Protein AF-A0A2N1PVS1-F1 (afdb_monomer_lite)

pLDDT: mean 89.91, std 13.75, range [30.69, 98.75]

Structure (mmCIF, N/CA/C/O backbone):
data_AF-A0A2N1PVS1-F1
#
_entry.id   AF-A0A2N1PVS1-F1
#
loop_
_atom_site.group_PDB
_atom_site.id
_atom_site.type_symbol
_atom_site.label_atom_id
_atom_site.label_alt_id
_atom_site.label_comp_id
_atom_site.label_asym_id
_atom_site.label_entity_id
_atom_site.label_seq_id
_atom_site.pdbx_PDB_ins_code
_atom_site.Cartn_x
_atom_site.Cartn_y
_atom_site.Cartn_z
_atom_site.occupancy
_atom_site.B_iso_or_equiv
_atom_site.auth_seq_id
_atom_site.auth_comp_id
_atom_site.auth_asym_id
_atom_site.auth_atom_id
_atom_site.pdbx_PDB_model_num
ATOM 1 N N . MET A 1 1 ? -0.768 72.661 48.665 1.00 41.03 1 MET A N 1
ATOM 2 C CA . MET A 1 1 ? -0.489 71.220 48.484 1.00 41.03 1 MET A CA 1
ATOM 3 C C . MET A 1 1 ? -1.800 70.553 48.095 1.00 41.03 1 MET A C 1
ATOM 5 O O . MET A 1 1 ? -2.738 70.569 48.876 1.00 41.03 1 MET A O 1
ATOM 9 N N . LYS A 1 2 ? -1.918 70.156 46.826 1.00 31.45 2 LYS A N 1
ATOM 10 C CA . LYS A 1 2 ? -3.141 69.697 46.149 1.00 31.45 2 LYS A CA 1
ATOM 11 C C . LYS A 1 2 ? -2.819 68.356 45.474 1.00 31.45 2 LYS A C 1
ATOM 13 O O . LYS A 1 2 ? -1.795 68.300 44.805 1.00 31.45 2 LYS A O 1
ATOM 18 N N . LYS A 1 3 ? -3.768 67.411 45.561 1.00 31.91 3 LYS A N 1
ATOM 19 C CA . LYS A 1 3 ? -3.952 66.178 44.755 1.00 31.91 3 LYS A CA 1
ATOM 20 C C . LYS A 1 3 ? -3.022 65.002 45.123 1.00 31.91 3 LYS A C 1
ATOM 22 O O . LYS A 1 3 ? -1.816 65.170 45.112 1.00 31.91 3 LYS A O 1
ATOM 27 N N . ILE A 1 4 ? -3.515 63.879 45.664 1.00 33.31 4 ILE A N 1
ATOM 28 C CA . ILE A 1 4 ? -4.505 62.880 45.182 1.00 33.31 4 ILE A CA 1
ATOM 29 C C . ILE A 1 4 ? -3.877 61.887 44.189 1.00 33.31 4 ILE A C 1
ATOM 31 O O . ILE A 1 4 ? -3.391 62.302 43.144 1.00 33.31 4 ILE A O 1
ATOM 35 N N . LEU A 1 5 ? -4.061 60.603 44.531 1.00 31.45 5 LEU A N 1
ATOM 36 C CA . LEU A 1 5 ? -4.218 59.395 43.706 1.00 31.45 5 LEU A CA 1
ATOM 37 C C . LEU A 1 5 ? -3.110 58.333 43.817 1.00 31.45 5 LEU A C 1
ATOM 39 O O . LEU A 1 5 ? -1.944 58.600 43.552 1.00 31.45 5 LEU A O 1
ATOM 43 N N . SER A 1 6 ? -3.575 57.104 44.080 1.00 33.12 6 SER A N 1
ATOM 44 C CA . SER A 1 6 ? -2.921 55.805 43.839 1.00 33.12 6 SER A CA 1
ATOM 45 C C . SER A 1 6 ? -2.208 55.148 45.022 1.00 33.12 6 SER A C 1
ATOM 47 O O . SER A 1 6 ? -0.996 55.057 44.989 1.00 33.12 6 SER A O 1
ATOM 49 N N . VAL A 1 7 ? -2.959 54.634 46.009 1.00 30.69 7 VAL A N 1
ATOM 50 C CA . VAL A 1 7 ? -2.767 53.280 46.591 1.00 30.69 7 VAL A CA 1
ATOM 51 C C . VAL A 1 7 ? -4.089 52.870 47.271 1.00 30.69 7 VAL A C 1
ATOM 53 O O . VAL A 1 7 ? -4.291 53.072 48.464 1.00 30.69 7 VAL A O 1
ATOM 56 N N . VAL A 1 8 ? -5.032 52.339 46.496 1.00 33.28 8 VAL A N 1
ATOM 57 C CA . VAL A 1 8 ? -6.171 51.538 46.982 1.00 33.28 8 VAL A CA 1
ATOM 58 C C . VAL A 1 8 ? -6.167 50.285 46.108 1.00 33.28 8 VAL A C 1
ATOM 60 O O . VAL A 1 8 ? -5.950 50.419 44.909 1.00 33.28 8 VAL A O 1
ATOM 63 N N . PHE A 1 9 ? -6.383 49.113 46.713 1.00 31.98 9 PHE A N 1
ATOM 64 C CA . PHE A 1 9 ? -6.203 47.746 46.180 1.00 31.98 9 PHE A CA 1
ATOM 65 C C . PHE A 1 9 ? -4.826 47.098 46.388 1.00 31.98 9 PHE A C 1
ATOM 67 O O . PHE A 1 9 ? -4.203 46.589 45.466 1.00 31.98 9 PHE A O 1
ATOM 74 N N . VAL A 1 10 ? -4.396 47.009 47.648 1.00 32.66 10 VAL A N 1
ATOM 75 C CA . VAL A 1 10 ? -3.495 45.938 48.110 1.00 32.66 10 VAL A CA 1
ATOM 76 C C . VAL A 1 10 ? -4.058 45.406 49.425 1.00 32.66 10 VAL A C 1
ATOM 78 O O . VAL A 1 10 ? -3.497 45.698 50.468 1.00 32.66 10 VAL A O 1
ATOM 81 N N . LEU A 1 11 ? -5.227 44.745 49.404 1.00 31.75 11 LEU A N 1
ATOM 82 C CA . LEU A 1 11 ? -5.687 43.885 50.513 1.00 31.75 11 LEU A CA 1
ATOM 83 C C . LEU A 1 11 ? -6.997 43.105 50.231 1.00 31.75 11 LEU A C 1
ATOM 85 O O . LEU A 1 11 ? -7.842 43.032 51.112 1.00 31.75 11 LEU A O 1
ATOM 89 N N . LEU A 1 12 ? -7.232 42.543 49.034 1.00 32.66 12 LEU A N 1
ATOM 90 C CA . LEU A 1 12 ? -8.354 41.595 48.844 1.00 32.66 12 LEU A CA 1
ATOM 91 C C . LEU A 1 12 ? -8.254 40.786 47.532 1.00 32.66 12 LEU A C 1
ATOM 93 O O . LEU A 1 12 ? -9.040 40.996 46.619 1.00 32.66 12 LEU A O 1
ATOM 97 N N . ALA A 1 13 ? -7.265 39.896 47.399 1.00 32.06 13 ALA A N 1
ATOM 98 C CA . ALA A 1 13 ? -7.238 38.890 46.317 1.00 32.06 13 ALA A CA 1
ATOM 99 C C . ALA A 1 13 ? -6.272 37.719 46.598 1.00 32.06 13 ALA A C 1
ATOM 101 O O . ALA A 1 13 ? -5.691 37.149 45.682 1.00 32.06 13 ALA A O 1
ATOM 102 N N . VAL A 1 14 ? -6.055 37.363 47.867 1.00 37.62 14 VAL A N 1
ATOM 103 C CA . VAL A 1 14 ? -5.277 36.171 48.241 1.00 37.62 14 VAL A CA 1
ATOM 104 C C . VAL A 1 14 ? -6.053 35.453 49.332 1.00 37.62 14 VAL A C 1
ATOM 106 O O . VAL A 1 14 ? -5.772 35.662 50.502 1.00 37.62 14 VAL A O 1
ATOM 109 N N . LEU A 1 15 ? -7.111 34.735 48.936 1.00 39.72 15 LEU A N 1
ATOM 110 C CA . LEU A 1 15 ? -7.806 33.656 49.668 1.00 39.72 15 LEU A CA 1
ATOM 111 C C . LEU A 1 15 ? -9.140 33.360 48.957 1.00 39.72 15 LEU A C 1
ATOM 113 O O . LEU A 1 15 ? -10.192 33.822 49.377 1.00 39.72 15 LEU A O 1
ATOM 117 N N . THR A 1 16 ? -9.062 32.673 47.814 1.00 37.22 16 THR A N 1
ATOM 118 C CA . THR A 1 16 ? -10.062 31.732 47.245 1.00 37.22 16 THR A CA 1
ATOM 119 C C . THR A 1 16 ? -9.555 31.220 45.886 1.00 37.22 16 THR A C 1
ATOM 121 O O . THR A 1 16 ? -10.238 31.248 44.874 1.00 37.22 16 THR A O 1
ATOM 124 N N . LEU A 1 17 ? -8.319 30.717 45.856 1.00 37.84 17 LEU A N 1
ATOM 125 C CA . LEU A 1 17 ? -7.965 29.632 44.941 1.00 37.84 17 LEU A CA 1
ATOM 126 C C . LEU A 1 17 ? -8.023 28.365 45.794 1.00 37.84 17 LEU A C 1
ATOM 128 O O . LEU A 1 17 ? -7.000 27.836 46.222 1.00 37.84 17 LEU A O 1
ATOM 132 N N . SER A 1 18 ? -9.246 27.948 46.142 1.00 39.66 18 SER A N 1
ATOM 133 C CA . SER A 1 18 ? -9.453 26.570 46.578 1.00 39.66 18 SER A CA 1
ATOM 134 C C . SER A 1 18 ? -9.042 25.688 45.413 1.00 39.66 18 SER A C 1
ATOM 136 O O . SER A 1 18 ? -9.585 25.792 44.317 1.00 39.66 18 SER A O 1
ATOM 138 N N . ALA A 1 19 ? -8.017 24.890 45.672 1.00 38.66 19 ALA A N 1
ATOM 139 C CA . ALA A 1 19 ? -7.475 23.859 44.817 1.00 38.66 19 ALA A CA 1
ATOM 140 C C . ALA A 1 19 ? -8.548 23.138 43.978 1.00 38.66 19 ALA A C 1
ATOM 142 O O . ALA A 1 19 ? -9.309 22.330 44.494 1.00 38.66 19 ALA A O 1
ATOM 143 N N . CYS A 1 20 ? -8.528 23.366 42.668 1.00 42.94 20 CYS A N 1
ATOM 144 C CA . CYS A 1 20 ? -8.723 22.296 41.694 1.00 42.94 20 CYS A CA 1
ATOM 145 C C . CYS A 1 20 ? -7.348 21.977 41.101 1.00 42.94 20 CYS A C 1
ATOM 147 O O . CYS A 1 20 ? -7.085 22.186 39.923 1.00 42.94 20 CYS A O 1
ATOM 149 N N . ALA A 1 21 ? -6.427 21.517 41.950 1.00 42.06 21 ALA A N 1
ATOM 150 C CA . ALA A 1 21 ? -5.444 20.570 41.458 1.00 42.06 21 ALA A CA 1
ATOM 151 C C . ALA A 1 21 ? -6.242 19.279 41.273 1.00 42.06 21 ALA A C 1
ATOM 153 O O . ALA A 1 21 ? -6.605 18.657 42.271 1.00 42.06 21 ALA A O 1
ATOM 154 N N . GLN A 1 22 ? -6.623 18.960 40.034 1.00 52.19 22 GLN A N 1
ATOM 155 C CA . GLN A 1 22 ? -7.245 17.681 39.703 1.00 52.19 22 GLN A CA 1
ATOM 156 C C . GLN A 1 22 ? -6.330 16.603 40.291 1.00 52.19 22 GLN A C 1
ATOM 158 O O . GLN A 1 22 ? -5.154 16.522 39.919 1.00 52.19 22 GLN A O 1
ATOM 163 N N . ARG A 1 23 ? -6.803 15.885 41.319 1.00 58.41 23 ARG A N 1
ATOM 164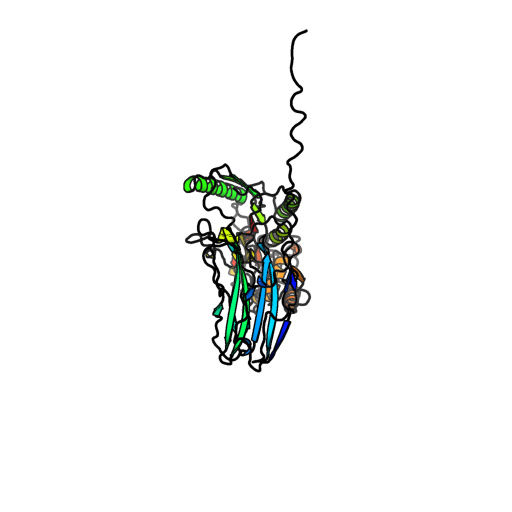 C CA . ARG A 1 23 ? -6.041 14.753 41.846 1.00 58.41 23 ARG A CA 1
ATOM 165 C C . ARG A 1 23 ? -5.826 13.816 40.668 1.00 58.41 23 ARG A C 1
ATOM 167 O O . ARG A 1 23 ? -6.738 13.609 39.875 1.00 58.41 23 ARG A O 1
ATOM 174 N N . ARG A 1 24 ? -4.591 13.349 40.507 1.00 72.50 24 ARG A N 1
ATOM 175 C CA . ARG A 1 24 ? -4.292 12.338 39.504 1.00 72.50 24 ARG A CA 1
ATOM 176 C C . ARG A 1 24 ? -5.047 11.087 39.929 1.00 72.50 24 ARG A C 1
ATOM 178 O O . ARG A 1 24 ? -4.713 10.533 40.969 1.00 72.50 24 ARG A O 1
ATOM 185 N N . ASP A 1 25 ? -6.067 10.756 39.163 1.00 82.56 25 ASP A N 1
ATOM 186 C CA . ASP A 1 25 ? -6.918 9.602 39.387 1.00 82.56 25 ASP A CA 1
ATOM 187 C C . ASP A 1 25 ? -6.211 8.335 38.901 1.00 82.56 25 ASP A C 1
ATOM 189 O O . ASP A 1 25 ? -5.446 8.388 37.925 1.00 82.56 25 ASP A O 1
ATOM 193 N N . HIS A 1 26 ? -6.391 7.226 39.607 1.00 87.81 26 HIS A N 1
ATOM 194 C CA . HIS A 1 26 ? -5.830 5.934 39.231 1.00 87.81 26 HIS A CA 1
ATOM 195 C C . HIS A 1 26 ? -6.917 5.064 38.612 1.00 87.81 26 HIS A C 1
ATOM 197 O O . HIS A 1 26 ? -8.056 5.132 39.024 1.00 87.81 26 HIS A O 1
ATOM 203 N N . ALA A 1 27 ? -6.574 4.291 37.582 1.00 88.50 27 ALA A N 1
ATOM 204 C CA . ALA A 1 27 ? -7.519 3.322 37.047 1.00 88.50 27 ALA A CA 1
ATOM 205 C C . ALA A 1 27 ? -7.714 2.180 38.065 1.00 88.50 27 ALA A C 1
ATOM 207 O O . ALA A 1 27 ? -6.730 1.787 38.714 1.00 88.50 27 ALA A O 1
ATOM 208 N N . PRO A 1 28 ? -8.919 1.591 38.138 1.00 94.19 28 PRO A N 1
ATOM 209 C CA . PRO A 1 28 ? -9.221 0.515 39.074 1.00 94.19 28 PRO A CA 1
ATOM 210 C C . PRO A 1 28 ? -8.377 -0.733 38.779 1.00 94.19 28 PRO A C 1
ATOM 212 O O . PRO A 1 28 ? -7.872 -0.918 37.669 1.00 94.19 28 PRO A O 1
ATOM 215 N N . GLN A 1 29 ? -8.223 -1.630 39.746 1.00 95.31 29 GLN A N 1
ATOM 216 C CA . GLN A 1 29 ? -7.520 -2.906 39.586 1.00 95.31 29 GLN A CA 1
ATOM 217 C C . GLN A 1 29 ? -8.477 -4.073 39.799 1.00 95.31 29 GLN A C 1
ATOM 219 O O . GLN A 1 29 ? -9.262 -4.059 40.739 1.00 95.31 29 GLN A O 1
ATOM 224 N N . ILE A 1 30 ? -8.382 -5.096 38.945 1.00 96.75 30 ILE A N 1
ATOM 225 C CA . ILE A 1 30 ? -9.087 -6.375 39.106 1.00 96.75 30 ILE A CA 1
ATOM 226 C C . ILE A 1 30 ? -8.071 -7.412 39.591 1.00 96.75 30 ILE A C 1
ATOM 228 O O . ILE A 1 30 ? -6.986 -7.541 39.017 1.00 96.75 30 ILE A O 1
ATOM 232 N N . LEU A 1 31 ? -8.419 -8.143 40.645 1.00 95.06 31 LEU A N 1
ATOM 233 C CA . LEU A 1 31 ? -7.589 -9.149 41.304 1.00 95.06 31 LEU A CA 1
ATOM 234 C C . LEU A 1 31 ? -8.294 -10.512 41.286 1.00 95.06 31 LEU A C 1
ATOM 236 O O . LEU A 1 31 ? -9.513 -10.587 41.164 1.00 95.06 31 LEU A O 1
ATOM 240 N N . GLY A 1 32 ? -7.523 -11.594 41.426 1.00 92.88 32 GLY A N 1
ATOM 241 C CA . GLY A 1 32 ? -8.068 -12.957 41.518 1.00 92.88 32 GLY A CA 1
ATOM 242 C C . GLY A 1 32 ? -8.401 -13.624 40.180 1.00 92.88 32 GLY A C 1
ATOM 243 O O . GLY A 1 32 ? -8.931 -14.727 40.175 1.00 92.88 32 GLY A O 1
ATOM 244 N N . VAL A 1 33 ? -8.063 -12.993 39.052 1.00 94.25 33 VAL A N 1
ATOM 245 C CA . VAL A 1 33 ? -8.254 -13.567 37.713 1.00 94.25 33 VAL A CA 1
ATOM 246 C C . VAL A 1 33 ? -6.947 -14.183 37.220 1.00 94.25 33 VAL A C 1
ATOM 248 O O . VAL A 1 33 ? -5.967 -13.475 36.974 1.00 94.25 33 VAL A O 1
ATOM 251 N N . ASP A 1 34 ? -6.934 -15.505 37.063 1.00 91.38 34 ASP A N 1
ATOM 252 C CA . ASP A 1 34 ? -5.846 -16.209 36.385 1.00 91.38 34 ASP A CA 1
ATOM 253 C C . ASP A 1 34 ? -5.882 -15.937 34.874 1.00 91.38 34 ASP A C 1
ATOM 255 O O . ASP A 1 34 ? -6.944 -15.778 34.277 1.00 91.38 34 ASP A O 1
ATOM 259 N N . ALA A 1 35 ? -4.716 -15.935 34.223 1.00 87.69 35 ALA A N 1
ATOM 260 C CA . ALA A 1 35 ? -4.646 -15.743 32.771 1.00 87.69 35 ALA A CA 1
ATOM 261 C C . ALA A 1 35 ? -5.275 -16.914 31.991 1.00 87.69 35 ALA A C 1
ATOM 263 O O . ALA A 1 35 ? -5.804 -16.727 30.897 1.00 87.69 35 ALA A O 1
ATOM 264 N N . THR A 1 36 ? -5.201 -18.127 32.545 1.00 92.25 36 THR A N 1
ATOM 265 C CA . THR A 1 36 ? -5.714 -19.353 31.927 1.00 92.25 36 THR A CA 1
ATOM 266 C C . THR A 1 36 ? -6.276 -20.292 32.983 1.00 92.25 36 THR A C 1
ATOM 268 O O . THR A 1 36 ? -5.656 -20.455 34.037 1.00 92.25 36 THR A O 1
ATOM 271 N N . LYS A 1 37 ? -7.367 -20.990 32.671 1.00 94.31 37 LYS A N 1
ATOM 272 C CA . LYS A 1 37 ? -7.926 -22.058 33.511 1.00 94.31 37 LYS A CA 1
ATOM 273 C C . LYS A 1 37 ? -8.437 -23.191 32.633 1.00 94.31 37 LYS A C 1
ATOM 275 O O . LYS A 1 37 ? -8.830 -22.961 31.494 1.00 94.31 37 LYS A O 1
ATOM 280 N N . THR A 1 38 ? -8.450 -24.402 33.172 1.00 95.31 38 THR A N 1
ATOM 281 C CA . THR A 1 38 ? -8.980 -25.579 32.485 1.00 95.31 38 THR A CA 1
ATOM 282 C C . THR A 1 38 ? -10.001 -26.266 33.374 1.00 95.31 38 THR A C 1
ATOM 284 O O . THR A 1 38 ? -9.745 -26.440 34.566 1.00 95.31 38 THR A O 1
ATOM 287 N N . ILE A 1 39 ? -11.125 -26.662 32.787 1.00 95.75 39 ILE A N 1
ATOM 288 C CA . ILE A 1 39 ? -12.156 -27.493 33.412 1.00 95.75 39 ILE A CA 1
ATOM 289 C C . ILE A 1 39 ? -12.505 -28.657 32.482 1.00 95.75 39 ILE A C 1
ATOM 291 O O . ILE A 1 39 ? -12.294 -28.578 31.270 1.00 95.75 39 ILE A O 1
ATOM 295 N N . GLN A 1 40 ? -13.026 -29.748 33.034 1.00 95.81 40 GLN A N 1
ATOM 296 C CA . GLN A 1 40 ? -13.589 -30.823 32.214 1.00 95.81 40 GLN A CA 1
ATOM 297 C C . GLN A 1 40 ? -15.005 -30.462 31.756 1.00 95.81 40 GLN A C 1
ATOM 299 O O . GLN A 1 40 ? -15.722 -29.740 32.447 1.00 95.81 40 GLN A O 1
ATOM 304 N N . VAL A 1 41 ? -15.443 -30.994 30.614 1.00 94.06 41 VAL A N 1
ATOM 305 C CA . VAL A 1 41 ? -16.832 -30.822 30.165 1.00 94.06 41 VAL A CA 1
ATOM 306 C C . VAL A 1 41 ? -17.841 -31.241 31.251 1.00 94.06 41 VAL A C 1
ATOM 308 O O . VAL A 1 41 ? -17.767 -32.337 31.814 1.00 94.06 41 VAL A O 1
ATOM 311 N N . GLY A 1 42 ? -18.783 -30.346 31.551 1.00 92.75 42 GLY A N 1
ATOM 312 C CA . GLY A 1 42 ? -19.806 -30.479 32.591 1.00 92.75 42 GLY A CA 1
ATOM 313 C C . GLY A 1 42 ? -19.333 -30.163 34.017 1.00 92.75 42 GLY A C 1
ATOM 314 O O . GLY A 1 42 ? -20.125 -30.271 34.955 1.00 92.75 42 GLY A O 1
ATOM 315 N N . GLU A 1 43 ? -18.064 -29.799 34.217 1.00 95.81 43 GLU A N 1
ATOM 316 C CA . GLU A 1 43 ? -17.568 -29.314 35.506 1.00 95.81 43 GLU A CA 1
ATOM 317 C C . GLU A 1 43 ? -18.103 -27.904 35.779 1.00 95.81 43 GLU A C 1
ATOM 319 O O . GLU A 1 43 ? -18.020 -27.015 34.937 1.00 95.81 43 GLU A O 1
ATOM 324 N N . ALA A 1 44 ? -18.662 -27.692 36.972 1.00 93.12 44 ALA A N 1
ATOM 325 C CA . ALA A 1 44 ? -19.214 -26.396 37.341 1.00 93.12 44 ALA A CA 1
ATOM 326 C C . ALA A 1 44 ? -18.114 -25.327 37.415 1.00 93.12 44 ALA A C 1
ATOM 328 O O . ALA A 1 44 ? -17.070 -25.537 38.037 1.00 93.12 44 ALA A O 1
ATOM 329 N N . PHE A 1 45 ? -18.388 -24.157 36.845 1.00 94.12 45 PHE A N 1
ATOM 330 C CA . PHE A 1 45 ? -17.484 -23.017 36.877 1.00 94.12 45 PHE A CA 1
ATOM 331 C C . PHE A 1 45 ? -18.258 -21.725 37.141 1.00 94.12 45 PHE A C 1
ATOM 333 O O . PHE A 1 45 ? -19.204 -21.395 36.429 1.00 94.12 45 PHE A O 1
ATOM 340 N N . ASP A 1 46 ? -17.838 -21.008 38.183 1.00 93.44 46 ASP A N 1
ATOM 341 C CA . ASP A 1 46 ? -18.310 -19.664 38.499 1.00 93.44 46 ASP A CA 1
ATOM 342 C C . ASP A 1 46 ? -17.206 -18.662 38.126 1.00 93.44 46 ASP A C 1
ATOM 344 O O . ASP A 1 46 ? -16.124 -18.708 38.724 1.00 93.44 46 ASP A O 1
ATOM 348 N N . PRO A 1 47 ? -17.436 -17.767 37.148 1.00 93.25 47 PRO A N 1
ATOM 349 C CA . PRO A 1 47 ? -16.437 -16.788 36.746 1.00 93.25 47 PRO A CA 1
ATOM 350 C C . PRO A 1 47 ? -16.122 -15.762 37.841 1.00 93.25 47 PRO A C 1
ATOM 352 O O . PRO A 1 47 ? -15.047 -15.172 37.786 1.00 93.25 47 PRO A O 1
ATOM 355 N N . MET A 1 48 ? -17.001 -15.533 38.820 1.00 94.81 48 MET A N 1
ATOM 356 C CA . MET A 1 48 ? -16.768 -14.547 39.885 1.00 94.81 48 MET A CA 1
ATOM 357 C C . MET A 1 48 ? -16.088 -15.131 41.129 1.00 94.81 48 MET A C 1
ATOM 359 O O . MET A 1 48 ? -15.777 -14.380 42.057 1.00 94.81 48 MET A O 1
ATOM 363 N N . ASP A 1 49 ? -15.819 -16.440 41.164 1.00 94.25 49 ASP A N 1
ATOM 364 C CA . ASP A 1 49 ? -15.189 -17.080 42.320 1.00 94.25 49 ASP A CA 1
ATOM 365 C C . ASP A 1 49 ? -13.782 -16.515 42.579 1.00 94.25 49 ASP A C 1
ATOM 367 O O . ASP A 1 49 ? -12.854 -16.696 41.791 1.00 94.25 49 ASP A O 1
ATOM 371 N N . GLY A 1 50 ? -13.630 -15.806 43.702 1.00 93.19 50 GLY A N 1
ATOM 372 C CA . GLY A 1 50 ? -12.367 -15.202 44.134 1.00 93.19 50 GLY A CA 1
ATOM 373 C C . GLY A 1 50 ? -11.968 -13.902 43.424 1.00 93.19 50 GLY A C 1
ATOM 374 O O . GLY A 1 50 ? -10.894 -13.376 43.725 1.00 93.19 50 GLY A O 1
ATOM 375 N N . VAL A 1 51 ? -12.804 -13.367 42.529 1.00 97.12 51 VAL A N 1
ATOM 376 C CA . VAL A 1 51 ? -12.519 -12.132 41.782 1.00 97.12 51 VAL A CA 1
ATOM 377 C C . VAL A 1 51 ? -12.959 -10.903 42.581 1.00 97.12 51 VAL A C 1
ATOM 379 O O . VAL A 1 51 ? -14.097 -10.827 43.041 1.00 97.12 51 VAL A O 1
ATOM 382 N N . THR A 1 52 ? -12.069 -9.919 42.727 1.00 96.94 52 THR A N 1
ATOM 383 C CA . THR A 1 52 ? -12.357 -8.641 43.405 1.00 96.94 52 THR A CA 1
ATOM 384 C C . THR A 1 52 ? -11.857 -7.455 42.589 1.00 96.94 52 THR A C 1
ATOM 386 O O . THR A 1 52 ? -10.963 -7.606 41.755 1.00 96.94 52 THR A O 1
ATOM 389 N N . ALA A 1 53 ? -12.397 -6.261 42.837 1.00 96.94 53 ALA A N 1
ATOM 390 C CA . ALA A 1 53 ? -11.886 -5.027 42.250 1.00 96.94 53 ALA A CA 1
ATOM 391 C C . ALA A 1 53 ? -11.690 -3.947 43.309 1.00 96.94 53 ALA A C 1
ATOM 393 O O . ALA A 1 53 ? -12.544 -3.739 44.166 1.00 96.94 53 ALA A O 1
ATOM 394 N N . GLU A 1 54 ? -10.569 -3.244 43.225 1.00 96.00 54 GLU A N 1
ATOM 395 C CA . GLU A 1 54 ? -10.244 -2.137 44.116 1.00 96.00 54 GLU A CA 1
ATOM 396 C C . GLU A 1 54 ? -9.748 -0.933 43.324 1.00 96.00 54 GLU A C 1
ATOM 398 O O . GLU A 1 54 ? -8.995 -1.060 42.358 1.00 96.00 54 GLU A O 1
ATOM 403 N N . ASP A 1 55 ? -10.156 0.247 43.759 1.00 96.56 55 ASP A N 1
ATOM 404 C CA . ASP A 1 55 ? -9.626 1.516 43.308 1.00 96.56 55 ASP A CA 1
ATOM 405 C C . ASP A 1 55 ? -9.118 2.340 44.497 1.00 96.56 55 ASP A C 1
ATOM 407 O O . ASP A 1 55 ? -9.622 2.264 45.623 1.00 96.56 55 ASP A O 1
ATOM 411 N N . ARG A 1 56 ? -8.071 3.128 44.259 1.00 92.81 56 ARG A N 1
ATOM 412 C CA . ARG A 1 56 ? -7.415 3.904 45.313 1.00 92.81 56 ARG A CA 1
ATOM 413 C C . ARG A 1 56 ? -8.286 5.063 45.802 1.00 92.81 56 ARG A C 1
ATOM 415 O O . ARG A 1 56 ? -8.200 5.430 46.981 1.00 92.81 56 ARG A O 1
ATOM 422 N N . GLU A 1 57 ? -9.047 5.670 44.906 1.00 93.44 57 GLU A N 1
ATOM 423 C CA . GLU A 1 57 ? -9.880 6.835 45.154 1.00 93.44 57 GLU A CA 1
ATOM 424 C C . GLU A 1 57 ? -11.332 6.440 45.484 1.00 93.44 57 GLU A C 1
ATOM 426 O O . GLU A 1 57 ? -11.923 7.060 46.377 1.00 93.44 57 GLU A O 1
ATOM 431 N N . ASP A 1 58 ? -11.856 5.384 44.854 1.00 91.88 58 ASP A N 1
ATOM 432 C CA . ASP A 1 58 ? -13.243 4.915 44.982 1.00 91.88 58 ASP A CA 1
ATOM 433 C C . ASP A 1 58 ? -13.440 3.718 45.935 1.00 91.88 58 ASP A C 1
ATOM 435 O O . ASP A 1 58 ? -14.554 3.482 46.409 1.00 91.88 58 ASP A O 1
ATOM 439 N N . GLY A 1 59 ? -12.373 3.008 46.315 1.00 92.75 59 GLY A N 1
ATOM 440 C CA . GLY A 1 59 ? -12.436 1.891 47.262 1.00 92.75 59 GLY A CA 1
ATOM 441 C C . GLY A 1 59 ? -12.803 0.554 46.610 1.00 92.75 59 GLY A C 1
ATOM 442 O O . GLY A 1 59 ? -12.287 0.215 45.554 1.00 92.75 59 GLY A O 1
ATOM 443 N N . ASP A 1 60 ? -13.636 -0.252 47.272 1.00 96.31 60 ASP A N 1
ATOM 444 C CA . ASP A 1 60 ? -14.038 -1.572 46.764 1.00 96.31 60 ASP A CA 1
ATOM 445 C C . ASP A 1 60 ? -15.078 -1.424 45.644 1.00 96.31 60 ASP A C 1
ATOM 447 O O . ASP A 1 60 ? -16.165 -0.881 45.856 1.00 96.31 60 ASP A O 1
ATOM 451 N N . LEU A 1 61 ? -14.730 -1.919 44.458 1.00 96.50 61 LEU A N 1
ATOM 452 C CA . LEU A 1 61 ? -15.549 -1.892 43.249 1.00 96.50 61 LEU A CA 1
ATOM 453 C C . LEU A 1 61 ? -15.969 -3.301 42.804 1.00 96.50 61 LEU A C 1
ATOM 455 O O . LEU A 1 61 ? -16.425 -3.470 41.674 1.00 96.50 61 LEU A O 1
ATOM 459 N N . THR A 1 62 ? -15.832 -4.317 43.661 1.00 96.56 62 THR A N 1
ATOM 460 C CA . THR A 1 62 ? -16.096 -5.726 43.313 1.00 96.56 62 THR A CA 1
ATOM 461 C C . THR A 1 62 ? -17.502 -5.941 42.747 1.00 96.56 62 THR A C 1
ATOM 463 O O . THR A 1 62 ? -17.655 -6.581 41.710 1.00 96.56 62 THR A O 1
ATOM 466 N N . ASP A 1 63 ? -18.522 -5.321 43.344 1.00 95.38 63 ASP A N 1
ATOM 467 C CA . ASP A 1 63 ? -19.914 -5.416 42.870 1.00 95.38 63 ASP A CA 1
ATOM 468 C C . ASP A 1 63 ? -20.166 -4.663 41.546 1.00 95.38 63 ASP A C 1
ATOM 470 O O . ASP A 1 63 ? -21.232 -4.790 40.946 1.00 95.38 63 ASP A O 1
ATOM 474 N N . SER A 1 64 ? -19.199 -3.856 41.095 1.00 95.00 64 SER A N 1
ATOM 475 C CA . SER A 1 64 ? -19.245 -3.126 39.819 1.00 95.00 64 SER A CA 1
ATOM 476 C C . SER A 1 64 ? -18.530 -3.868 38.687 1.00 95.00 64 SER A C 1
ATOM 478 O O . SER A 1 64 ? -18.485 -3.366 37.562 1.00 95.00 64 SER A O 1
ATOM 480 N N . ILE A 1 65 ? -17.964 -5.048 38.961 1.00 95.44 65 ILE A N 1
ATOM 481 C CA . ILE A 1 65 ? -17.375 -5.895 37.927 1.00 95.44 65 ILE A CA 1
ATOM 482 C C . ILE A 1 65 ? -18.485 -6.406 37.011 1.00 95.44 65 ILE A C 1
ATOM 484 O O . ILE A 1 65 ? -19.503 -6.943 37.442 1.00 95.44 65 ILE A O 1
ATOM 488 N N . THR A 1 66 ? -18.243 -6.274 35.717 1.00 92.00 66 THR A N 1
ATOM 489 C CA . THR A 1 66 ? -19.039 -6.894 34.663 1.00 92.00 66 THR A CA 1
ATOM 490 C C . THR A 1 66 ? -18.250 -8.055 34.074 1.00 92.00 66 THR A C 1
ATOM 492 O O . THR A 1 66 ? -17.058 -7.911 33.800 1.00 92.00 66 THR A O 1
ATOM 495 N N . VAL A 1 67 ? -18.911 -9.203 33.914 1.00 91.81 67 VAL A N 1
ATOM 496 C CA . VAL A 1 67 ? -18.354 -10.400 33.274 1.00 91.81 67 VAL A CA 1
ATOM 497 C C . VAL A 1 67 ? -19.068 -10.604 31.947 1.00 91.81 67 VAL A C 1
ATOM 499 O O . VAL A 1 67 ? -20.295 -10.678 31.909 1.00 91.81 67 VAL A O 1
ATOM 502 N N . ASP A 1 68 ? -18.298 -10.698 30.871 1.00 87.12 68 ASP A N 1
ATOM 503 C CA . ASP A 1 68 ? -18.773 -11.061 29.535 1.00 87.12 68 ASP A CA 1
ATOM 504 C C . ASP A 1 68 ? -17.952 -12.247 29.009 1.00 87.12 68 ASP A C 1
ATOM 506 O O . ASP A 1 68 ? -16.874 -12.548 29.524 1.00 87.12 68 ASP A O 1
ATOM 510 N N . GLY A 1 69 ? -18.453 -12.939 27.989 1.00 84.44 69 GLY A N 1
ATOM 511 C CA . GLY A 1 69 ? -17.765 -14.091 27.395 1.00 84.44 69 GLY A CA 1
ATOM 512 C C . GLY A 1 69 ? -18.026 -15.441 28.049 1.00 84.44 69 GLY A C 1
ATOM 513 O O . GLY A 1 69 ? -17.442 -16.430 27.615 1.00 84.44 69 GLY A O 1
ATOM 514 N N . TRP A 1 70 ? -18.933 -15.495 29.025 1.00 89.25 70 TRP A N 1
ATOM 515 C CA . TRP A 1 70 ? -19.351 -16.729 29.686 1.00 89.25 70 TRP A CA 1
ATOM 516 C C . TRP A 1 70 ? -20.861 -16.757 29.930 1.00 89.25 70 TRP A C 1
ATOM 518 O O . TRP A 1 70 ? -21.420 -15.801 30.474 1.00 89.25 70 TRP A O 1
ATOM 528 N N . GLU A 1 71 ? -21.512 -17.852 29.548 1.00 88.00 71 GLU A N 1
ATOM 529 C CA . GLU A 1 71 ? -22.945 -18.095 29.731 1.00 88.00 71 GLU A CA 1
ATOM 530 C C . GLU A 1 71 ? -23.181 -19.437 30.441 1.00 88.00 71 GLU A C 1
ATOM 532 O O . GLU A 1 71 ? -22.431 -20.396 30.266 1.00 88.00 71 GLU A O 1
ATOM 537 N N . GLU A 1 72 ? -24.248 -19.525 31.241 1.00 87.06 72 GLU A N 1
ATOM 538 C CA . GLU A 1 72 ? -24.650 -20.798 31.850 1.00 87.06 72 GLU A CA 1
ATOM 539 C C . GLU A 1 72 ? -24.909 -21.841 30.752 1.00 87.06 72 GLU A C 1
ATOM 541 O O . GLU A 1 72 ? -25.691 -21.609 29.824 1.00 87.06 72 GLU A O 1
ATOM 546 N N . GLY A 1 73 ? -24.253 -22.996 30.861 1.00 87.75 73 GLY A N 1
ATOM 547 C CA . GLY A 1 73 ? -24.308 -24.063 29.873 1.00 87.75 73 GLY A CA 1
ATOM 548 C C . GLY A 1 73 ? -23.053 -24.167 29.006 1.00 87.75 73 GLY A C 1
ATOM 549 O O . GLY A 1 73 ? -22.844 -25.231 28.411 1.00 87.75 73 GLY A O 1
ATOM 550 N N . ASP A 1 74 ? -22.205 -23.133 28.958 1.00 90.38 74 ASP A N 1
ATOM 551 C CA . ASP A 1 74 ? -20.930 -23.154 28.227 1.00 90.38 74 ASP A CA 1
ATOM 552 C C . ASP A 1 74 ? -19.987 -24.246 28.752 1.00 90.38 74 ASP A C 1
ATOM 554 O O . ASP A 1 74 ? -19.268 -24.870 27.969 1.00 90.38 74 ASP A O 1
ATOM 558 N N . GLU A 1 75 ? -20.072 -24.590 30.041 1.00 92.94 75 GLU A N 1
ATOM 559 C CA . GLU A 1 75 ? -19.321 -25.695 30.643 1.00 92.94 75 GLU A CA 1
ATOM 560 C C . GLU A 1 75 ? -19.619 -27.056 29.999 1.00 92.94 75 GLU A C 1
ATOM 562 O O . GLU A 1 75 ? -18.816 -27.981 30.102 1.00 92.94 75 GLU A O 1
ATOM 567 N N . ASN A 1 76 ? -20.744 -27.192 29.292 1.00 92.50 76 ASN A N 1
ATOM 568 C CA . ASN A 1 76 ? -21.139 -28.433 28.624 1.00 92.50 76 ASN A CA 1
ATOM 569 C C . ASN A 1 76 ? -20.632 -28.537 27.178 1.00 92.50 76 ASN A C 1
ATOM 571 O O . ASN A 1 76 ? -20.875 -29.553 26.526 1.00 92.50 76 ASN A O 1
ATOM 575 N N . SER A 1 77 ? -19.949 -27.510 26.667 1.00 92.25 77 SER A N 1
ATOM 576 C CA . SER A 1 77 ? -19.449 -27.469 25.291 1.00 92.25 77 SER A CA 1
ATOM 577 C C . SER A 1 77 ? -17.919 -27.378 25.297 1.00 92.25 77 SER A C 1
ATOM 579 O O . SER A 1 77 ? -17.379 -26.352 25.721 1.00 92.25 77 SER A O 1
ATOM 581 N N . PRO A 1 78 ? -17.195 -28.417 24.837 1.00 93.69 78 PRO A N 1
ATOM 582 C CA . PRO A 1 78 ? -15.742 -28.365 24.750 1.00 93.69 78 PRO A CA 1
ATOM 583 C C . PRO A 1 78 ? -15.280 -27.210 23.864 1.00 93.69 78 PRO A C 1
ATOM 585 O O . PRO A 1 78 ? -15.835 -26.987 22.785 1.00 93.69 78 PRO A O 1
ATOM 588 N N . GLY A 1 79 ? -14.267 -26.474 24.312 1.00 91.50 79 GLY A N 1
ATOM 589 C CA . GLY A 1 79 ? -13.864 -25.256 23.625 1.00 91.50 79 GLY A CA 1
ATOM 590 C C . GLY A 1 79 ? -12.938 -24.344 24.409 1.00 91.50 79 GLY A C 1
ATOM 591 O O . GLY A 1 79 ? -12.565 -24.625 25.548 1.00 91.50 79 GLY A O 1
ATOM 592 N N . SER A 1 80 ? -12.589 -23.229 23.771 1.00 86.94 80 SER A N 1
ATOM 593 C CA . SER A 1 80 ? -11.874 -22.112 24.391 1.00 86.94 80 SER A CA 1
ATOM 594 C C . SER A 1 80 ? -12.801 -20.904 24.499 1.00 86.94 80 SER A C 1
ATOM 596 O O . SER A 1 80 ? -13.470 -20.545 23.524 1.00 86.94 80 SER A O 1
ATOM 598 N N . TYR A 1 81 ? -12.810 -20.281 25.675 1.00 89.12 81 TYR A N 1
ATOM 599 C CA . TYR A 1 81 ? -13.667 -19.152 26.024 1.00 89.12 81 TYR A CA 1
ATOM 600 C C . TYR A 1 81 ? -12.820 -18.005 26.572 1.00 89.12 81 TYR A C 1
ATOM 602 O O . TYR A 1 81 ? -12.101 -18.180 27.556 1.00 89.12 81 TYR A O 1
ATOM 610 N N . ASP A 1 82 ? -12.929 -16.835 25.947 1.00 87.75 82 ASP A N 1
ATOM 611 C CA . ASP A 1 82 ? -12.359 -15.591 26.463 1.00 87.75 82 ASP A CA 1
ATOM 612 C C . ASP A 1 82 ? -13.376 -14.935 27.402 1.00 87.75 82 ASP A C 1
ATOM 614 O O . ASP A 1 82 ? -14.383 -14.388 26.951 1.00 87.75 82 ASP A O 1
ATOM 618 N N . ILE A 1 83 ? -13.113 -14.986 28.706 1.00 90.25 83 ILE A N 1
ATOM 619 C CA . ILE A 1 83 ? -13.969 -14.403 29.743 1.00 90.25 83 ILE A CA 1
ATOM 620 C C . ILE A 1 83 ? -13.372 -13.065 30.161 1.00 90.25 83 ILE A C 1
ATOM 622 O O . ILE A 1 83 ? -12.231 -13.001 30.625 1.00 90.25 83 ILE A O 1
ATOM 626 N N . ILE A 1 84 ? -14.127 -11.984 29.983 1.00 88.62 84 ILE A N 1
ATOM 627 C CA . ILE A 1 84 ? -13.642 -10.617 30.173 1.00 88.62 84 ILE A CA 1
ATOM 628 C C . ILE A 1 84 ? -14.303 -9.997 31.388 1.00 88.62 84 ILE A C 1
ATOM 630 O O . ILE A 1 84 ? -15.517 -9.819 31.437 1.00 88.62 84 ILE A O 1
ATOM 634 N N . TYR A 1 85 ? -13.456 -9.596 32.326 1.00 93.00 85 TYR A N 1
ATOM 635 C CA . TYR A 1 85 ? -13.818 -8.834 33.506 1.00 93.00 85 TYR A CA 1
ATOM 636 C C . TYR A 1 85 ? -13.558 -7.362 33.221 1.00 93.00 85 TYR A C 1
ATOM 638 O O . TYR A 1 85 ? -12.446 -7.005 32.826 1.00 93.00 85 TYR A O 1
ATOM 646 N N . SER A 1 86 ? -14.557 -6.508 33.419 1.00 90.94 86 SER A N 1
ATOM 647 C CA . SER A 1 86 ? -14.440 -5.062 33.233 1.00 90.94 86 SER A CA 1
ATOM 648 C C . SER A 1 86 ? -15.006 -4.318 34.434 1.00 90.94 86 SER A C 1
ATOM 650 O O . SER A 1 86 ? -16.113 -4.613 34.879 1.00 90.94 86 SER A O 1
ATOM 652 N N . VAL A 1 87 ? -14.271 -3.322 34.925 1.00 94.56 87 VAL A N 1
ATOM 653 C CA . VAL A 1 87 ? -14.710 -2.434 36.010 1.00 94.56 87 VAL A CA 1
ATOM 654 C C . VAL A 1 87 ? -14.368 -0.990 35.656 1.00 94.56 87 VAL A C 1
ATOM 656 O O . VAL A 1 87 ? -13.278 -0.719 35.144 1.00 94.56 87 VAL A O 1
ATOM 659 N N . THR A 1 88 ? -15.307 -0.077 35.897 1.00 89.00 88 THR A N 1
ATOM 660 C CA . THR A 1 88 ? -15.167 1.358 35.622 1.00 89.00 88 THR A CA 1
ATOM 661 C C . THR A 1 88 ? -15.310 2.140 36.922 1.00 89.00 88 THR A C 1
ATOM 663 O O . THR A 1 88 ? -16.256 1.907 37.674 1.00 89.00 88 THR A O 1
ATOM 666 N N . ASP A 1 89 ? -14.369 3.042 37.184 1.00 91.56 89 ASP A N 1
ATOM 667 C CA . ASP A 1 89 ? -14.372 3.911 38.363 1.00 91.56 89 ASP A CA 1
ATOM 668 C C . ASP A 1 89 ? -15.338 5.107 38.206 1.00 91.56 89 ASP A C 1
ATOM 670 O O . ASP A 1 89 ? -15.977 5.299 37.162 1.00 91.56 89 ASP A O 1
ATOM 674 N N . SER A 1 90 ? -15.467 5.933 39.247 1.00 90.62 90 SER A N 1
ATOM 675 C CA . SER A 1 90 ? -16.400 7.069 39.241 1.00 90.62 90 SER A CA 1
ATOM 676 C C . SER A 1 90 ? -15.996 8.207 38.292 1.00 90.62 90 SER A C 1
ATOM 678 O O . SER A 1 90 ? -16.835 9.047 37.946 1.00 90.62 90 SER A O 1
ATOM 680 N N . ASN A 1 91 ? -14.745 8.222 37.827 1.00 86.19 91 ASN A N 1
ATOM 681 C CA . ASN A 1 91 ? -14.201 9.194 36.877 1.00 86.19 91 ASN A CA 1
ATOM 682 C C . ASN A 1 91 ? -14.160 8.660 35.434 1.00 86.19 91 ASN A C 1
ATOM 684 O O . ASN A 1 91 ? -13.725 9.372 34.522 1.00 86.19 91 ASN A O 1
ATOM 688 N N . GLY A 1 92 ? -14.651 7.440 35.206 1.00 81.44 92 GLY A N 1
ATOM 689 C CA . GLY A 1 92 ? -14.795 6.821 33.893 1.00 81.44 92 GLY A CA 1
ATOM 690 C C . GLY A 1 92 ? -13.565 6.055 33.399 1.00 81.44 92 GLY A C 1
ATOM 691 O O . GLY A 1 92 ? -13.564 5.631 32.238 1.00 81.44 92 GLY A O 1
ATOM 692 N N . GLN A 1 93 ? -12.526 5.845 34.215 1.00 81.69 93 GLN A N 1
ATOM 693 C CA . GLN A 1 93 ? -11.422 4.969 33.814 1.00 81.69 93 GLN A CA 1
ATOM 694 C C . GLN A 1 93 ? -11.851 3.512 33.955 1.00 81.69 93 GLN A C 1
ATOM 696 O O . GLN A 1 93 ? -12.471 3.114 34.936 1.00 81.69 93 GLN A O 1
ATOM 701 N N . THR A 1 94 ? -11.532 2.704 32.946 1.00 86.19 94 THR A N 1
ATOM 702 C CA . THR A 1 94 ? -11.959 1.304 32.872 1.00 86.19 94 THR A CA 1
ATOM 703 C C . THR A 1 94 ? -10.752 0.383 32.807 1.00 86.19 94 THR A C 1
ATOM 705 O O . THR A 1 94 ? -9.871 0.582 31.969 1.00 86.19 94 THR A O 1
ATOM 708 N N . THR A 1 95 ? -10.757 -0.662 33.632 1.00 89.38 95 THR A N 1
ATOM 709 C CA . THR A 1 95 ? -9.772 -1.750 33.592 1.00 89.38 95 THR A CA 1
ATOM 710 C C . THR A 1 95 ? -10.426 -3.028 33.106 1.00 89.38 95 THR A C 1
ATOM 712 O O . THR A 1 95 ? -11.552 -3.337 33.491 1.00 89.38 95 THR A O 1
ATOM 715 N N . ARG A 1 96 ? -9.703 -3.770 32.259 1.00 89.38 96 ARG A N 1
ATOM 716 C CA . ARG A 1 96 ? -10.130 -5.063 31.725 1.00 89.38 96 ARG A CA 1
ATOM 717 C C . ARG A 1 96 ? -9.080 -6.135 31.967 1.00 89.38 96 ARG A C 1
ATOM 719 O O . ARG A 1 96 ? -7.895 -5.886 31.751 1.00 89.38 96 ARG A O 1
ATOM 726 N N . VAL A 1 97 ? -9.526 -7.321 32.364 1.00 90.56 97 VAL A N 1
ATOM 727 C CA . VAL A 1 97 ? -8.699 -8.531 32.472 1.00 90.56 97 VAL A CA 1
ATOM 728 C C . VAL A 1 97 ? -9.413 -9.670 31.752 1.00 90.56 97 VAL A C 1
ATOM 730 O O . VAL A 1 97 ? -10.636 -9.762 31.805 1.00 90.56 97 VAL A O 1
ATOM 733 N N . THR A 1 98 ? -8.662 -10.513 31.048 1.00 89.81 98 THR A N 1
ATOM 734 C CA . THR A 1 98 ? -9.200 -11.655 30.298 1.00 89.81 98 THR A CA 1
ATOM 735 C C . THR A 1 98 ? -8.680 -12.958 30.888 1.00 89.81 98 THR A C 1
ATOM 737 O O . THR A 1 98 ? -7.470 -13.111 31.062 1.00 89.81 98 THR A O 1
ATOM 740 N N . LEU A 1 99 ? -9.593 -13.885 31.167 1.00 92.75 99 LEU A N 1
ATOM 741 C CA . LEU A 1 99 ? -9.319 -15.286 31.466 1.00 92.75 99 LEU A CA 1
ATOM 742 C C . LEU A 1 99 ? -9.570 -16.109 30.201 1.00 92.75 99 LEU A C 1
ATOM 744 O O . LEU A 1 99 ? -10.667 -16.063 29.651 1.00 92.75 99 LEU A O 1
ATOM 748 N N . VAL A 1 100 ? -8.588 -16.906 29.783 1.00 90.44 100 VAL A N 1
ATOM 749 C CA . VAL A 1 100 ? -8.793 -17.933 28.752 1.00 90.44 100 VAL A CA 1
ATOM 750 C C . VAL A 1 100 ? -9.169 -19.247 29.439 1.00 90.44 100 VAL A C 1
ATOM 752 O O . VAL A 1 100 ? -8.311 -19.935 30.004 1.00 90.44 100 VAL A O 1
ATOM 755 N N . LEU A 1 101 ? -10.455 -19.592 29.424 1.00 92.94 101 LEU A N 1
ATOM 756 C CA . LEU A 1 101 ? -10.961 -20.848 29.973 1.00 92.94 101 LEU A CA 1
ATOM 757 C C . LEU A 1 101 ? -10.999 -21.925 28.882 1.00 92.94 101 LEU A C 1
ATOM 759 O O . LEU A 1 101 ? -11.616 -21.745 27.834 1.00 92.94 101 LEU A O 1
ATOM 763 N N . THR A 1 102 ? -10.370 -23.067 29.147 1.00 93.19 102 THR A N 1
ATOM 764 C CA . THR A 1 102 ? -10.455 -24.266 28.306 1.00 93.19 102 THR A CA 1
ATOM 765 C C . THR A 1 102 ? -11.417 -25.267 28.935 1.00 93.19 102 THR A C 1
ATOM 767 O O . THR A 1 102 ? -11.178 -25.743 30.044 1.00 93.19 102 THR A O 1
ATOM 770 N N . VAL A 1 103 ? -12.479 -25.614 28.215 1.00 94.75 103 VAL A N 1
ATOM 771 C CA . VAL A 1 103 ? -13.355 -26.743 28.545 1.00 94.75 103 VAL A CA 1
ATOM 772 C C . VAL A 1 103 ? -12.858 -27.946 27.755 1.00 94.75 103 VAL A C 1
ATOM 774 O O . VAL A 1 103 ? -13.008 -28.006 26.534 1.00 94.75 103 VAL A O 1
ATOM 777 N N . GLU A 1 104 ? -12.213 -28.889 28.434 1.00 93.50 104 GLU A N 1
ATOM 778 C CA . GLU A 1 104 ? -11.653 -30.076 27.792 1.00 93.50 104 GLU A CA 1
ATOM 779 C C . GLU A 1 104 ? -12.740 -31.097 27.436 1.00 93.50 104 GLU A C 1
ATOM 781 O O . GLU A 1 104 ? -13.614 -31.433 28.239 1.00 93.50 104 GLU A O 1
ATOM 786 N N . GLY A 1 105 ? -12.638 -31.634 26.221 1.00 90.31 105 GLY A N 1
ATOM 787 C CA . GLY A 1 105 ? -13.463 -32.722 25.714 1.00 90.31 105 GLY A CA 1
ATOM 788 C C . GLY A 1 105 ? -12.867 -33.323 24.443 1.00 90.31 105 GLY A C 1
ATOM 789 O O . GLY A 1 105 ? -12.004 -32.726 23.803 1.00 90.31 105 GLY A O 1
ATOM 790 N N . ASP A 1 106 ? -13.317 -34.523 24.084 1.00 89.06 106 ASP A N 1
ATOM 791 C CA . ASP A 1 106 ? -12.791 -35.294 22.949 1.00 89.06 106 ASP A CA 1
ATOM 792 C C . ASP A 1 106 ? -13.553 -34.980 21.649 1.00 89.06 106 ASP A C 1
ATOM 794 O O . ASP A 1 106 ? -14.182 -35.848 21.042 1.00 89.06 106 ASP A O 1
ATOM 798 N N . VAL A 1 107 ? -13.564 -33.702 21.259 1.00 89.81 107 VAL A N 1
ATOM 799 C CA . VAL A 1 107 ? -14.154 -33.230 19.997 1.00 89.81 107 VAL A CA 1
ATOM 800 C C . VAL A 1 107 ? -13.200 -32.254 19.297 1.00 89.81 107 VAL A C 1
ATOM 802 O O . VAL A 1 107 ? -12.663 -31.355 19.947 1.00 89.81 107 VAL A O 1
ATOM 805 N N . PRO A 1 108 ? -12.966 -32.398 17.978 1.00 89.25 108 PRO A N 1
ATOM 806 C CA . PRO A 1 108 ? -12.272 -31.382 17.193 1.00 89.25 108 PRO A CA 1
ATOM 807 C C . PRO A 1 108 ? -12.965 -30.020 17.320 1.00 89.25 108 PRO A C 1
ATOM 809 O O . PRO A 1 108 ? -14.193 -29.950 17.288 1.00 89.25 108 PRO A O 1
ATOM 812 N N . LEU A 1 109 ? -12.182 -28.948 17.460 1.00 91.31 109 LEU A N 1
ATOM 813 C CA . LEU A 1 109 ? -12.696 -27.581 17.554 1.00 91.31 109 LEU A CA 1
ATOM 814 C C . LEU A 1 109 ? -12.598 -26.868 16.196 1.00 91.31 109 LEU A C 1
ATOM 816 O O . LEU A 1 109 ? -11.594 -27.049 15.495 1.00 91.31 109 LEU A O 1
ATOM 820 N N . PRO A 1 110 ? -13.571 -26.008 15.850 1.00 94.00 110 PRO A N 1
ATOM 821 C CA . PRO A 1 110 ? -13.461 -25.149 14.680 1.00 94.00 110 PRO A CA 1
ATOM 822 C C . PRO A 1 110 ? -12.375 -24.080 14.881 1.00 94.00 110 PRO A C 1
ATOM 824 O O . PRO A 1 110 ? -11.975 -23.766 16.002 1.00 94.00 110 PRO A O 1
ATOM 827 N N . SER A 1 111 ? -11.907 -23.466 13.798 1.00 92.56 111 SER A N 1
ATOM 828 C CA . SER A 1 111 ? -10.961 -22.345 13.829 1.00 92.56 111 SER A CA 1
ATOM 829 C C . SER A 1 111 ? -11.586 -21.109 13.197 1.00 92.56 111 SER A C 1
ATOM 831 O O . SER A 1 111 ? -12.130 -21.198 12.100 1.00 92.56 111 SER A O 1
ATOM 833 N N . ILE A 1 112 ? -11.494 -19.966 13.883 1.00 93.56 112 ILE A N 1
ATOM 834 C CA . ILE A 1 112 ? -11.945 -18.658 13.393 1.00 93.56 112 ILE A CA 1
ATOM 835 C C . ILE A 1 112 ? -10.705 -17.798 13.137 1.00 93.56 112 ILE A C 1
ATOM 837 O O . ILE A 1 112 ? -9.879 -17.607 14.029 1.00 93.56 112 ILE A O 1
ATOM 841 N N . THR A 1 113 ? -10.568 -17.279 11.919 1.00 90.94 113 THR A N 1
ATOM 842 C CA . THR A 1 113 ? -9.432 -16.445 11.491 1.00 90.94 113 THR A CA 1
ATOM 843 C C . THR A 1 113 ? -9.908 -15.262 10.645 1.00 90.94 113 THR A C 1
ATOM 845 O O . THR A 1 113 ? -11.071 -15.211 10.254 1.00 90.94 113 THR A O 1
ATOM 848 N N . GLY A 1 114 ? -9.028 -14.292 10.374 1.00 88.00 114 GLY A N 1
ATOM 849 C CA . GLY A 1 114 ? -9.320 -13.166 9.473 1.00 88.00 114 GLY A CA 1
ATOM 850 C C . GLY A 1 114 ? -10.091 -11.990 10.089 1.00 88.00 114 GLY A C 1
ATOM 851 O O . GLY A 1 114 ? -10.398 -11.042 9.378 1.00 88.00 114 GLY A O 1
ATOM 852 N N . PHE A 1 115 ? -10.373 -12.016 11.396 1.00 89.25 115 PHE A N 1
ATOM 853 C CA . PHE A 1 115 ? -11.020 -10.912 12.115 1.00 89.25 115 PHE A CA 1
ATOM 854 C C . PHE A 1 115 ? -10.005 -9.883 12.648 1.00 89.25 115 PHE A C 1
ATOM 856 O O . PHE A 1 115 ? -8.861 -10.223 12.956 1.00 89.25 115 PHE A O 1
ATOM 863 N N . ASN A 1 116 ? -10.448 -8.633 12.828 1.00 87.06 116 ASN A N 1
ATOM 864 C CA . ASN A 1 116 ? -9.718 -7.613 13.588 1.00 87.06 116 ASN A CA 1
ATOM 865 C C . ASN A 1 116 ? -10.182 -7.636 15.054 1.00 87.06 116 ASN A C 1
ATOM 867 O O . ASN A 1 116 ? -11.349 -7.375 15.332 1.00 87.06 116 ASN A O 1
ATOM 871 N N . ALA A 1 117 ? -9.273 -7.931 15.988 1.00 88.00 117 ALA A N 1
ATOM 872 C CA . ALA A 1 117 ? -9.585 -8.029 17.415 1.00 88.00 117 ALA A CA 1
ATOM 873 C C . ALA A 1 117 ? -9.803 -6.671 18.111 1.00 88.00 117 ALA A C 1
ATOM 875 O O . ALA A 1 117 ? -10.449 -6.625 19.155 1.00 88.00 117 ALA A O 1
ATOM 876 N N . THR A 1 118 ? -9.272 -5.567 17.574 1.00 88.75 118 THR A N 1
ATOM 877 C CA . THR A 1 118 ? -9.357 -4.226 18.189 1.00 88.75 118 THR A CA 1
ATOM 878 C C . THR A 1 118 ? -9.632 -3.125 17.155 1.00 88.75 118 THR A C 1
ATOM 880 O O . THR A 1 118 ? -8.810 -2.214 16.986 1.00 88.75 118 THR A O 1
ATOM 883 N N . PRO A 1 119 ? -10.757 -3.193 16.421 1.00 90.50 119 PRO A N 1
ATOM 884 C CA . PRO A 1 119 ? -11.093 -2.194 15.424 1.00 90.50 119 PRO A CA 1
ATOM 885 C C . PRO A 1 119 ? -11.522 -0.882 16.083 1.00 90.50 119 PRO A C 1
ATOM 887 O O . PRO A 1 119 ? -12.165 -0.865 17.138 1.00 90.50 119 PRO A O 1
ATOM 890 N N . THR A 1 120 ? -11.215 0.224 15.410 1.00 90.62 120 THR A N 1
ATOM 891 C CA . THR A 1 120 ? -11.737 1.550 15.747 1.00 90.62 120 THR A CA 1
ATOM 892 C C . THR A 1 120 ? -12.747 1.961 14.686 1.00 90.62 120 THR A C 1
ATOM 894 O O . THR A 1 120 ? -12.433 1.952 13.500 1.00 90.62 120 THR A O 1
ATOM 897 N N . PHE A 1 121 ? -13.942 2.351 15.113 1.00 90.88 121 PHE A N 1
ATOM 898 C CA . PHE A 1 121 ? -14.980 2.917 14.263 1.00 90.88 121 PHE A CA 1
ATOM 899 C C . PHE A 1 121 ? -15.198 4.385 14.628 1.00 90.88 121 PHE A C 1
ATOM 901 O O . PHE A 1 121 ? -15.282 4.736 15.806 1.00 90.88 121 PHE A O 1
ATOM 908 N N . TYR A 1 122 ? -15.306 5.247 13.623 1.00 92.06 122 TYR A N 1
ATOM 909 C CA . TYR A 1 122 ? -15.607 6.660 13.817 1.00 92.06 122 TYR A CA 1
ATOM 910 C C . TYR A 1 122 ? -17.066 6.931 13.454 1.00 92.06 122 TYR A C 1
ATOM 912 O O . TYR A 1 122 ? -17.547 6.485 12.417 1.00 92.06 122 TYR A O 1
ATOM 920 N N . ILE A 1 123 ? -17.779 7.656 14.314 1.00 90.06 123 ILE A N 1
ATOM 921 C CA . ILE A 1 123 ? -19.200 7.975 14.104 1.00 90.06 123 ILE A CA 1
ATOM 922 C C . ILE A 1 123 ? -19.382 8.698 12.759 1.00 90.06 123 ILE A C 1
ATOM 924 O O . ILE A 1 123 ? -18.691 9.681 12.487 1.00 90.06 123 ILE A O 1
ATOM 928 N N . GLY A 1 124 ? -20.319 8.227 11.931 1.00 85.56 124 GLY A N 1
ATOM 929 C CA . GLY A 1 124 ? -20.553 8.758 10.579 1.00 85.56 124 GLY A CA 1
ATOM 930 C C . GLY A 1 124 ? -19.550 8.278 9.522 1.00 85.56 124 GLY A C 1
ATOM 931 O O . GLY A 1 124 ? -19.387 8.932 8.490 1.00 85.56 124 GLY A O 1
ATOM 932 N N . SER A 1 125 ? -18.843 7.175 9.793 1.00 85.94 125 SER A N 1
ATOM 933 C CA . SER A 1 125 ? -17.999 6.466 8.823 1.00 85.94 125 SER A CA 1
ATOM 934 C C . SER A 1 125 ? -18.695 5.238 8.212 1.00 85.94 125 SER A C 1
ATOM 936 O O . SER A 1 125 ? -18.056 4.210 7.987 1.00 85.94 125 SER A O 1
ATOM 938 N N . GLY A 1 126 ? -20.013 5.313 7.989 1.00 84.69 126 GLY A N 1
ATOM 939 C CA . GLY A 1 126 ? -20.798 4.241 7.378 1.00 84.69 126 GLY A CA 1
ATOM 940 C C . GLY A 1 126 ? -21.155 3.085 8.323 1.00 84.69 126 GLY A C 1
ATOM 941 O O . GLY A 1 126 ? -21.609 3.287 9.448 1.00 84.69 126 GLY A O 1
ATOM 942 N N . THR A 1 127 ? -21.015 1.846 7.843 1.00 88.12 127 THR A N 1
ATOM 943 C CA . THR A 1 127 ? -21.412 0.625 8.569 1.00 88.12 127 THR A CA 1
ATOM 944 C C . THR A 1 127 ? -20.214 -0.175 9.064 1.00 88.12 127 THR A C 1
ATOM 946 O O . THR A 1 127 ? -19.155 -0.158 8.446 1.00 88.12 127 THR A O 1
ATOM 949 N N . TYR A 1 128 ? -20.413 -0.963 10.120 1.00 91.06 128 TYR A N 1
ATOM 950 C CA . TYR A 1 128 ? -19.420 -1.903 10.638 1.00 91.06 128 TYR A CA 1
ATOM 951 C C . TYR A 1 128 ? -19.996 -3.324 10.705 1.00 91.06 128 TYR A C 1
ATOM 953 O O . TYR A 1 128 ? -21.027 -3.539 11.353 1.00 91.06 128 TYR A O 1
ATOM 961 N N . ASP A 1 129 ? -19.318 -4.271 10.045 1.00 92.75 129 ASP A N 1
ATOM 962 C CA . ASP A 1 129 ? -19.639 -5.703 10.051 1.00 92.75 129 ASP A CA 1
ATOM 963 C C . ASP A 1 129 ? -18.524 -6.508 10.756 1.00 92.75 129 ASP A C 1
ATOM 965 O O . ASP A 1 129 ? -17.421 -6.631 10.214 1.00 92.75 129 ASP A O 1
ATOM 969 N N . PRO A 1 130 ? -18.792 -7.097 11.938 1.00 93.88 130 PRO A N 1
ATOM 970 C CA . PRO A 1 130 ? -17.835 -7.938 12.659 1.00 93.88 130 PRO A CA 1
ATOM 971 C C . PRO A 1 130 ? -17.396 -9.203 11.906 1.00 93.88 130 PRO A C 1
ATOM 973 O O . PRO A 1 130 ? -16.384 -9.799 12.274 1.00 93.88 130 PRO A O 1
ATOM 976 N N . LEU A 1 131 ? -18.151 -9.637 10.888 1.00 94.25 131 LEU A N 1
ATOM 977 C CA . LEU A 1 131 ? -17.835 -10.814 10.073 1.00 94.25 131 LEU A CA 1
ATOM 978 C C . LEU A 1 131 ? -17.004 -10.484 8.827 1.00 94.25 131 LEU A C 1
ATOM 980 O O . LEU A 1 131 ? -16.609 -11.397 8.096 1.00 94.25 131 LEU A O 1
ATOM 984 N N . GLN A 1 132 ? -16.695 -9.209 8.577 1.00 90.06 132 GLN A N 1
ATOM 985 C CA . GLN A 1 132 ? -15.891 -8.823 7.424 1.00 90.06 132 GLN A CA 1
ATOM 986 C C . GLN A 1 132 ? -14.499 -9.474 7.484 1.00 90.06 132 GLN A C 1
ATOM 988 O O . GLN A 1 132 ? -13.746 -9.284 8.436 1.00 90.06 132 GLN A O 1
ATOM 993 N N . GLY A 1 133 ? -14.158 -10.253 6.451 1.00 87.81 133 GLY A N 1
ATOM 994 C CA . GLY A 1 133 ? -12.881 -10.975 6.351 1.00 87.81 133 GLY A CA 1
ATOM 995 C C . GLY A 1 133 ? -12.798 -12.270 7.170 1.00 87.81 133 GLY A C 1
ATOM 996 O O . GLY A 1 133 ? -11.809 -12.998 7.061 1.00 87.81 133 GLY A O 1
ATOM 997 N N . VAL A 1 134 ? -13.833 -12.602 7.948 1.00 94.12 134 VAL A N 1
ATOM 998 C CA . VAL A 1 134 ? -13.836 -13.778 8.822 1.00 94.12 134 VAL A CA 1
ATOM 999 C C . VAL A 1 134 ? -13.919 -15.063 8.009 1.00 94.12 134 VAL A C 1
ATOM 1001 O O . VAL A 1 134 ? -14.794 -15.239 7.165 1.00 94.12 134 VAL A O 1
ATOM 1004 N N . THR A 1 135 ? -13.014 -15.993 8.304 1.00 94.38 135 THR A N 1
ATOM 1005 C CA . THR A 1 135 ? -13.006 -17.350 7.755 1.00 94.38 135 THR A CA 1
ATOM 1006 C C . THR A 1 135 ? -13.109 -18.354 8.892 1.00 94.38 135 THR A C 1
ATOM 1008 O O . THR A 1 135 ? -12.345 -18.281 9.859 1.00 94.38 135 THR A O 1
ATOM 1011 N N . VAL A 1 136 ? -14.028 -19.310 8.753 1.00 95.94 136 VAL A N 1
ATOM 1012 C CA . VAL A 1 136 ? -14.185 -20.430 9.682 1.00 95.94 136 VAL A CA 1
ATOM 1013 C C . VAL A 1 136 ? -13.817 -21.725 8.970 1.00 95.94 136 VAL A C 1
ATOM 1015 O O . VAL A 1 136 ? -14.292 -21.987 7.868 1.00 95.94 136 VAL A O 1
ATOM 1018 N N . THR A 1 137 ? -12.958 -22.528 9.591 1.00 94.62 137 THR A N 1
ATOM 1019 C CA . THR A 1 137 ? -12.584 -23.861 9.094 1.00 94.62 137 THR A CA 1
ATOM 1020 C C . THR A 1 137 ? -12.828 -24.899 10.172 1.00 94.62 137 THR A C 1
ATOM 1022 O O . THR A 1 137 ? -12.513 -24.647 11.335 1.00 94.62 137 THR A O 1
ATOM 1025 N N . ASP A 1 138 ? -13.311 -26.073 9.795 1.00 95.12 138 ASP A N 1
ATOM 1026 C CA . ASP A 1 138 ? -13.590 -27.167 10.720 1.00 95.12 138 ASP A CA 1
ATOM 1027 C C . ASP A 1 138 ? -13.196 -28.520 10.096 1.00 95.12 138 ASP A C 1
ATOM 1029 O O . ASP A 1 138 ? -12.995 -28.623 8.885 1.00 95.12 138 ASP A O 1
ATOM 1033 N N . GLN A 1 139 ? -12.981 -29.542 10.930 1.00 93.94 139 GLN A N 1
ATOM 1034 C CA . GLN A 1 139 ? -12.597 -30.891 10.476 1.00 93.94 139 GLN A CA 1
ATOM 1035 C C . GLN A 1 139 ? -13.797 -31.826 10.262 1.00 93.94 139 GLN A C 1
ATOM 1037 O O . GLN A 1 139 ? -13.631 -32.905 9.690 1.00 93.94 139 GLN A O 1
ATOM 1042 N N . ILE A 1 140 ? -14.964 -3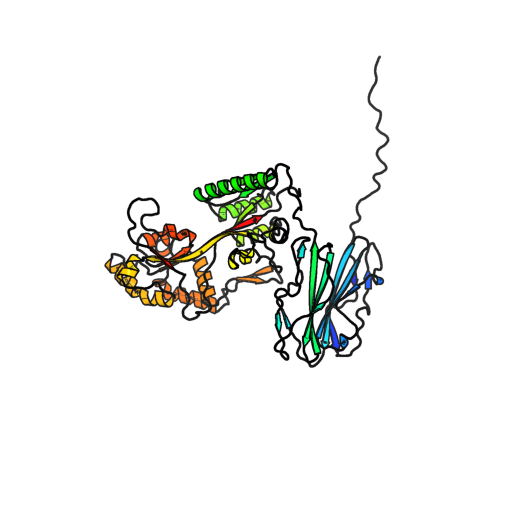1.451 10.781 1.00 93.06 140 ILE A N 1
ATOM 1043 C CA . ILE A 1 140 ? -16.199 -32.236 10.815 1.00 93.06 140 ILE A CA 1
ATOM 1044 C C . ILE A 1 140 ? -17.186 -31.687 9.785 1.00 93.06 140 ILE A C 1
ATOM 1046 O O . ILE A 1 140 ? -17.771 -32.466 9.032 1.00 93.06 140 ILE A O 1
ATOM 1050 N N . ASP A 1 141 ? -17.332 -30.363 9.735 1.00 93.69 141 ASP A N 1
ATOM 1051 C CA . ASP A 1 141 ? -18.281 -29.665 8.874 1.00 93.69 141 ASP A CA 1
ATOM 1052 C C . ASP A 1 141 ? -17.559 -28.922 7.735 1.00 93.69 141 ASP A C 1
ATOM 1054 O O . ASP A 1 141 ? -16.715 -28.056 7.971 1.00 93.69 141 ASP A O 1
ATOM 1058 N N . ASP A 1 142 ? -17.924 -29.231 6.484 1.00 87.25 142 ASP A N 1
ATOM 1059 C CA . ASP A 1 142 ? -17.354 -28.581 5.290 1.00 87.25 142 ASP A CA 1
ATOM 1060 C C . ASP A 1 142 ? -17.797 -27.108 5.146 1.00 87.25 142 ASP A C 1
ATOM 1062 O O . ASP A 1 142 ? -17.076 -26.290 4.574 1.00 87.25 142 ASP A O 1
ATOM 1066 N N . GLU A 1 143 ? -18.981 -26.760 5.663 1.00 89.88 143 GLU A N 1
ATOM 1067 C CA . GLU A 1 143 ? -19.535 -25.402 5.657 1.00 89.88 143 GLU A CA 1
ATOM 1068 C C . GLU A 1 143 ? -19.932 -25.001 7.081 1.00 89.88 143 GLU A C 1
ATOM 1070 O O . GLU A 1 143 ? -20.951 -25.445 7.610 1.00 89.88 143 GLU A O 1
ATOM 1075 N N . LEU A 1 144 ? -19.125 -24.135 7.695 1.00 93.69 144 LEU A N 1
ATOM 1076 C CA . LEU A 1 144 ? -19.373 -23.586 9.023 1.00 93.69 144 LEU A CA 1
ATOM 1077 C C . LEU A 1 144 ? -19.221 -22.064 8.992 1.00 93.69 144 LEU A C 1
ATOM 1079 O O . LEU A 1 144 ? -18.332 -21.528 8.334 1.00 93.69 144 LEU A O 1
ATOM 1083 N N . THR A 1 145 ? -20.083 -21.358 9.718 1.00 94.31 145 THR A N 1
ATOM 1084 C CA . THR A 1 145 ? -20.047 -19.895 9.853 1.00 94.31 145 THR A CA 1
ATOM 1085 C C . THR A 1 145 ? -20.002 -19.503 11.321 1.00 94.31 145 THR A C 1
ATOM 1087 O O . THR A 1 145 ? -20.524 -20.223 12.172 1.00 94.31 145 THR A O 1
ATOM 1090 N N . ALA A 1 146 ? -19.421 -18.343 11.621 1.00 95.62 146 ALA A N 1
ATOM 1091 C CA . ALA A 1 146 ? -19.483 -17.774 12.960 1.00 95.62 146 ALA A CA 1
ATOM 1092 C C . ALA A 1 146 ? -20.789 -16.990 13.156 1.00 95.62 146 ALA A C 1
ATOM 1094 O O . ALA A 1 146 ? -21.243 -16.292 12.249 1.00 95.62 146 ALA A O 1
ATOM 1095 N N . GLU A 1 147 ? -21.371 -17.075 14.349 1.00 94.88 147 GLU A N 1
ATOM 1096 C CA . GLU A 1 147 ? -22.410 -16.157 14.811 1.00 94.88 147 GLU A CA 1
ATOM 1097 C C . GLU A 1 147 ? -21.789 -14.975 15.564 1.00 94.88 147 GLU A C 1
ATOM 1099 O O . GLU A 1 147 ? -20.756 -15.115 16.222 1.00 94.88 147 GLU A O 1
ATOM 1104 N N . VAL A 1 148 ? -22.434 -13.811 15.472 1.00 95.25 148 VAL A N 1
ATOM 1105 C CA . VAL A 1 148 ? -22.043 -12.593 16.190 1.00 95.25 148 VAL A CA 1
ATOM 1106 C C . VAL A 1 148 ? -22.864 -12.487 17.468 1.00 95.25 148 VAL A C 1
ATOM 1108 O O . VAL A 1 148 ? -24.094 -12.508 17.426 1.00 95.25 148 VAL A O 1
ATOM 1111 N N . LEU A 1 149 ? -22.183 -12.331 18.597 1.00 91.44 149 LEU A N 1
ATOM 1112 C CA . LEU A 1 149 ? -22.779 -12.141 19.915 1.00 91.44 149 LEU A CA 1
ATOM 1113 C C . LEU A 1 149 ? -22.373 -10.794 20.499 1.00 91.44 149 LEU A C 1
ATOM 1115 O O . LEU A 1 149 ? -21.332 -10.229 20.155 1.00 91.44 149 LEU A O 1
ATOM 1119 N N . GLY A 1 150 ? -23.172 -10.333 21.456 1.00 88.00 150 GLY A N 1
ATOM 1120 C CA . GLY A 1 150 ? -23.045 -9.005 22.036 1.00 88.00 150 GLY A CA 1
ATOM 1121 C C . GLY A 1 150 ? -23.819 -7.959 21.237 1.00 88.00 150 GLY A C 1
ATOM 1122 O O . GLY A 1 150 ? -24.422 -8.234 20.199 1.00 88.00 150 GLY A O 1
ATOM 1123 N N . THR A 1 151 ? -23.832 -6.739 21.757 1.00 89.31 151 THR A N 1
ATOM 1124 C CA . THR A 1 151 ? -24.491 -5.593 21.124 1.00 89.31 151 THR A CA 1
ATOM 1125 C C . THR A 1 151 ? -23.542 -4.413 21.109 1.00 89.31 151 THR A C 1
ATOM 1127 O O . THR A 1 151 ? -22.840 -4.173 22.090 1.00 89.31 151 THR A O 1
ATOM 1130 N N . TYR A 1 152 ? -23.566 -3.639 20.032 1.00 94.19 152 TYR A N 1
ATOM 1131 C CA . TYR A 1 152 ? -22.767 -2.431 19.891 1.00 94.19 152 TYR A CA 1
ATOM 1132 C C . TYR A 1 152 ? -23.609 -1.282 19.343 1.00 94.19 152 TYR A C 1
ATOM 1134 O O . TYR A 1 152 ? -24.647 -1.501 18.717 1.00 94.19 152 TYR A O 1
ATOM 1142 N N . ASN A 1 153 ? -23.174 -0.049 19.604 1.00 93.12 153 ASN A N 1
ATOM 1143 C CA . ASN A 1 153 ? -23.836 1.153 19.114 1.00 93.12 153 ASN A CA 1
ATOM 1144 C C . ASN A 1 153 ? -22.818 2.069 18.430 1.00 93.12 153 ASN A C 1
ATOM 1146 O O . ASN A 1 153 ? -21.940 2.635 19.075 1.00 93.12 153 ASN A O 1
ATOM 1150 N N . LEU A 1 154 ? -22.966 2.212 17.113 1.00 94.06 154 LEU A N 1
ATOM 1151 C CA . LEU A 1 154 ? -22.076 3.000 16.261 1.00 94.06 154 LEU A CA 1
ATOM 1152 C C . LEU A 1 154 ? -22.286 4.516 16.382 1.00 94.06 154 LEU A C 1
ATOM 1154 O O . LEU A 1 154 ? -21.503 5.265 15.819 1.00 94.06 154 LEU A O 1
ATOM 1158 N N . GLU A 1 155 ? -23.300 4.960 17.129 1.00 92.75 155 GLU A N 1
ATOM 1159 C CA . GLU A 1 155 ? -23.633 6.376 17.348 1.00 92.75 155 GLU A CA 1
ATOM 1160 C C . GLU A 1 155 ? -23.191 6.890 18.724 1.00 92.75 155 GLU A C 1
ATOM 1162 O O . GLU A 1 155 ? -23.311 8.078 19.024 1.00 92.75 155 GLU A O 1
ATOM 1167 N N . VAL A 1 156 ? -22.721 6.000 19.602 1.00 91.62 156 VAL A N 1
ATOM 1168 C CA . VAL A 1 156 ? -22.347 6.351 20.974 1.00 91.62 156 VAL A CA 1
ATOM 1169 C C . VAL A 1 156 ? -20.876 6.012 21.183 1.00 91.62 156 VAL A C 1
ATOM 1171 O O . VAL A 1 156 ? -20.520 4.830 21.109 1.00 91.62 156 VAL A O 1
ATOM 1174 N N . PRO A 1 157 ? -20.015 7.011 21.469 1.00 91.50 157 PRO A N 1
ATOM 1175 C CA . PRO A 1 157 ? -18.623 6.755 21.794 1.00 91.50 157 PRO A CA 1
ATOM 1176 C C . PRO A 1 157 ? -18.511 5.783 22.965 1.00 91.50 157 PRO A C 1
ATOM 1178 O O . PRO A 1 157 ? -19.204 5.920 23.975 1.00 91.50 157 PRO A O 1
ATOM 1181 N N . GLY A 1 158 ? -17.636 4.798 22.835 1.00 88.38 158 GLY A N 1
ATOM 1182 C CA . GLY A 1 158 ? -17.535 3.735 23.817 1.00 88.38 158 GLY A CA 1
ATOM 1183 C C . GLY A 1 158 ? -16.700 2.571 23.325 1.00 88.38 158 GLY A C 1
ATOM 1184 O O . GLY A 1 158 ? -16.206 2.548 22.202 1.00 88.38 158 GLY A O 1
ATOM 1185 N N . THR A 1 159 ? -16.541 1.589 24.199 1.00 88.00 159 THR A N 1
ATOM 1186 C CA . THR A 1 159 ? -15.896 0.319 23.865 1.00 88.00 159 THR A CA 1
ATOM 1187 C C . THR A 1 159 ? -16.937 -0.778 24.000 1.00 88.00 159 THR A C 1
ATOM 1189 O O . THR A 1 159 ? -17.600 -0.868 25.032 1.00 88.00 159 THR A O 1
ATOM 1192 N N . TYR A 1 160 ? -17.095 -1.577 22.951 1.00 89.81 160 TYR A N 1
ATOM 1193 C CA . TYR A 1 160 ? -18.082 -2.644 22.861 1.00 89.81 160 TYR A CA 1
ATOM 1194 C C . TYR A 1 160 ? -17.368 -3.976 22.690 1.00 89.81 160 TYR A C 1
ATOM 1196 O O . TYR A 1 160 ? -16.491 -4.114 21.837 1.00 89.81 160 TYR A O 1
ATOM 1204 N N . THR A 1 161 ? -17.760 -4.953 23.496 1.00 88.75 161 THR A N 1
ATOM 1205 C CA . THR A 1 161 ? -17.286 -6.328 23.371 1.00 88.75 161 THR A CA 1
ATOM 1206 C C . THR A 1 161 ? -18.226 -7.076 22.433 1.00 88.75 161 THR A C 1
ATOM 1208 O O . THR A 1 161 ? -19.432 -7.145 22.666 1.00 88.75 161 THR A O 1
ATOM 1211 N N . ILE A 1 162 ? -17.670 -7.610 21.353 1.00 92.69 162 ILE A N 1
ATOM 1212 C CA . ILE A 1 162 ? -18.360 -8.446 20.372 1.00 92.69 162 ILE A CA 1
ATOM 1213 C C . ILE A 1 162 ? -17.663 -9.802 20.387 1.00 92.69 162 ILE A C 1
ATOM 1215 O O . ILE A 1 162 ? -16.437 -9.870 20.465 1.00 92.69 162 ILE A O 1
ATOM 1219 N N . ARG A 1 163 ? -18.424 -10.893 20.311 1.00 90.56 163 ARG A N 1
ATOM 1220 C CA . ARG A 1 163 ? -17.857 -12.246 20.255 1.00 90.56 163 ARG A CA 1
ATOM 1221 C C . ARG A 1 163 ? -18.267 -12.921 18.960 1.00 90.56 163 ARG A C 1
ATOM 1223 O O . ARG A 1 163 ? -19.433 -12.859 18.579 1.00 90.56 163 ARG A O 1
ATOM 1230 N N . LEU A 1 164 ? -17.316 -13.569 18.300 1.00 94.38 164 LEU A N 1
ATOM 1231 C CA . LEU A 1 164 ? -17.598 -14.450 17.172 1.00 94.38 164 LEU A CA 1
ATOM 1232 C C . LEU A 1 164 ? -17.530 -15.886 17.673 1.00 94.38 164 LEU A C 1
ATOM 1234 O O . LEU A 1 164 ? -16.500 -16.296 18.213 1.00 94.38 164 LEU A O 1
ATOM 1238 N N . ARG A 1 165 ? -18.614 -16.643 17.507 1.00 93.25 165 ARG A N 1
ATOM 1239 C CA . ARG A 1 165 ? -18.718 -18.024 17.993 1.00 93.25 165 ARG A CA 1
ATOM 1240 C C . ARG A 1 165 ? -18.998 -18.972 16.837 1.00 93.25 165 ARG A C 1
ATOM 1242 O O . ARG A 1 165 ? -19.931 -18.767 16.073 1.00 93.25 165 ARG A O 1
ATOM 1249 N N . ALA A 1 166 ? -18.206 -20.029 16.722 1.00 94.69 166 ALA A N 1
ATOM 1250 C CA . ALA A 1 166 ? -18.451 -21.133 15.802 1.00 94.69 166 ALA A CA 1
ATOM 1251 C C . ALA A 1 166 ? -18.643 -22.408 16.624 1.00 94.69 166 ALA A C 1
ATOM 1253 O O . ALA A 1 166 ? -17.826 -22.708 17.495 1.00 94.69 166 ALA A O 1
ATOM 1254 N N . THR A 1 167 ? -19.729 -23.137 16.368 1.00 93.81 167 THR A N 1
ATOM 1255 C CA . THR A 1 167 ? -20.029 -24.421 17.019 1.00 93.81 167 THR A CA 1
ATOM 1256 C C . THR A 1 167 ? -20.274 -25.460 15.936 1.00 93.81 167 THR A C 1
ATOM 1258 O O . THR A 1 167 ? -21.186 -25.279 15.131 1.00 93.81 167 THR A O 1
ATOM 1261 N N . ASN A 1 168 ? -19.466 -26.517 15.902 1.00 94.00 168 ASN A N 1
ATOM 1262 C CA . ASN A 1 168 ? -19.623 -27.591 14.923 1.00 94.00 168 ASN A CA 1
ATOM 1263 C C . ASN A 1 168 ? -20.702 -28.601 15.348 1.00 94.00 168 ASN A C 1
ATOM 1265 O O . ASN A 1 168 ? -21.204 -28.588 16.478 1.00 94.00 168 ASN A O 1
ATOM 1269 N N . SER A 1 169 ? -21.061 -29.502 14.438 1.00 94.50 169 SER A N 1
ATOM 1270 C CA . SER A 1 169 ? -22.118 -30.500 14.631 1.00 94.50 169 SER A CA 1
ATOM 1271 C C . SER A 1 169 ? -21.836 -31.515 15.750 1.00 94.50 169 SER A C 1
ATOM 1273 O O . SER A 1 169 ? -22.774 -32.127 16.266 1.00 94.50 169 SER A O 1
ATOM 1275 N N . ALA A 1 170 ? -20.575 -31.663 16.174 1.00 92.19 170 ALA A N 1
ATOM 1276 C CA . ALA A 1 170 ? -20.177 -32.480 17.323 1.00 92.19 170 ALA A CA 1
ATOM 1277 C C . ALA A 1 170 ? -20.228 -31.725 18.667 1.00 92.19 170 ALA A C 1
ATOM 1279 O O . ALA A 1 170 ? -19.975 -32.328 19.710 1.00 92.19 170 ALA A O 1
ATOM 1280 N N . GLY A 1 171 ? -20.566 -30.432 18.658 1.00 89.88 171 GLY A N 1
ATOM 1281 C CA . GLY A 1 171 ? -20.642 -29.584 19.850 1.00 89.88 171 GLY A CA 1
ATOM 1282 C C . GLY A 1 171 ? -19.315 -28.940 20.262 1.00 89.88 171 GLY A C 1
ATOM 1283 O O . GLY A 1 171 ? -19.265 -28.285 21.301 1.00 89.88 171 GLY A O 1
ATOM 1284 N N . GLY A 1 172 ? -18.253 -29.099 19.465 1.00 92.25 172 GLY A N 1
ATOM 1285 C CA . GLY A 1 172 ? -16.992 -28.387 19.653 1.00 92.25 172 GLY A CA 1
ATOM 1286 C C . GLY A 1 172 ? -17.155 -26.907 19.318 1.00 92.25 172 GLY A C 1
ATOM 1287 O O . GLY A 1 172 ? -17.738 -26.555 18.286 1.00 92.25 172 GLY A O 1
ATOM 1288 N N . ARG A 1 173 ? -16.648 -26.033 20.190 1.00 92.56 173 ARG A N 1
ATOM 1289 C CA . ARG A 1 173 ? -16.880 -24.591 20.115 1.00 92.56 173 ARG A CA 1
ATOM 1290 C C . ARG A 1 173 ? -15.589 -23.785 20.189 1.00 92.56 173 ARG A C 1
ATOM 1292 O O . ARG A 1 173 ? -14.743 -24.002 21.052 1.00 92.56 173 ARG A O 1
ATOM 1299 N N . THR A 1 174 ? -15.502 -22.777 19.332 1.00 91.00 174 THR A N 1
ATOM 1300 C CA . THR A 1 174 ? -14.466 -21.744 19.401 1.00 91.00 174 THR A CA 1
ATOM 1301 C C . THR A 1 174 ? -15.130 -20.384 19.464 1.00 91.00 174 THR A C 1
ATOM 1303 O O . THR A 1 174 ? -15.993 -20.073 18.640 1.00 91.00 174 THR A O 1
ATOM 1306 N N . THR A 1 175 ? -14.715 -19.581 20.440 1.00 90.19 175 THR A N 1
ATOM 1307 C CA . THR A 1 175 ? -15.135 -18.189 20.584 1.00 90.19 175 THR A CA 1
ATOM 1308 C C . THR A 1 175 ? -13.906 -17.299 20.504 1.00 90.19 175 THR A C 1
ATOM 1310 O O . THR A 1 175 ? -12.890 -17.596 21.125 1.00 90.19 175 THR A O 1
ATOM 1313 N N . VAL A 1 176 ? -13.997 -16.215 19.739 1.00 88.62 176 VAL A N 1
ATOM 1314 C CA . VAL A 1 176 ? -12.972 -15.166 19.689 1.00 88.62 176 VAL A CA 1
ATOM 1315 C C . VAL A 1 176 ? -13.598 -13.814 19.995 1.00 88.62 176 VAL A C 1
ATOM 1317 O O . VAL A 1 176 ? -14.766 -13.575 19.670 1.00 88.62 176 VAL A O 1
ATOM 1320 N N . THR A 1 177 ? -12.822 -12.927 20.611 1.00 88.56 177 THR A N 1
ATOM 1321 C CA . THR A 1 177 ? -13.300 -11.600 21.011 1.00 88.56 177 THR A CA 1
ATOM 1322 C C . THR A 1 177 ? -12.839 -10.494 20.064 1.00 88.56 177 THR A C 1
ATOM 1324 O O . THR A 1 177 ? -11.683 -10.445 19.645 1.00 88.56 177 THR A O 1
ATOM 1327 N N . ILE A 1 178 ? -13.746 -9.552 19.808 1.00 90.75 178 ILE A N 1
ATOM 1328 C CA . ILE A 1 178 ? -13.500 -8.252 19.192 1.00 90.75 178 ILE A CA 1
ATOM 1329 C C . ILE A 1 178 ? -13.842 -7.152 20.208 1.00 90.75 178 ILE A C 1
ATOM 1331 O O . ILE A 1 178 ? -14.955 -7.095 20.729 1.00 90.75 178 ILE A O 1
ATOM 1335 N N . ILE A 1 179 ? -12.902 -6.243 20.464 1.00 88.94 179 ILE A N 1
ATOM 1336 C CA . ILE A 1 179 ? -13.115 -5.025 21.254 1.00 88.94 179 ILE A CA 1
ATOM 1337 C C . ILE A 1 179 ? -13.243 -3.849 20.284 1.00 88.94 179 ILE A C 1
ATOM 1339 O O . ILE A 1 179 ? -12.251 -3.234 19.888 1.00 88.94 179 ILE A O 1
ATOM 1343 N N . LEU A 1 180 ? -14.478 -3.536 19.897 1.00 92.62 180 LEU A N 1
ATOM 1344 C CA . LEU A 1 180 ? -14.788 -2.409 19.023 1.00 92.62 180 LEU A CA 1
ATOM 1345 C C . LEU A 1 180 ? -14.711 -1.098 19.811 1.00 92.62 180 LEU A C 1
ATOM 1347 O O . LEU A 1 180 ? -15.467 -0.891 20.761 1.00 92.62 180 LEU A O 1
ATOM 1351 N N . THR A 1 181 ? -13.850 -0.178 19.384 1.00 92.06 181 THR A N 1
ATOM 1352 C CA . THR A 1 181 ? -13.798 1.186 19.928 1.00 92.06 181 THR A CA 1
ATOM 1353 C C . THR A 1 181 ? -14.558 2.133 19.008 1.00 92.06 181 THR A C 1
ATOM 1355 O O . THR A 1 181 ? -14.106 2.403 17.902 1.00 92.06 181 THR A O 1
ATOM 1358 N N . VAL A 1 182 ? -15.692 2.668 19.456 1.00 93.06 182 VAL A N 1
ATOM 1359 C CA . VAL A 1 182 ? -16.427 3.724 18.746 1.00 93.06 182 VAL A CA 1
ATOM 1360 C C . VAL A 1 182 ? -15.968 5.082 19.264 1.00 93.06 182 VAL A C 1
ATOM 1362 O O . VAL A 1 182 ? -15.985 5.336 20.471 1.00 93.06 182 VAL A O 1
ATOM 1365 N N . MET A 1 183 ? -15.554 5.962 18.358 1.00 91.00 183 MET A N 1
ATOM 1366 C CA . MET A 1 183 ? -15.038 7.295 18.664 1.00 91.00 183 MET A CA 1
ATOM 1367 C C . MET A 1 183 ? -15.813 8.369 17.907 1.00 91.00 183 MET A C 1
ATOM 1369 O O . MET A 1 183 ? -16.280 8.145 16.792 1.00 91.00 183 MET A O 1
ATOM 1373 N N . GLU A 1 184 ? -15.892 9.574 18.474 1.00 90.50 184 GLU A N 1
ATOM 1374 C CA . GLU A 1 184 ? -16.310 10.741 17.694 1.00 90.50 184 GLU A CA 1
ATOM 1375 C C . GLU A 1 184 ? -15.383 10.927 16.488 1.00 90.50 184 GLU A C 1
ATOM 1377 O O . GLU A 1 184 ? -14.155 10.844 16.615 1.00 90.50 184 GLU A O 1
ATOM 1382 N N . SER A 1 185 ? -15.968 11.189 15.319 1.00 89.38 185 SER A N 1
ATOM 1383 C CA . SER A 1 185 ? -15.184 11.463 14.120 1.00 89.38 185 SER A CA 1
ATOM 1384 C C . SER A 1 185 ? -14.448 12.800 14.249 1.00 89.38 185 SER A C 1
ATOM 1386 O O . SER A 1 185 ? -15.046 13.803 14.646 1.00 89.38 185 SER A O 1
ATOM 1388 N N . PRO A 1 186 ? -13.150 12.858 13.894 1.00 87.06 186 PRO A N 1
ATOM 1389 C CA . PRO A 1 186 ? -12.430 14.121 13.783 1.00 87.06 186 PRO A CA 1
ATOM 1390 C C . PRO A 1 186 ? -12.861 14.940 12.555 1.00 87.06 186 PRO A C 1
ATOM 1392 O O . PRO A 1 186 ? -12.388 16.064 12.390 1.00 87.06 186 PRO A O 1
ATOM 1395 N N . VAL A 1 187 ? -13.712 14.389 11.682 1.00 89.31 187 VAL A N 1
ATOM 1396 C CA . VAL A 1 187 ? -14.180 15.050 10.463 1.00 89.31 187 VAL A CA 1
ATOM 1397 C C . VAL A 1 187 ? -15.383 15.940 10.790 1.00 89.31 187 VAL A C 1
ATOM 1399 O O . VAL A 1 187 ? -16.392 15.439 11.293 1.00 89.31 187 VAL A O 1
ATOM 1402 N N . PRO A 1 188 ? -15.320 17.252 10.510 1.00 86.19 188 PRO A N 1
ATOM 1403 C CA . PRO A 1 188 ? -16.424 18.149 10.812 1.00 86.19 188 PRO A CA 1
ATOM 1404 C C . PRO A 1 188 ? -17.607 17.922 9.862 1.00 86.19 188 PRO A C 1
ATOM 1406 O O . PRO A 1 188 ? -17.431 17.604 8.689 1.00 86.19 188 PRO A O 1
ATOM 1409 N N . PHE A 1 189 ? -18.830 18.130 10.353 1.00 84.56 189 PHE A N 1
ATOM 1410 C CA . PHE A 1 189 ? -20.034 18.056 9.513 1.00 84.56 189 PHE A CA 1
ATOM 1411 C C . PHE A 1 189 ? -20.123 19.233 8.531 1.00 84.56 189 PHE A C 1
ATOM 1413 O O . PHE A 1 189 ? -20.575 19.068 7.404 1.00 84.56 189 PHE A O 1
ATOM 1420 N N . GLU A 1 190 ? -19.655 20.413 8.943 1.00 86.88 190 GLU A N 1
ATOM 1421 C CA . GLU A 1 190 ? -19.617 21.626 8.125 1.00 86.88 190 GLU A CA 1
ATOM 1422 C C . GLU A 1 190 ? -18.181 22.127 7.993 1.00 86.88 190 GLU A C 1
ATOM 1424 O O . GLU A 1 190 ? -17.401 22.069 8.942 1.00 86.88 190 GLU A O 1
ATOM 1429 N N . LEU A 1 191 ? -17.832 22.655 6.822 1.00 87.75 191 LEU A N 1
ATOM 1430 C CA . LEU A 1 191 ? -16.519 23.246 6.591 1.00 87.75 191 LEU A CA 1
ATOM 1431 C C . LEU A 1 191 ? -16.475 24.692 7.090 1.00 87.75 191 LEU A C 1
ATOM 1433 O O . LEU A 1 191 ? -17.419 25.462 6.908 1.00 87.75 191 LEU A O 1
ATOM 1437 N N . THR A 1 192 ? -15.341 25.089 7.667 1.00 86.81 192 THR A N 1
ATOM 1438 C CA . THR A 1 192 ? -15.110 26.479 8.063 1.00 86.81 192 THR A CA 1
ATOM 1439 C C . THR A 1 192 ? -15.045 27.415 6.853 1.00 86.81 192 THR A C 1
ATOM 1441 O O . THR A 1 192 ? -14.463 27.106 5.811 1.00 86.81 192 THR A O 1
ATOM 1444 N N . THR A 1 193 ? -15.606 28.615 7.005 1.00 88.12 193 THR A N 1
ATOM 1445 C CA . THR A 1 193 ? -15.454 29.713 6.035 1.00 88.12 193 THR A CA 1
ATOM 1446 C C . THR A 1 193 ? -14.313 30.663 6.408 1.00 88.12 193 THR A C 1
ATOM 1448 O O . THR A 1 193 ? -14.066 31.646 5.702 1.00 88.12 193 THR A O 1
ATOM 1451 N N . ALA A 1 194 ? -13.640 30.428 7.540 1.00 91.81 194 ALA A N 1
ATOM 1452 C CA . ALA A 1 194 ? -12.447 31.179 7.905 1.00 91.81 194 ALA A CA 1
ATOM 1453 C C . ALA A 1 194 ? -11.320 30.913 6.886 1.00 91.81 194 ALA A C 1
ATOM 1455 O O . ALA A 1 194 ? -11.306 29.860 6.250 1.00 91.81 194 ALA A O 1
ATOM 1456 N N . PRO A 1 195 ? -10.375 31.851 6.693 1.00 94.19 195 PRO A N 1
ATOM 1457 C CA . PRO A 1 195 ? -9.239 31.617 5.808 1.00 94.19 195 PRO A CA 1
ATOM 1458 C C . PRO A 1 195 ? -8.390 30.425 6.277 1.00 94.19 195 PRO A C 1
ATOM 1460 O O . PRO A 1 195 ? -7.831 30.463 7.373 1.00 94.19 195 PRO A O 1
ATOM 1463 N N . VAL A 1 196 ? -8.240 29.412 5.423 1.00 94.00 196 VAL A N 1
ATOM 1464 C CA . VAL A 1 196 ? -7.418 28.215 5.657 1.00 94.00 196 VAL A CA 1
ATOM 1465 C C . VAL A 1 196 ? -6.252 28.198 4.674 1.00 94.00 196 VAL A C 1
ATOM 1467 O O . VAL A 1 196 ? -6.428 28.430 3.480 1.00 94.00 196 VAL A O 1
ATOM 1470 N N . THR A 1 197 ? -5.045 27.905 5.162 1.00 95.75 197 THR A N 1
ATOM 1471 C CA . THR A 1 197 ? -3.863 27.693 4.311 1.00 95.75 197 THR A CA 1
ATOM 1472 C C . THR A 1 197 ? -3.359 26.262 4.443 1.00 95.75 197 THR A C 1
ATOM 1474 O O . THR A 1 197 ? -3.023 25.824 5.540 1.00 95.75 197 THR A O 1
ATOM 1477 N N . ILE A 1 198 ? -3.258 25.561 3.316 1.00 96.38 198 ILE A N 1
ATOM 1478 C CA . ILE A 1 198 ? -2.767 24.185 3.221 1.00 96.38 198 ILE A CA 1
ATOM 1479 C C . ILE A 1 198 ? -1.430 24.207 2.489 1.00 96.38 198 ILE A C 1
ATOM 1481 O O . ILE A 1 198 ? -1.355 24.651 1.349 1.00 96.38 198 ILE A O 1
ATOM 1485 N N . THR A 1 199 ? -0.368 23.708 3.113 1.00 98.00 199 THR A N 1
ATOM 1486 C CA . THR A 1 199 ? 0.953 23.597 2.481 1.00 98.00 199 THR A CA 1
ATOM 1487 C C . THR A 1 199 ? 1.254 22.150 2.106 1.00 98.00 199 THR A C 1
ATOM 1489 O O . THR A 1 199 ? 1.167 21.270 2.964 1.00 98.00 199 THR A O 1
ATOM 1492 N N . LEU A 1 200 ? 1.670 21.920 0.856 1.00 98.25 200 LEU A N 1
ATOM 1493 C CA . LEU A 1 200 ? 2.167 20.635 0.357 1.00 98.25 200 LEU A CA 1
ATOM 1494 C C . LEU A 1 200 ? 3.673 20.708 0.091 1.00 98.25 200 LEU A C 1
ATOM 1496 O O . LEU A 1 200 ? 4.124 21.508 -0.733 1.00 98.25 200 LEU A O 1
ATOM 1500 N N . TRP A 1 201 ? 4.446 19.833 0.736 1.00 98.50 201 TRP A N 1
ATOM 1501 C CA . TRP A 1 201 ? 5.848 19.595 0.378 1.00 98.50 201 TRP A CA 1
ATOM 1502 C C . TRP A 1 201 ? 5.981 18.429 -0.601 1.00 98.50 201 TRP A C 1
ATOM 1504 O O . TRP A 1 201 ? 5.373 17.373 -0.415 1.00 98.50 201 TRP A O 1
ATOM 1514 N N . HIS A 1 202 ? 6.805 18.611 -1.634 1.00 98.00 202 HIS A N 1
ATOM 1515 C CA . HIS A 1 202 ? 6.959 17.646 -2.720 1.00 98.00 202 HIS A CA 1
ATOM 1516 C C . HIS A 1 202 ? 8.380 17.634 -3.304 1.00 98.00 202 HIS A C 1
ATOM 1518 O O . HIS A 1 202 ? 9.188 18.531 -3.059 1.00 98.00 202 HIS A O 1
ATOM 1524 N N . ALA A 1 203 ? 8.680 16.620 -4.120 1.00 96.38 203 ALA A N 1
ATOM 1525 C CA . ALA A 1 203 ? 9.960 16.480 -4.829 1.00 96.38 203 ALA A CA 1
ATOM 1526 C C . ALA A 1 203 ? 9.816 16.478 -6.363 1.00 96.38 203 ALA A C 1
ATOM 1528 O O . ALA A 1 203 ? 10.779 16.255 -7.090 1.00 96.38 203 ALA A O 1
ATOM 1529 N N . MET A 1 204 ? 8.606 16.731 -6.870 1.00 92.88 204 MET A N 1
ATOM 1530 C CA . MET A 1 204 ? 8.312 16.809 -8.303 1.00 92.88 204 MET A CA 1
ATOM 1531 C C . MET A 1 204 ? 9.182 17.820 -9.074 1.00 92.88 204 MET A C 1
ATOM 1533 O O . MET A 1 204 ? 9.505 18.896 -8.571 1.00 92.88 204 MET A O 1
ATOM 1537 N N . GLY A 1 205 ? 9.528 17.481 -10.321 1.00 90.88 205 GLY A N 1
ATOM 1538 C CA . GLY A 1 205 ? 10.201 18.388 -11.259 1.00 90.88 205 GLY A CA 1
ATOM 1539 C C . GLY A 1 205 ? 9.267 19.455 -11.844 1.00 90.88 205 GLY A C 1
ATOM 1540 O O . GLY A 1 205 ? 8.053 19.385 -11.675 1.00 90.88 205 GLY A O 1
ATOM 1541 N N . GLN A 1 206 ? 9.834 20.419 -12.577 1.00 90.81 206 GLN A N 1
ATOM 1542 C CA . GLN A 1 206 ? 9.162 21.656 -13.010 1.00 90.81 206 GLN A CA 1
ATOM 1543 C C . GLN A 1 206 ? 7.784 21.456 -13.670 1.00 90.81 206 GLN A C 1
ATOM 1545 O O . GLN A 1 206 ? 6.824 22.110 -13.265 1.00 90.81 206 GLN A O 1
ATOM 1550 N N . ASP A 1 207 ? 7.667 20.553 -14.648 1.00 89.38 207 ASP A N 1
ATOM 1551 C CA . ASP A 1 207 ? 6.398 20.313 -15.355 1.00 89.38 207 ASP A CA 1
ATOM 1552 C C . ASP A 1 207 ? 5.309 19.793 -14.405 1.00 89.38 207 ASP A C 1
ATOM 1554 O O . ASP A 1 207 ? 4.168 20.259 -14.415 1.00 89.38 207 ASP A O 1
ATOM 1558 N N . ASN A 1 208 ? 5.681 18.870 -13.517 1.00 91.81 208 ASN A N 1
ATOM 1559 C CA . ASN A 1 208 ? 4.775 18.317 -12.517 1.00 91.81 208 ASN A CA 1
ATOM 1560 C C . ASN A 1 208 ? 4.439 19.352 -11.430 1.00 91.81 208 ASN A C 1
ATOM 1562 O O . ASN A 1 208 ? 3.299 19.401 -10.976 1.00 91.81 208 ASN A O 1
ATOM 1566 N N . THR A 1 209 ? 5.373 20.231 -11.057 1.00 95.38 209 THR A N 1
ATOM 1567 C CA . THR A 1 209 ? 5.100 21.376 -10.171 1.00 95.38 209 THR A CA 1
ATOM 1568 C C . THR A 1 209 ? 4.084 22.332 -10.797 1.00 95.38 209 THR A C 1
ATOM 1570 O O . THR A 1 209 ? 3.192 22.832 -10.111 1.00 95.38 209 THR A O 1
ATOM 1573 N N . ALA A 1 210 ? 4.166 22.578 -12.108 1.00 95.88 210 ALA A N 1
ATOM 1574 C CA . ALA A 1 210 ? 3.187 23.404 -12.811 1.00 95.88 210 ALA A CA 1
ATOM 1575 C C . ALA A 1 210 ? 1.785 22.764 -12.805 1.00 95.88 210 ALA A C 1
ATOM 1577 O O . ALA A 1 210 ? 0.790 23.472 -12.611 1.00 95.88 210 ALA A O 1
ATOM 1578 N N . LEU A 1 211 ? 1.703 21.435 -12.949 1.00 96.19 211 LEU A N 1
ATOM 1579 C CA . LEU A 1 211 ? 0.451 20.680 -12.815 1.00 96.19 211 LEU A CA 1
ATOM 1580 C C . LEU A 1 211 ? -0.106 20.728 -11.388 1.00 96.19 211 LEU A C 1
ATOM 1582 O O . LEU A 1 211 ? -1.281 21.045 -11.222 1.00 96.19 211 LEU A O 1
ATOM 1586 N N . LEU A 1 212 ? 0.728 20.516 -10.367 1.00 97.19 212 LEU A N 1
ATOM 1587 C CA . LEU A 1 212 ? 0.340 20.650 -8.957 1.00 97.19 212 LEU A CA 1
ATOM 1588 C C . LEU A 1 212 ? -0.273 22.022 -8.667 1.00 97.19 212 LEU A C 1
ATOM 1590 O O . LEU A 1 212 ? -1.357 22.113 -8.099 1.00 97.19 212 LEU A O 1
ATOM 1594 N N . ASN A 1 213 ? 0.368 23.093 -9.136 1.00 98.06 213 ASN A N 1
ATOM 1595 C CA . ASN A 1 213 ? -0.153 24.452 -8.995 1.00 98.06 213 ASN A CA 1
ATOM 1596 C C . ASN A 1 213 ? -1.490 24.659 -9.728 1.00 98.06 213 ASN A C 1
ATOM 1598 O O . ASN A 1 213 ? -2.338 25.429 -9.280 1.00 98.06 213 ASN A O 1
ATOM 1602 N N . LYS A 1 214 ? -1.698 23.998 -10.872 1.00 98.19 214 LYS A N 1
ATOM 1603 C CA . LYS A 1 214 ? -2.989 24.022 -11.573 1.00 98.19 214 LYS A CA 1
ATOM 1604 C C . LYS A 1 214 ? -4.073 23.297 -10.768 1.00 98.19 214 LYS A C 1
ATOM 1606 O O . LYS A 1 214 ? -5.186 23.817 -10.682 1.00 98.19 214 LYS A O 1
ATOM 1611 N N . TYR A 1 215 ? -3.763 22.138 -10.191 1.00 97.50 215 TYR A N 1
ATOM 1612 C CA . TYR A 1 215 ? -4.705 21.381 -9.364 1.00 97.50 215 TYR A CA 1
ATOM 1613 C C . TYR A 1 215 ? -5.044 22.114 -8.068 1.00 97.50 215 TYR A C 1
ATOM 1615 O O . TYR A 1 215 ? -6.224 22.229 -7.763 1.00 97.50 215 TYR A O 1
ATOM 1623 N N . ALA A 1 216 ? -4.058 22.722 -7.402 1.00 98.31 216 ALA A N 1
ATOM 1624 C CA . ALA A 1 216 ? -4.261 23.606 -6.253 1.00 98.31 216 ALA A CA 1
ATOM 1625 C C . ALA A 1 216 ? -5.308 24.693 -6.545 1.00 98.31 216 ALA A C 1
ATOM 1627 O O . ALA A 1 216 ? -6.336 24.746 -5.881 1.00 98.31 216 ALA A O 1
ATOM 1628 N N . ARG A 1 217 ? -5.130 25.471 -7.622 1.00 98.44 217 ARG A N 1
ATOM 1629 C CA . ARG A 1 217 ? -6.106 26.507 -8.018 1.00 98.44 217 ARG A CA 1
ATOM 1630 C C . ARG A 1 217 ? -7.488 25.951 -8.360 1.00 98.44 217 ARG A C 1
ATOM 1632 O O . ARG A 1 217 ? -8.494 26.610 -8.125 1.00 98.44 217 ARG A O 1
ATOM 1639 N N . SER A 1 218 ? -7.538 24.764 -8.966 1.00 98.12 218 SER A N 1
ATOM 1640 C CA . SER A 1 218 ? -8.811 24.120 -9.318 1.00 98.12 218 SER A CA 1
ATOM 1641 C C . SER A 1 218 ? -9.559 23.678 -8.059 1.00 98.12 218 SER A C 1
ATOM 1643 O O . SER A 1 218 ? -10.766 23.874 -7.966 1.00 98.12 218 SER A O 1
ATOM 1645 N N . PHE A 1 219 ? -8.828 23.143 -7.080 1.00 96.75 219 PHE A N 1
ATOM 1646 C CA . PHE A 1 219 ? -9.350 22.782 -5.769 1.00 96.75 219 PHE A CA 1
ATOM 1647 C C . PHE A 1 219 ? -9.843 24.013 -5.003 1.00 96.75 219 PHE A C 1
ATOM 1649 O O . PHE A 1 219 ? -10.994 24.030 -4.590 1.00 96.75 219 PHE A O 1
ATOM 1656 N N . GLU A 1 220 ? -9.038 25.076 -4.898 1.00 97.69 220 GLU A N 1
ATOM 1657 C CA . GLU A 1 220 ? -9.440 26.342 -4.258 1.00 97.69 220 GLU A CA 1
ATOM 1658 C C . GLU A 1 220 ? -10.750 26.892 -4.847 1.00 97.69 220 GLU A C 1
ATOM 1660 O O . GLU A 1 220 ? -11.675 27.234 -4.111 1.00 97.69 220 GLU A O 1
ATOM 1665 N N . ALA A 1 221 ? -10.858 26.927 -6.181 1.00 98.00 221 ALA A N 1
ATOM 1666 C CA . ALA A 1 221 ? -12.058 27.399 -6.865 1.00 98.00 221 ALA A CA 1
ATOM 1667 C C . ALA A 1 221 ? -13.280 26.510 -6.589 1.00 98.00 221 ALA A C 1
ATOM 1669 O O . ALA A 1 221 ? -14.371 27.038 -6.375 1.00 98.00 221 ALA A O 1
ATOM 1670 N N . LYS A 1 222 ? -13.101 25.182 -6.570 1.00 95.56 222 LYS A N 1
ATOM 1671 C CA . LYS A 1 222 ? -14.168 24.224 -6.249 1.00 95.56 222 LYS A CA 1
ATOM 1672 C C . LYS A 1 222 ? -14.635 24.377 -4.799 1.00 95.56 222 LYS A C 1
ATOM 1674 O O . LYS A 1 222 ? -15.831 24.489 -4.568 1.00 95.56 222 LYS A O 1
ATOM 1679 N N . MET A 1 223 ? -13.710 24.486 -3.844 1.00 94.69 223 MET A N 1
ATOM 1680 C CA . MET A 1 223 ? -14.036 24.682 -2.426 1.00 94.69 223 MET A CA 1
ATOM 1681 C C . MET A 1 223 ? -14.804 25.986 -2.179 1.00 94.69 223 MET A C 1
ATOM 1683 O O . MET A 1 223 ? -15.769 26.007 -1.415 1.00 94.69 223 MET A O 1
ATOM 1687 N N . ALA A 1 224 ? -14.425 27.067 -2.864 1.00 95.69 224 ALA A N 1
ATOM 1688 C CA . ALA A 1 224 ? -15.146 28.333 -2.780 1.00 95.69 224 ALA A CA 1
ATOM 1689 C C . ALA A 1 224 ? -16.543 28.258 -3.422 1.00 95.69 224 ALA A C 1
ATOM 1691 O O . ALA A 1 224 ? -17.501 28.784 -2.857 1.00 95.69 224 ALA A O 1
ATOM 1692 N N . ALA A 1 225 ? -16.667 27.622 -4.592 1.00 96.50 225 ALA A N 1
ATOM 1693 C CA . ALA A 1 225 ? -17.925 27.545 -5.335 1.00 96.50 225 ALA A CA 1
ATOM 1694 C C . ALA A 1 225 ? -18.954 26.615 -4.676 1.00 96.50 225 ALA A C 1
ATOM 1696 O O . ALA A 1 225 ? -20.122 26.985 -4.565 1.00 96.50 225 ALA A O 1
ATOM 1697 N N . ASP A 1 226 ? -18.512 25.442 -4.227 1.00 93.00 226 ASP A N 1
ATOM 1698 C CA . ASP A 1 226 ? -19.401 24.381 -3.750 1.00 93.00 226 ASP A CA 1
ATOM 1699 C C . ASP A 1 226 ? -19.671 24.493 -2.243 1.00 93.00 226 ASP A C 1
ATOM 1701 O O . ASP A 1 226 ? -20.731 24.080 -1.773 1.00 93.00 226 ASP A O 1
ATOM 1705 N N . HIS A 1 227 ? -18.736 25.078 -1.484 1.00 91.56 227 HIS A N 1
ATOM 1706 C CA . HIS A 1 227 ? -18.786 25.084 -0.017 1.00 91.56 227 HIS A CA 1
ATOM 1707 C C . HIS A 1 227 ? -18.602 26.468 0.619 1.00 91.56 227 HIS A C 1
ATOM 1709 O O . HIS A 1 227 ? -18.653 26.586 1.840 1.00 91.56 227 HIS A O 1
ATOM 1715 N N . GLY A 1 228 ? -18.367 27.528 -0.165 1.00 93.62 228 GLY A N 1
ATOM 1716 C CA . GLY A 1 228 ? -18.102 28.867 0.379 1.00 93.62 228 GLY A CA 1
ATOM 1717 C C . GLY A 1 228 ? -16.820 28.957 1.219 1.00 93.62 228 GLY A C 1
ATOM 1718 O O . GLY A 1 228 ? -16.632 29.932 1.949 1.00 93.62 228 GLY A O 1
ATOM 1719 N N . ALA A 1 229 ? -15.944 27.952 1.131 1.00 93.19 229 ALA A N 1
ATOM 1720 C CA . ALA A 1 229 ? -14.730 27.865 1.928 1.00 93.19 229 ALA A CA 1
ATOM 1721 C C . ALA A 1 229 ? -13.628 28.765 1.350 1.00 93.19 229 ALA A C 1
ATOM 1723 O O . ALA A 1 229 ? -13.416 28.828 0.136 1.00 93.19 229 ALA A O 1
ATOM 1724 N N . ASN A 1 230 ? -12.894 29.452 2.227 1.00 94.56 230 ASN A N 1
ATOM 1725 C CA . ASN A 1 230 ? -11.778 30.313 1.845 1.00 94.56 230 ASN A CA 1
ATOM 1726 C C . ASN A 1 230 ? -10.454 29.563 2.020 1.00 94.56 230 ASN A C 1
ATOM 1728 O O . ASN A 1 230 ? -9.788 29.688 3.046 1.00 94.56 230 ASN A O 1
ATOM 1732 N N . VAL A 1 231 ? -10.095 28.759 1.021 1.00 96.12 231 VAL A N 1
ATOM 1733 C CA . VAL A 1 231 ? -8.897 27.913 1.057 1.00 96.12 231 VAL A CA 1
ATOM 1734 C C . VAL A 1 231 ? -7.801 28.493 0.168 1.00 96.12 231 VAL A C 1
ATOM 1736 O O . VAL A 1 231 ? -8.058 28.931 -0.949 1.00 96.12 231 VAL A O 1
ATOM 1739 N N . THR A 1 232 ? -6.564 28.468 0.659 1.00 97.56 232 THR A N 1
ATOM 1740 C CA . THR A 1 232 ? -5.344 28.726 -0.114 1.00 97.56 232 THR A CA 1
ATOM 1741 C C . THR A 1 232 ? -4.419 27.518 -0.019 1.00 97.56 232 THR A C 1
ATOM 1743 O O . THR A 1 232 ? -4.075 27.077 1.077 1.00 97.56 232 THR A O 1
ATOM 1746 N N . VAL A 1 233 ? -3.984 26.987 -1.157 1.00 98.12 233 VAL A N 1
ATOM 1747 C CA . VAL A 1 233 ? -3.078 25.844 -1.255 1.00 98.12 233 VAL A CA 1
ATOM 1748 C C . VAL A 1 233 ? -1.706 26.318 -1.729 1.00 98.12 233 VAL A C 1
ATOM 1750 O O . VAL A 1 233 ? -1.513 26.769 -2.856 1.00 98.12 233 VAL A O 1
ATOM 1753 N N . VAL A 1 234 ? -0.713 26.168 -0.859 1.00 98.25 234 VAL A N 1
ATOM 1754 C CA . VAL A 1 234 ? 0.684 26.503 -1.121 1.00 98.25 234 VAL A CA 1
ATOM 1755 C C . VAL A 1 234 ? 1.434 25.243 -1.539 1.00 98.25 234 VAL A C 1
ATOM 1757 O O . VAL A 1 234 ? 1.728 24.365 -0.727 1.00 98.25 234 VAL A O 1
ATOM 1760 N N . ILE A 1 235 ? 1.786 25.176 -2.821 1.00 98.38 235 ILE A N 1
ATOM 1761 C CA . ILE A 1 235 ? 2.724 24.180 -3.344 1.00 98.38 235 ILE A CA 1
ATOM 1762 C C . ILE A 1 235 ? 4.141 24.683 -3.058 1.00 98.38 235 ILE A C 1
ATOM 1764 O O . ILE A 1 235 ? 4.566 25.688 -3.630 1.00 98.38 235 ILE A O 1
ATOM 1768 N N . ALA A 1 236 ? 4.851 24.024 -2.140 1.00 97.38 236 ALA A N 1
ATOM 1769 C CA . ALA A 1 236 ? 6.206 24.422 -1.769 1.00 97.38 236 ALA A CA 1
ATOM 1770 C C . ALA A 1 236 ? 7.193 24.245 -2.933 1.00 97.38 236 ALA A C 1
ATOM 1772 O O . ALA A 1 236 ? 6.937 23.513 -3.887 1.00 97.38 236 ALA A O 1
ATOM 1773 N N . GLU A 1 237 ? 8.352 24.898 -2.843 1.00 95.75 237 GLU A N 1
ATOM 1774 C CA . GLU A 1 237 ? 9.435 24.643 -3.790 1.00 95.75 237 GLU A CA 1
ATOM 1775 C C . GLU A 1 237 ? 9.861 23.171 -3.741 1.00 95.75 237 GLU A C 1
ATOM 1777 O O . GLU A 1 237 ? 9.896 22.541 -2.681 1.00 95.75 237 GLU A O 1
ATOM 1782 N N . SER A 1 238 ? 10.191 22.618 -4.910 1.00 96.38 238 SER A N 1
ATOM 1783 C CA . SER A 1 238 ? 10.592 21.220 -5.013 1.00 96.38 238 SER A CA 1
ATOM 1784 C C . SER A 1 238 ? 11.857 20.950 -4.206 1.00 96.38 238 SER A C 1
ATOM 1786 O O . SER A 1 238 ? 12.878 21.612 -4.391 1.00 96.38 238 SER A O 1
ATOM 1788 N N . ALA A 1 23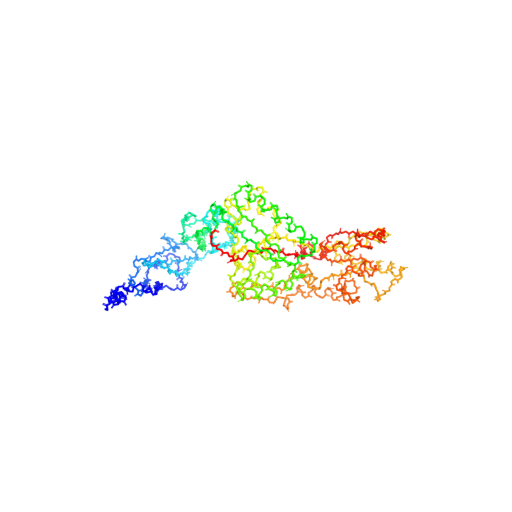9 ? 11.827 19.892 -3.398 1.00 95.44 239 ALA A N 1
ATOM 1789 C CA . ALA A 1 239 ? 13.013 19.372 -2.722 1.00 95.44 239 ALA A CA 1
ATOM 1790 C C . ALA A 1 239 ? 14.035 18.724 -3.686 1.00 95.44 239 ALA A C 1
ATOM 1792 O O . ALA A 1 239 ? 15.086 18.255 -3.251 1.00 95.44 239 ALA A O 1
ATOM 1793 N N . GLY A 1 240 ? 13.726 18.648 -4.986 1.00 92.12 240 GLY A N 1
ATOM 1794 C CA . GLY A 1 240 ? 14.594 18.125 -6.045 1.00 92.12 240 GLY A CA 1
ATOM 1795 C C . GLY A 1 240 ? 14.646 16.598 -6.127 1.00 92.12 240 GLY A C 1
ATOM 1796 O O . GLY A 1 240 ? 14.696 16.052 -7.225 1.00 92.12 240 GLY A O 1
ATOM 1797 N N . ASN A 1 241 ? 14.615 15.898 -4.991 1.00 90.50 241 ASN A N 1
ATOM 1798 C CA . ASN A 1 241 ? 14.499 14.442 -4.932 1.00 90.50 241 ASN A CA 1
ATOM 1799 C C . ASN A 1 241 ? 13.839 13.976 -3.621 1.00 90.50 241 ASN A C 1
ATOM 1801 O O . ASN A 1 241 ? 13.790 14.704 -2.626 1.00 90.50 241 ASN A O 1
ATOM 1805 N N . TYR A 1 242 ? 13.344 12.738 -3.623 1.00 92.44 242 TYR A N 1
ATOM 1806 C CA . TYR A 1 242 ? 12.588 12.171 -2.505 1.00 92.44 242 TYR A CA 1
ATOM 1807 C C . TYR A 1 242 ? 13.424 11.964 -1.232 1.00 92.44 242 TYR A C 1
ATOM 1809 O O . TYR A 1 242 ? 12.896 12.150 -0.138 1.00 92.44 242 TYR A O 1
ATOM 1817 N N . ASN A 1 243 ? 14.721 11.654 -1.344 1.00 92.06 243 ASN A N 1
ATOM 1818 C CA . ASN A 1 243 ? 15.597 11.487 -0.177 1.00 92.06 243 ASN A CA 1
ATOM 1819 C C . ASN A 1 243 ? 15.827 12.822 0.539 1.00 92.06 243 ASN A C 1
ATOM 1821 O O . ASN A 1 243 ? 15.721 12.902 1.761 1.00 92.06 243 ASN A O 1
ATOM 1825 N N . THR A 1 244 ? 16.074 13.892 -0.221 1.00 97.19 244 THR A N 1
ATOM 1826 C CA . THR A 1 244 ? 16.186 15.249 0.324 1.00 97.19 244 THR A CA 1
ATOM 1827 C C . THR A 1 244 ? 14.877 15.690 0.972 1.00 97.19 244 THR A C 1
ATOM 1829 O O . THR A 1 244 ? 14.905 16.200 2.092 1.00 97.19 244 THR A O 1
ATOM 1832 N N . LEU A 1 245 ? 13.728 15.436 0.330 1.00 98.12 245 LEU A N 1
ATOM 1833 C CA . LEU A 1 245 ? 12.420 15.705 0.933 1.00 98.12 245 LEU A CA 1
ATOM 1834 C C . LEU A 1 245 ? 12.251 14.966 2.265 1.00 98.12 245 LEU A C 1
ATOM 1836 O O . LEU A 1 245 ? 11.847 15.572 3.256 1.00 98.12 245 LEU A O 1
ATOM 1840 N N . ARG A 1 246 ? 12.624 13.682 2.312 1.00 97.75 246 ARG A N 1
ATOM 1841 C CA . ARG A 1 246 ? 12.557 12.872 3.528 1.00 97.75 246 ARG A CA 1
ATOM 1842 C C . ARG A 1 246 ? 13.417 13.431 4.651 1.00 97.75 246 ARG A C 1
ATOM 1844 O O . ARG A 1 246 ? 12.910 13.601 5.757 1.00 97.75 246 ARG A O 1
ATOM 1851 N N . SER A 1 247 ? 14.683 13.749 4.383 1.00 98.00 247 SER A N 1
ATOM 1852 C CA . SER A 1 247 ? 15.572 14.337 5.393 1.00 98.00 247 SER A CA 1
ATOM 1853 C C . SER A 1 247 ? 15.049 15.682 5.905 1.00 98.00 247 SER A C 1
ATOM 1855 O O . SER A 1 247 ? 15.061 15.925 7.112 1.00 98.00 247 SER A O 1
ATOM 1857 N N . ASN A 1 248 ? 14.535 16.535 5.011 1.00 97.94 248 ASN A N 1
ATOM 1858 C CA . ASN A 1 248 ? 13.918 17.806 5.394 1.00 97.94 248 ASN A CA 1
ATOM 1859 C C . ASN A 1 248 ? 12.703 17.585 6.300 1.00 97.94 248 ASN A C 1
ATOM 1861 O O . ASN A 1 248 ? 12.555 18.278 7.307 1.00 97.94 248 ASN A O 1
ATOM 1865 N N . MET A 1 249 ? 11.869 16.597 5.973 1.00 98.00 249 MET A N 1
ATOM 1866 C CA . MET A 1 249 ? 10.679 16.265 6.744 1.00 98.00 249 MET A CA 1
ATOM 1867 C C . MET A 1 249 ? 11.026 15.757 8.151 1.00 98.00 249 MET A C 1
ATOM 1869 O O . MET A 1 249 ? 10.472 16.263 9.120 1.00 98.00 249 MET A O 1
ATOM 1873 N N . ILE A 1 250 ? 11.999 14.852 8.305 1.00 97.44 250 ILE A N 1
ATOM 1874 C CA . ILE A 1 250 ? 12.449 14.360 9.628 1.00 97.44 250 ILE A CA 1
ATOM 1875 C C . ILE A 1 250 ? 12.926 15.517 10.523 1.00 97.44 250 ILE A C 1
ATOM 1877 O O . ILE A 1 250 ? 12.575 15.599 11.707 1.00 97.44 250 ILE A O 1
ATOM 1881 N N . ASN A 1 251 ? 13.691 16.449 9.950 1.00 97.69 251 ASN A N 1
ATOM 1882 C CA . ASN A 1 251 ? 14.151 17.637 10.667 1.00 97.69 251 ASN A CA 1
ATOM 1883 C C . ASN A 1 251 ? 12.978 18.554 11.052 1.00 97.69 251 ASN A C 1
ATOM 1885 O O . ASN A 1 251 ? 12.928 19.051 12.177 1.00 97.69 251 ASN A O 1
ATOM 1889 N N . ALA A 1 252 ? 12.013 18.747 10.147 1.00 97.69 252 ALA A N 1
ATOM 1890 C CA . ALA A 1 252 ? 10.830 19.568 10.388 1.00 97.69 252 ALA A CA 1
ATOM 1891 C C . ALA A 1 252 ? 9.899 18.967 11.454 1.00 97.69 252 ALA A C 1
ATOM 1893 O O . ALA A 1 252 ? 9.394 19.712 12.293 1.00 97.69 252 ALA A O 1
ATOM 1894 N N . ILE A 1 253 ? 9.721 17.638 11.479 1.00 96.88 253 ILE A N 1
ATOM 1895 C CA . ILE A 1 253 ? 9.019 16.905 12.551 1.00 96.88 253 ILE A CA 1
ATOM 1896 C C . ILE A 1 253 ? 9.663 17.218 13.896 1.00 96.88 253 ILE A C 1
ATOM 1898 O O . ILE A 1 253 ? 8.985 17.672 14.815 1.00 96.88 253 ILE A O 1
ATOM 1902 N N . THR A 1 254 ? 10.984 17.049 13.984 1.00 95.75 254 THR A N 1
ATOM 1903 C CA . THR A 1 254 ? 11.750 17.303 15.212 1.00 95.75 254 THR A CA 1
ATOM 1904 C C . THR A 1 254 ? 11.620 18.757 15.682 1.00 95.75 254 THR A C 1
ATOM 1906 O O . THR A 1 254 ? 11.561 19.021 16.881 1.00 95.75 254 THR A O 1
ATOM 1909 N N . ALA A 1 255 ? 11.543 19.704 14.746 1.00 96.50 255 ALA A N 1
ATOM 1910 C CA . ALA A 1 255 ? 11.404 21.131 15.030 1.00 96.50 255 ALA A CA 1
ATOM 1911 C C . ALA A 1 255 ? 9.948 21.609 15.228 1.00 96.50 255 ALA A C 1
ATOM 1913 O O . ALA A 1 255 ? 9.738 22.775 15.565 1.00 96.50 255 ALA A O 1
ATOM 1914 N N . GLY A 1 256 ? 8.936 20.764 14.994 1.00 94.25 256 GLY A N 1
ATOM 1915 C CA . GLY A 1 256 ? 7.522 21.167 15.008 1.00 94.25 256 GLY A CA 1
ATOM 1916 C C . GLY A 1 256 ? 7.096 22.070 13.832 1.00 94.25 256 GLY A C 1
ATOM 1917 O O . GLY A 1 256 ? 6.037 22.706 13.876 1.00 94.25 256 GLY A O 1
ATOM 1918 N N . SER A 1 257 ? 7.907 22.158 12.775 1.00 95.00 257 SER A N 1
ATOM 1919 C CA . SER A 1 257 ? 7.765 23.100 11.650 1.00 95.00 257 SER A CA 1
ATOM 1920 C C . SER A 1 257 ? 7.409 22.433 10.312 1.00 95.00 257 SER A C 1
ATOM 1922 O O . SER A 1 257 ? 7.730 22.952 9.246 1.00 95.00 257 SER A O 1
ATOM 1924 N N . TYR A 1 258 ? 6.744 21.283 10.365 1.00 96.25 258 TYR A N 1
ATOM 1925 C CA . TYR A 1 258 ? 6.313 20.503 9.202 1.00 96.25 258 TYR A CA 1
ATOM 1926 C C . TYR A 1 258 ? 5.071 21.086 8.485 1.00 96.25 258 TYR A C 1
ATOM 1928 O O . TYR A 1 258 ? 4.350 21.894 9.086 1.00 96.25 258 TYR A O 1
ATOM 1936 N N . PRO A 1 259 ? 4.830 20.709 7.207 1.00 97.44 259 PRO A N 1
ATOM 1937 C CA . PRO A 1 259 ? 3.672 21.150 6.415 1.00 97.44 259 PRO A CA 1
ATOM 1938 C C . PRO A 1 259 ? 2.363 20.470 6.850 1.00 97.44 259 PRO A C 1
ATOM 1940 O O . PRO A 1 259 ? 2.343 19.700 7.806 1.00 97.44 259 PRO A O 1
ATOM 1943 N N . ASN A 1 260 ? 1.265 20.738 6.136 1.00 97.38 260 ASN A N 1
ATOM 1944 C CA . ASN A 1 260 ? 0.008 19.999 6.298 1.00 97.38 260 ASN A CA 1
ATOM 1945 C C . ASN A 1 260 ? 0.037 18.679 5.516 1.00 97.38 260 ASN A C 1
ATOM 1947 O O . ASN A 1 260 ? -0.433 17.662 6.009 1.00 97.38 260 ASN A O 1
ATOM 1951 N N . LEU A 1 261 ? 0.606 18.698 4.307 1.00 97.94 261 LEU A N 1
ATOM 1952 C CA . LEU A 1 261 ? 0.707 17.544 3.418 1.00 97.94 261 LEU A CA 1
ATOM 1953 C C . LEU A 1 261 ? 2.162 17.324 3.005 1.00 97.94 261 LEU A C 1
ATOM 1955 O O . LEU A 1 261 ? 2.903 18.279 2.742 1.00 97.94 261 LEU A O 1
ATOM 1959 N N . VAL A 1 262 ? 2.562 16.062 2.884 1.00 98.25 262 VAL A N 1
ATOM 1960 C CA . VAL A 1 262 ? 3.889 15.700 2.378 1.00 98.25 262 VAL A CA 1
ATOM 1961 C C . VAL A 1 262 ? 3.809 14.511 1.430 1.00 98.25 262 VAL A C 1
ATOM 1963 O O . VAL A 1 262 ? 3.155 13.509 1.712 1.00 98.25 262 VAL A O 1
ATOM 1966 N N . GLN A 1 263 ? 4.490 14.634 0.294 1.00 98.06 263 GLN A N 1
ATOM 1967 C CA . GLN A 1 263 ? 4.731 13.533 -0.632 1.00 98.06 263 GLN A CA 1
ATOM 1968 C C . GLN A 1 263 ? 5.832 12.615 -0.076 1.00 98.06 263 GLN A C 1
ATOM 1970 O O . GLN A 1 263 ? 6.899 13.092 0.312 1.00 98.06 263 GLN A O 1
ATOM 1975 N N . GLY A 1 264 ? 5.633 11.299 -0.093 1.00 95.69 264 GLY A N 1
ATOM 1976 C CA . GLY A 1 264 ? 6.639 10.356 0.401 1.00 95.69 264 GLY A CA 1
ATOM 1977 C C . GLY A 1 264 ? 6.455 8.939 -0.122 1.00 95.69 264 GLY A C 1
ATOM 1978 O O . GLY A 1 264 ? 5.372 8.566 -0.562 1.00 95.69 264 GLY A O 1
ATOM 1979 N N . TYR A 1 265 ? 7.526 8.149 -0.102 1.00 93.94 265 TYR A N 1
ATOM 1980 C CA . TYR A 1 265 ? 7.419 6.705 -0.295 1.00 93.94 265 TYR A CA 1
ATOM 1981 C C . TYR A 1 265 ? 6.872 6.032 0.973 1.00 93.94 265 TYR A C 1
ATOM 1983 O O . TYR A 1 265 ? 6.941 6.635 2.047 1.00 93.94 265 TYR A O 1
ATOM 1991 N N . PRO A 1 266 ? 6.361 4.794 0.886 1.00 91.94 266 PRO A N 1
ATOM 1992 C CA . PRO A 1 266 ? 5.852 4.077 2.056 1.00 91.94 266 PRO A CA 1
ATOM 1993 C C . PRO A 1 266 ? 6.847 3.983 3.221 1.00 91.94 266 PRO A C 1
ATOM 1995 O O . PRO A 1 266 ? 6.493 4.207 4.376 1.00 91.94 266 PRO A O 1
ATOM 1998 N N . ASP A 1 267 ? 8.128 3.745 2.935 1.00 89.75 267 ASP A N 1
ATOM 1999 C CA . ASP A 1 267 ? 9.183 3.712 3.953 1.00 89.75 267 ASP A CA 1
ATOM 2000 C C . ASP A 1 267 ? 9.408 5.084 4.614 1.00 89.75 267 ASP A C 1
ATOM 2002 O O . ASP A 1 267 ? 9.734 5.158 5.797 1.00 89.75 267 ASP A O 1
ATOM 2006 N N . HIS A 1 268 ? 9.141 6.183 3.903 1.00 95.31 268 HIS A N 1
ATOM 2007 C CA . HIS A 1 268 ? 9.175 7.523 4.488 1.00 95.31 268 HIS A CA 1
ATOM 2008 C C . HIS A 1 268 ? 8.024 7.731 5.481 1.00 95.31 268 HIS A C 1
ATOM 2010 O O . HIS A 1 268 ? 8.236 8.296 6.553 1.00 95.31 268 HIS A O 1
ATOM 2016 N N . VAL A 1 269 ? 6.815 7.270 5.139 1.00 95.25 269 VAL A N 1
ATOM 2017 C CA . VAL A 1 269 ? 5.634 7.363 6.014 1.00 95.25 269 VAL A CA 1
ATOM 2018 C C . VAL A 1 269 ? 5.875 6.587 7.310 1.00 95.25 269 VAL A C 1
ATOM 2020 O O . VAL A 1 269 ? 5.642 7.130 8.392 1.00 95.25 269 VAL A O 1
ATOM 2023 N N . ALA A 1 270 ? 6.444 5.378 7.215 1.00 91.81 270 ALA A N 1
ATOM 2024 C CA . ALA A 1 270 ? 6.851 4.584 8.377 1.00 91.81 270 ALA A CA 1
ATOM 2025 C C . ALA A 1 270 ? 7.797 5.356 9.315 1.00 91.81 270 ALA A C 1
ATOM 2027 O O . ALA A 1 270 ? 7.675 5.282 10.538 1.00 91.81 270 ALA A O 1
ATOM 2028 N N . GLU A 1 271 ? 8.721 6.145 8.764 1.00 93.56 271 GLU A N 1
ATOM 2029 C CA . GLU A 1 271 ? 9.606 6.984 9.572 1.00 93.56 271 GLU A CA 1
ATOM 2030 C C . GLU A 1 271 ? 8.876 8.156 10.229 1.00 93.56 271 GLU A C 1
ATOM 2032 O O . GLU A 1 271 ? 9.128 8.448 11.402 1.00 93.56 271 GLU A O 1
ATOM 2037 N N . TYR A 1 272 ? 7.960 8.809 9.511 1.00 96.31 272 TYR A N 1
ATOM 2038 C CA . TYR A 1 272 ? 7.200 9.953 10.024 1.00 96.31 272 TYR A CA 1
ATOM 2039 C C . TYR A 1 272 ? 6.226 9.558 11.138 1.00 96.31 272 TYR A C 1
ATOM 2041 O O . TYR A 1 272 ? 5.990 10.355 12.052 1.00 96.31 272 TYR A O 1
ATOM 2049 N N . LEU A 1 273 ? 5.714 8.323 11.116 1.00 94.06 273 LEU A N 1
ATOM 2050 C CA . LEU A 1 273 ? 4.860 7.769 12.170 1.00 94.06 273 LEU A CA 1
ATOM 2051 C C . LEU A 1 273 ? 5.547 7.751 13.543 1.00 94.06 273 LEU A C 1
ATOM 2053 O O . LEU A 1 273 ? 4.886 7.987 14.555 1.00 94.06 273 LEU A O 1
ATOM 2057 N N . ASN A 1 274 ? 6.878 7.613 13.600 1.00 91.38 274 ASN A N 1
ATOM 2058 C CA . ASN A 1 274 ? 7.627 7.722 14.862 1.00 91.38 274 ASN A CA 1
ATOM 2059 C C . ASN A 1 274 ? 7.483 9.105 15.517 1.00 91.38 274 ASN A C 1
ATOM 2061 O O . ASN A 1 274 ? 7.568 9.229 16.739 1.00 91.38 274 ASN A O 1
ATOM 2065 N N . GLY A 1 275 ? 7.246 10.145 14.710 1.00 93.06 275 GLY A N 1
ATOM 2066 C CA . GLY A 1 275 ? 6.982 11.501 15.180 1.00 93.06 275 GLY A CA 1
ATOM 2067 C C . GLY A 1 275 ? 5.573 11.707 15.737 1.00 93.06 275 GLY A C 1
ATOM 2068 O O . GLY A 1 275 ? 5.322 12.756 16.324 1.00 93.06 275 GLY A O 1
ATOM 2069 N N . LYS A 1 276 ? 4.657 10.738 15.564 1.00 93.19 276 LYS A N 1
ATOM 2070 C CA . LYS A 1 276 ? 3.226 10.842 15.919 1.00 93.19 276 LYS A CA 1
ATOM 2071 C C . LYS A 1 276 ? 2.534 12.059 15.290 1.00 93.19 276 LYS A C 1
ATOM 2073 O O . LYS A 1 276 ? 1.662 12.675 15.899 1.00 93.19 276 LYS A O 1
ATOM 2078 N N . VAL A 1 277 ? 2.967 12.424 14.083 1.00 94.81 277 VAL A N 1
ATOM 2079 C CA . VAL A 1 277 ? 2.430 13.568 13.333 1.00 94.81 277 VAL A CA 1
ATOM 2080 C C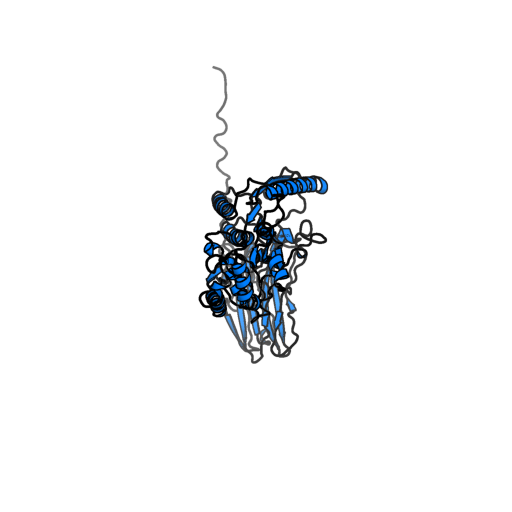 . VAL A 1 277 ? 1.544 13.165 12.162 1.00 94.81 277 VAL A C 1
ATOM 2082 O O . VAL A 1 277 ? 0.772 13.989 11.692 1.00 94.81 277 VAL A O 1
ATOM 2085 N N . VAL A 1 278 ? 1.657 11.929 11.672 1.00 97.19 278 VAL A N 1
ATOM 2086 C CA . VAL A 1 278 ? 0.862 11.442 10.538 1.00 97.19 278 VAL A CA 1
ATOM 2087 C C . VAL A 1 278 ? -0.542 11.095 11.020 1.00 97.19 278 VAL A C 1
ATOM 2089 O O . VAL A 1 278 ? -0.705 10.451 12.056 1.00 97.19 278 VAL A O 1
ATOM 2092 N N . VAL A 1 279 ? -1.547 11.566 10.291 1.00 95.31 279 VAL A N 1
ATOM 2093 C CA . VAL A 1 279 ? -2.963 11.434 10.650 1.00 95.31 279 VAL A CA 1
ATOM 2094 C C . VAL A 1 279 ? -3.512 10.087 10.175 1.00 95.31 279 VAL A C 1
ATOM 2096 O O . VAL A 1 279 ? -3.195 9.655 9.070 1.00 95.31 279 VAL A O 1
ATOM 2099 N N . ASN A 1 280 ? -4.347 9.446 11.004 1.00 94.19 280 ASN A N 1
ATOM 2100 C CA . ASN A 1 280 ? -5.193 8.327 10.580 1.00 94.19 280 ASN A CA 1
ATOM 2101 C C . ASN A 1 280 ? -6.239 8.845 9.577 1.00 94.19 280 ASN A C 1
ATOM 2103 O O . ASN A 1 280 ? -7.057 9.697 9.933 1.00 94.19 280 ASN A O 1
ATOM 2107 N N . LEU A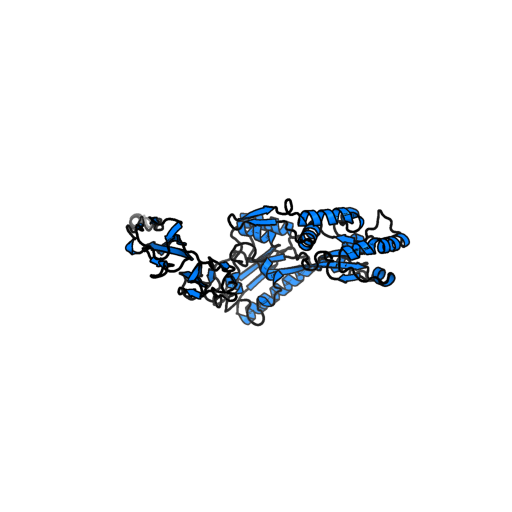 1 281 ? -6.201 8.340 8.345 1.00 95.31 281 LEU A N 1
ATOM 2108 C CA . LEU A 1 281 ? -7.089 8.755 7.265 1.00 95.31 281 LEU A CA 1
ATOM 2109 C C . LEU A 1 281 ? -8.409 7.984 7.214 1.00 95.31 281 LEU A C 1
ATOM 2111 O O . LEU A 1 281 ? -9.315 8.467 6.542 1.00 95.31 281 LEU A O 1
ATOM 2115 N N . ASP A 1 282 ? -8.567 6.869 7.929 1.00 92.69 282 ASP A N 1
ATOM 2116 C CA . ASP A 1 282 ? -9.793 6.056 7.923 1.00 92.69 282 ASP A CA 1
ATOM 2117 C C . ASP A 1 282 ? -11.071 6.888 8.144 1.00 92.69 282 ASP A C 1
ATOM 2119 O O . ASP A 1 282 ? -11.983 6.783 7.321 1.00 92.69 282 ASP A O 1
ATOM 2123 N N . PRO A 1 283 ? -11.167 7.775 9.163 1.00 92.19 283 PRO A N 1
ATOM 2124 C CA . PRO A 1 283 ? -12.373 8.585 9.339 1.00 92.19 283 PRO A CA 1
ATOM 2125 C C . PRO A 1 283 ? -12.640 9.555 8.184 1.00 92.19 283 PRO A C 1
ATOM 2127 O O . PRO A 1 283 ? -13.793 9.896 7.935 1.00 92.19 283 PRO A O 1
ATOM 2130 N N . TYR A 1 284 ? -11.595 10.007 7.485 1.00 93.62 284 TYR A N 1
ATOM 2131 C CA . TYR A 1 284 ? -11.713 10.919 6.346 1.00 93.62 284 TYR A CA 1
ATOM 2132 C C . TYR A 1 284 ? -12.118 10.171 5.080 1.00 93.62 284 TYR A C 1
ATOM 2134 O O . TYR A 1 284 ? -12.999 10.637 4.370 1.00 93.62 284 TYR A O 1
ATOM 2142 N N . ILE A 1 285 ? -11.508 9.011 4.821 1.00 94.31 285 ILE A N 1
ATOM 2143 C CA . ILE A 1 285 ? -11.818 8.151 3.673 1.00 94.31 285 ILE A CA 1
ATOM 2144 C C . ILE A 1 285 ? -13.268 7.679 3.757 1.00 94.31 285 ILE A C 1
ATOM 2146 O O . ILE A 1 285 ? -13.998 7.796 2.779 1.00 94.31 285 ILE A O 1
ATOM 2150 N N . ASN A 1 286 ? -13.687 7.220 4.936 1.00 91.44 286 ASN A N 1
ATOM 2151 C CA . ASN A 1 286 ? -14.988 6.588 5.133 1.00 91.44 286 ASN A CA 1
ATOM 2152 C C . ASN A 1 286 ? -16.100 7.577 5.510 1.00 91.44 286 ASN A C 1
ATOM 2154 O O . ASN A 1 286 ? -17.214 7.149 5.779 1.00 91.44 286 ASN A O 1
ATOM 2158 N N . SER A 1 287 ? -15.827 8.885 5.589 1.00 91.19 287 SER A N 1
ATOM 2159 C CA . SER A 1 287 ? -16.831 9.874 6.004 1.00 91.19 287 SER A CA 1
ATOM 2160 C C . SER A 1 287 ? -18.050 9.868 5.077 1.00 91.19 287 SER A C 1
ATOM 2162 O O . SER A 1 287 ? -17.910 10.079 3.875 1.00 91.19 287 SER A O 1
ATOM 2164 N N . ASP A 1 288 ? -19.256 9.756 5.635 1.00 87.25 288 ASP A N 1
ATOM 2165 C CA . ASP A 1 288 ? -20.493 9.797 4.839 1.00 87.25 288 ASP A CA 1
ATOM 2166 C C . ASP A 1 288 ? -20.686 11.140 4.109 1.00 87.25 288 ASP A C 1
ATOM 2168 O O . ASP A 1 288 ? -21.273 11.192 3.029 1.00 87.25 288 ASP A O 1
ATOM 2172 N N . ASN A 1 289 ? -20.167 12.234 4.679 1.00 87.19 289 ASN A N 1
ATOM 2173 C CA . ASN A 1 289 ? -20.320 13.583 4.128 1.00 87.19 289 ASN A CA 1
ATOM 2174 C C . ASN A 1 289 ? -19.199 13.981 3.162 1.00 87.19 289 ASN A C 1
ATOM 2176 O O . ASN A 1 289 ? -19.450 14.713 2.206 1.00 87.19 289 ASN A O 1
ATOM 2180 N N . TRP A 1 290 ? -17.962 13.564 3.449 1.00 89.19 290 TRP A N 1
ATOM 2181 C CA . TRP A 1 290 ? -16.756 14.093 2.791 1.00 89.19 290 TRP A CA 1
ATOM 2182 C C . TRP A 1 290 ? -15.818 13.018 2.243 1.00 89.19 290 TRP A C 1
ATOM 2184 O O . TRP A 1 290 ? -14.769 13.352 1.691 1.00 89.19 290 TRP A O 1
ATOM 2194 N N . GLY A 1 291 ? -16.157 11.749 2.450 1.00 91.94 291 GLY A N 1
ATOM 2195 C CA . GLY A 1 291 ? -15.317 10.613 2.113 1.00 91.94 291 GLY A CA 1
ATOM 2196 C C . GLY A 1 291 ? -15.303 10.268 0.632 1.00 91.94 291 GLY A C 1
ATOM 2197 O O . GLY A 1 291 ? -15.973 10.883 -0.199 1.00 91.94 291 GLY A O 1
ATOM 2198 N N . LEU A 1 292 ? -14.509 9.251 0.317 1.00 93.31 292 LEU A N 1
ATOM 2199 C CA . LEU A 1 292 ? -14.328 8.717 -1.028 1.00 93.31 292 LEU A CA 1
ATOM 2200 C C . LEU A 1 292 ? -15.412 7.669 -1.295 1.00 93.31 292 LEU A C 1
ATOM 2202 O O . LEU A 1 292 ? -15.173 6.468 -1.185 1.00 93.31 292 LEU A O 1
ATOM 2206 N N . ASN A 1 293 ? -16.616 8.152 -1.608 1.00 88.75 293 ASN A N 1
ATOM 2207 C CA . ASN A 1 293 ? -17.827 7.354 -1.798 1.00 88.75 293 ASN A CA 1
ATOM 2208 C C . ASN A 1 293 ? -18.468 7.620 -3.173 1.00 88.75 293 ASN A C 1
ATOM 2210 O O . ASN A 1 293 ? -18.255 8.662 -3.794 1.00 88.75 293 ASN A O 1
ATOM 2214 N N . GLY A 1 294 ? -19.337 6.710 -3.624 1.00 88.06 294 GLY A N 1
ATOM 2215 C CA . GLY A 1 294 ? -20.141 6.905 -4.836 1.00 88.06 294 GLY A CA 1
ATOM 2216 C C . GLY A 1 294 ? -19.298 6.950 -6.113 1.00 88.06 294 GLY A C 1
ATOM 2217 O O . GLY A 1 294 ? -18.564 6.008 -6.393 1.00 88.06 294 GLY A O 1
ATOM 2218 N N . ASP A 1 295 ? -19.420 8.028 -6.892 1.00 86.94 295 ASP A N 1
ATOM 2219 C CA . ASP A 1 295 ? -18.660 8.202 -8.142 1.00 86.94 295 ASP A CA 1
ATOM 2220 C C . ASP A 1 295 ? -17.150 8.397 -7.895 1.00 86.94 295 ASP A C 1
ATOM 2222 O O . ASP A 1 295 ? -16.351 8.107 -8.781 1.00 86.94 295 ASP A O 1
ATOM 2226 N N . ASP A 1 296 ? -16.765 8.842 -6.693 1.00 86.19 296 ASP A N 1
ATOM 2227 C CA . ASP A 1 296 ? -15.375 9.023 -6.253 1.00 86.19 296 ASP A CA 1
ATOM 2228 C C . ASP A 1 296 ? -14.963 7.932 -5.237 1.00 86.19 296 ASP A C 1
ATOM 2230 O O . ASP A 1 296 ? -14.161 8.176 -4.332 1.00 86.19 296 ASP A O 1
ATOM 2234 N N . ALA A 1 297 ? -15.553 6.733 -5.346 1.00 92.19 297 ALA A N 1
ATOM 2235 C CA . ALA A 1 297 ? -15.325 5.628 -4.417 1.00 92.19 297 ALA A CA 1
ATOM 2236 C C . ALA A 1 297 ? -13.838 5.272 -4.268 1.00 92.19 297 ALA A C 1
ATOM 2238 O O . ALA A 1 297 ? -13.097 5.169 -5.250 1.00 92.19 297 ALA A O 1
ATOM 2239 N N . PHE A 1 298 ? -13.409 4.999 -3.036 1.00 93.81 298 PHE A N 1
ATOM 2240 C CA . PHE A 1 298 ? -12.039 4.578 -2.742 1.00 93.81 298 PHE A CA 1
ATOM 2241 C C . PHE A 1 298 ? -11.636 3.317 -3.529 1.00 93.81 298 PHE A C 1
ATOM 2243 O O . PHE A 1 298 ? -10.491 3.165 -3.970 1.00 93.81 298 PHE A O 1
ATOM 2250 N N . GLU A 1 299 ? -12.596 2.429 -3.769 1.00 93.00 299 GLU A N 1
ATOM 2251 C CA . GLU A 1 299 ? -12.455 1.184 -4.516 1.00 93.00 299 GLU A CA 1
ATOM 2252 C C . GLU A 1 299 ? -12.129 1.390 -6.003 1.00 93.00 299 GLU A C 1
ATOM 2254 O O . GLU A 1 299 ? -11.580 0.465 -6.604 1.00 93.00 299 GLU A O 1
ATOM 2259 N N . ASP A 1 300 ? -12.379 2.577 -6.577 1.00 94.06 300 ASP A N 1
ATOM 2260 C CA . ASP A 1 300 ? -12.000 2.919 -7.964 1.00 94.06 300 ASP A CA 1
ATOM 2261 C C . ASP A 1 300 ? -10.480 3.126 -8.129 1.00 94.06 300 ASP A C 1
ATOM 2263 O O . ASP A 1 300 ? -9.922 3.103 -9.230 1.00 94.06 300 ASP A O 1
ATOM 2267 N N . ILE A 1 301 ? -9.753 3.267 -7.018 1.00 93.69 301 ILE A N 1
ATOM 2268 C CA . ILE A 1 301 ? -8.291 3.199 -7.016 1.00 93.69 301 ILE A CA 1
ATOM 2269 C C . ILE A 1 301 ? -7.864 1.736 -7.262 1.00 93.69 301 ILE A C 1
ATOM 2271 O O . ILE A 1 301 ? -8.611 0.793 -7.037 1.00 93.69 301 ILE A O 1
ATOM 2275 N N . ILE A 1 302 ? -6.648 1.473 -7.737 1.00 92.31 302 ILE A N 1
ATOM 2276 C CA . ILE A 1 302 ? -6.165 0.083 -7.828 1.00 92.31 302 ILE A CA 1
ATOM 2277 C C . ILE A 1 302 ? -5.933 -0.466 -6.411 1.00 92.31 302 ILE A C 1
ATOM 2279 O O . ILE A 1 302 ? -5.294 0.193 -5.593 1.00 92.31 302 ILE A O 1
ATOM 2283 N N . GLU A 1 303 ? -6.396 -1.686 -6.131 1.00 92.56 303 GLU A N 1
ATOM 2284 C CA . GLU A 1 303 ? -6.296 -2.332 -4.810 1.00 92.56 303 GLU A CA 1
ATOM 2285 C C . GLU A 1 303 ? -4.874 -2.340 -4.246 1.00 92.56 303 GLU A C 1
ATOM 2287 O O . GLU A 1 303 ? -4.631 -1.771 -3.185 1.00 92.56 303 GLU A O 1
ATOM 2292 N N . ALA A 1 304 ? -3.906 -2.834 -5.018 1.00 90.31 304 ALA A N 1
ATOM 2293 C CA . ALA A 1 304 ? -2.497 -2.832 -4.622 1.00 90.31 304 ALA A CA 1
ATOM 2294 C C . ALA A 1 304 ? -1.928 -1.420 -4.364 1.00 90.31 304 ALA A C 1
ATOM 2296 O O . ALA A 1 304 ? -0.920 -1.260 -3.671 1.00 90.31 304 ALA A O 1
ATOM 2297 N N . TYR A 1 305 ? -2.541 -0.369 -4.926 1.00 93.25 305 TYR A N 1
ATOM 2298 C CA . TYR A 1 305 ? -2.160 1.008 -4.612 1.00 93.25 305 TYR A CA 1
ATOM 2299 C C . TYR A 1 305 ? -2.705 1.403 -3.253 1.00 93.25 305 TYR A C 1
ATOM 2301 O O . TYR A 1 305 ? -1.953 1.998 -2.492 1.00 93.25 305 TYR A O 1
ATOM 2309 N N . ARG A 1 306 ? -3.948 1.040 -2.922 1.00 93.75 306 ARG A N 1
ATOM 2310 C CA . ARG A 1 306 ? -4.530 1.291 -1.599 1.00 93.75 306 ARG A CA 1
ATOM 2311 C C . ARG A 1 306 ? -3.769 0.567 -0.497 1.00 93.75 306 ARG A C 1
ATOM 2313 O O . ARG A 1 306 ? -3.264 1.244 0.392 1.00 93.75 306 ARG A O 1
ATOM 2320 N N . GLU A 1 307 ? -3.632 -0.754 -0.586 1.00 91.94 307 GLU A N 1
ATOM 2321 C CA . GLU A 1 307 ? -3.079 -1.616 0.478 1.00 91.94 307 GLU A CA 1
ATOM 2322 C C . GLU A 1 307 ? -1.678 -1.197 0.950 1.00 91.94 307 GLU A C 1
ATOM 2324 O O . GLU A 1 307 ? -1.315 -1.334 2.116 1.00 91.94 307 GLU A O 1
ATOM 2329 N N . GLU A 1 308 ? -0.874 -0.608 0.065 1.00 91.94 308 GLU A N 1
ATOM 2330 C CA . GLU A 1 308 ? 0.449 -0.084 0.413 1.00 91.94 308 GLU A CA 1
ATOM 2331 C C . GLU A 1 308 ? 0.398 1.016 1.499 1.00 91.94 308 GLU A C 1
ATOM 2333 O O . GLU A 1 308 ? 1.384 1.261 2.199 1.00 91.94 308 GLU A O 1
ATOM 2338 N N . ASN A 1 309 ? -0.744 1.684 1.654 1.00 95.25 309 ASN A N 1
ATOM 2339 C CA . ASN A 1 309 ? -0.939 2.789 2.588 1.00 95.25 309 ASN A CA 1
ATOM 2340 C C . ASN A 1 309 ? -1.432 2.346 3.974 1.00 95.25 309 ASN A C 1
ATOM 2342 O O . ASN A 1 309 ? -1.527 3.202 4.856 1.00 95.25 309 ASN A O 1
ATOM 2346 N N . SER A 1 310 ? -1.718 1.054 4.168 1.00 93.19 310 SER A N 1
ATOM 2347 C CA . SER A 1 310 ? -2.267 0.492 5.410 1.00 93.19 310 SER A CA 1
ATOM 2348 C C . SER A 1 310 ? -1.334 -0.479 6.145 1.00 93.19 310 SER A C 1
ATOM 2350 O O . SER A 1 310 ? -1.656 -0.980 7.215 1.00 93.19 310 SER A O 1
ATOM 2352 N N . GLN A 1 311 ? -0.130 -0.724 5.626 1.00 87.88 311 GLN A N 1
ATOM 2353 C CA . GLN A 1 311 ? 0.794 -1.759 6.123 1.00 87.88 311 GLN A CA 1
ATOM 2354 C C . GLN A 1 311 ? 1.508 -1.457 7.463 1.00 87.88 311 GLN A C 1
ATOM 2356 O O . GLN A 1 311 ? 2.464 -2.151 7.819 1.00 87.88 311 GLN A O 1
ATOM 2361 N N . TYR A 1 312 ? 1.132 -0.391 8.172 1.00 87.56 312 TYR A N 1
ATOM 2362 C CA . TYR A 1 312 ? 1.927 0.165 9.276 1.00 87.56 312 TYR A CA 1
ATOM 2363 C C . TYR A 1 312 ? 1.513 -0.337 10.666 1.00 87.56 312 TYR A C 1
ATOM 2365 O O . TYR A 1 312 ? 2.288 -0.207 11.617 1.00 87.56 312 TYR A O 1
ATOM 2373 N N . ASP A 1 313 ? 0.328 -0.932 10.788 1.00 84.75 313 ASP A N 1
ATOM 2374 C CA . ASP A 1 313 ? -0.177 -1.544 12.014 1.00 84.75 313 ASP A CA 1
ATOM 2375 C C . ASP A 1 313 ? -1.067 -2.763 11.718 1.00 84.75 313 ASP A C 1
ATOM 2377 O O . ASP A 1 313 ? -1.286 -3.133 10.566 1.00 84.75 313 ASP A O 1
ATOM 2381 N N . LEU A 1 314 ? -1.533 -3.426 12.778 1.00 78.25 314 LEU A N 1
ATOM 2382 C CA . LEU A 1 314 ? -2.397 -4.607 12.682 1.00 78.25 314 LEU A CA 1
ATOM 2383 C C . LEU A 1 314 ? -3.821 -4.291 12.218 1.00 78.25 314 LEU A C 1
ATOM 2385 O O . LEU A 1 314 ? -4.511 -5.192 11.747 1.00 78.25 314 LEU A O 1
ATOM 2389 N N . ASN A 1 315 ? -4.261 -3.043 12.373 1.00 79.25 315 ASN A N 1
ATOM 2390 C CA . ASN A 1 315 ? -5.617 -2.634 12.036 1.00 79.25 315 ASN A CA 1
ATOM 2391 C C . ASN A 1 315 ? -5.770 -2.327 10.546 1.00 79.25 315 ASN A C 1
ATOM 2393 O O . ASN A 1 315 ? -6.898 -2.199 10.079 1.00 79.25 315 ASN A O 1
ATOM 2397 N N . GLY A 1 316 ? -4.663 -2.227 9.806 1.00 87.12 316 GLY A N 1
ATOM 2398 C CA . GLY A 1 316 ? -4.704 -1.805 8.416 1.00 87.12 316 GLY A CA 1
ATOM 2399 C C . GLY A 1 316 ? -5.037 -0.318 8.289 1.00 87.12 316 GLY A C 1
ATOM 2400 O O . GLY A 1 316 ? -5.680 0.072 7.318 1.00 87.12 316 GLY A O 1
ATOM 2401 N N . THR A 1 317 ? -4.625 0.503 9.259 1.00 91.06 317 THR A N 1
ATOM 2402 C CA . THR A 1 317 ? -4.938 1.938 9.276 1.00 91.06 317 THR A CA 1
ATOM 2403 C C . THR A 1 317 ? -4.310 2.653 8.080 1.00 91.06 317 THR A C 1
ATOM 2405 O O . THR A 1 317 ? -3.091 2.583 7.880 1.00 91.06 317 THR A O 1
ATOM 2408 N N . PHE A 1 318 ? -5.099 3.411 7.316 1.00 95.94 318 PHE A N 1
ATOM 2409 C CA . PHE A 1 318 ? -4.583 4.202 6.201 1.00 95.94 318 PHE A CA 1
ATOM 2410 C C . PHE A 1 318 ? -3.871 5.470 6.702 1.00 95.94 318 PHE A C 1
ATOM 2412 O O . PHE A 1 318 ? -4.483 6.368 7.278 1.00 95.94 318 PHE A O 1
ATOM 2419 N N . TYR A 1 319 ? -2.565 5.587 6.439 1.00 97.25 319 TYR A N 1
ATOM 2420 C CA . TYR A 1 319 ? -1.743 6.755 6.831 1.00 97.25 319 TYR A CA 1
ATOM 2421 C C . TYR A 1 319 ? -1.287 7.629 5.651 1.00 97.25 319 TYR A C 1
ATOM 2423 O O . TYR A 1 319 ? -0.604 8.650 5.812 1.00 97.25 319 TYR A O 1
ATOM 2431 N N . SER A 1 320 ? -1.646 7.229 4.437 1.00 97.38 320 SER A N 1
ATOM 2432 C CA . SER A 1 320 ? -1.413 7.991 3.217 1.00 97.38 320 SER A CA 1
ATOM 2433 C C . SER A 1 320 ? -2.430 7.608 2.142 1.00 97.38 320 SER A C 1
ATOM 2435 O O . SER A 1 320 ? -3.178 6.647 2.300 1.00 97.38 320 SER A O 1
ATOM 2437 N N . LEU A 1 321 ? -2.465 8.358 1.042 1.00 96.50 321 LEU A N 1
ATOM 2438 C CA . LEU A 1 321 ? -3.222 7.997 -0.157 1.00 96.50 321 LEU A CA 1
ATOM 2439 C C . LEU A 1 321 ? -2.294 7.878 -1.372 1.00 96.50 321 LEU A C 1
ATOM 2441 O O . LEU A 1 321 ? -1.333 8.656 -1.475 1.00 96.50 321 LEU A O 1
ATOM 2445 N N . PRO A 1 322 ? -2.575 6.957 -2.316 1.00 95.69 322 PRO A N 1
ATOM 2446 C CA . PRO A 1 322 ? -1.830 6.861 -3.566 1.00 95.69 322 PRO A CA 1
ATOM 2447 C C . PRO A 1 322 ? -1.829 8.192 -4.309 1.00 95.69 322 PRO A C 1
ATOM 2449 O O . PRO A 1 322 ? -2.877 8.812 -4.468 1.00 95.69 322 PRO A O 1
ATOM 2452 N N . PHE A 1 323 ? -0.661 8.626 -4.787 1.00 94.62 323 PHE A N 1
ATOM 2453 C CA . PHE A 1 323 ? -0.545 9.927 -5.447 1.00 94.62 323 PHE A CA 1
ATOM 2454 C C . PHE A 1 323 ? 0.023 9.837 -6.863 1.00 94.62 323 PHE A C 1
ATOM 2456 O O . PHE A 1 323 ? -0.662 10.151 -7.834 1.00 94.62 323 PHE A O 1
ATOM 2463 N N . ASN A 1 324 ? 1.259 9.364 -7.018 1.00 91.06 324 ASN A N 1
ATOM 2464 C CA . ASN A 1 324 ? 1.847 9.114 -8.334 1.00 91.06 324 ASN A CA 1
ATOM 2465 C C . ASN A 1 324 ? 2.565 7.774 -8.316 1.00 91.06 324 ASN A C 1
ATOM 2467 O O . ASN A 1 324 ? 3.678 7.655 -7.803 1.00 91.06 324 ASN A O 1
ATOM 2471 N N . LYS A 1 325 ? 1.904 6.769 -8.887 1.00 91.56 325 LYS A N 1
ATOM 2472 C CA . LYS A 1 325 ? 2.359 5.381 -8.893 1.00 91.56 325 LYS A CA 1
ATOM 2473 C C . LYS A 1 325 ? 3.032 5.022 -10.214 1.00 91.56 325 LYS A C 1
ATOM 2475 O O . LYS A 1 325 ? 2.748 5.593 -11.266 1.00 91.56 325 LYS A O 1
ATOM 2480 N N . SER A 1 326 ? 3.939 4.062 -10.144 1.00 91.50 326 SER A N 1
ATOM 2481 C CA . SER A 1 326 ? 4.560 3.416 -11.295 1.00 91.50 326 SER A CA 1
ATOM 2482 C C . SER A 1 326 ? 4.736 1.931 -11.006 1.00 91.50 326 SER A C 1
ATOM 2484 O O . SER A 1 326 ? 4.744 1.508 -9.856 1.00 91.50 326 SER A O 1
ATOM 2486 N N . THR A 1 327 ? 4.939 1.138 -12.042 1.00 92.94 327 THR A N 1
ATOM 2487 C CA . THR A 1 327 ? 5.395 -0.251 -11.923 1.00 92.94 327 THR A CA 1
ATOM 2488 C C . THR A 1 327 ? 6.558 -0.449 -12.880 1.00 92.94 327 THR A C 1
ATOM 2490 O O . THR A 1 327 ? 6.795 0.413 -13.730 1.00 92.94 327 THR A O 1
ATOM 2493 N N . GLU A 1 328 ? 7.313 -1.530 -12.747 1.00 95.56 328 GLU A N 1
ATOM 2494 C CA . GLU A 1 328 ? 8.340 -1.836 -13.736 1.00 95.56 328 GLU A CA 1
ATOM 2495 C C . GLU A 1 328 ? 7.729 -2.457 -14.989 1.00 95.56 328 GLU A C 1
ATOM 2497 O O . GLU A 1 328 ? 6.750 -3.202 -14.948 1.00 95.56 328 GLU A O 1
ATOM 2502 N N . VAL A 1 329 ? 8.317 -2.124 -16.129 1.00 97.50 329 VAL A N 1
ATOM 2503 C CA . VAL A 1 329 ? 7.950 -2.656 -17.437 1.00 97.50 329 VAL A CA 1
ATOM 2504 C C . VAL A 1 329 ? 9.206 -3.100 -18.162 1.00 97.50 329 VAL A C 1
ATOM 2506 O O . VAL A 1 329 ? 10.296 -2.570 -17.933 1.00 97.50 329 VAL A O 1
ATOM 2509 N N . MET A 1 330 ? 9.049 -4.062 -19.064 1.00 98.38 330 MET A N 1
ATOM 2510 C CA . MET A 1 330 ? 10.089 -4.396 -20.021 1.00 98.38 330 MET A CA 1
ATOM 2511 C C . MET A 1 330 ? 9.984 -3.458 -21.217 1.00 98.38 330 MET A C 1
ATOM 2513 O O . MET A 1 330 ? 8.933 -3.342 -21.846 1.00 98.38 330 MET A O 1
ATOM 2517 N N . ILE A 1 331 ? 11.091 -2.820 -21.558 1.00 98.56 331 ILE A N 1
ATOM 2518 C CA . ILE A 1 331 ? 11.244 -1.988 -22.743 1.00 98.56 331 ILE A CA 1
ATOM 2519 C C . ILE A 1 331 ? 12.246 -2.694 -23.646 1.00 98.56 331 ILE A C 1
ATOM 2521 O O . ILE A 1 331 ? 13.295 -3.140 -23.188 1.00 98.56 331 ILE A O 1
ATOM 2525 N N . TYR A 1 332 ? 11.931 -2.831 -24.927 1.00 98.56 332 TYR A N 1
ATOM 2526 C CA . TYR A 1 332 ? 12.786 -3.551 -25.867 1.00 98.56 332 TYR A CA 1
ATOM 2527 C C . TYR A 1 332 ? 12.959 -2.784 -27.172 1.00 98.56 332 TYR A C 1
ATOM 2529 O O . TYR A 1 332 ? 12.115 -1.970 -27.557 1.00 98.56 332 TYR A O 1
ATOM 2537 N N . ASN A 1 333 ? 14.074 -3.034 -27.855 1.00 97.75 333 ASN A N 1
ATOM 2538 C CA . ASN A 1 333 ? 14.332 -2.483 -29.178 1.00 97.75 333 ASN A CA 1
ATOM 2539 C C . ASN A 1 333 ? 13.443 -3.208 -30.198 1.00 97.75 333 ASN A C 1
ATOM 2541 O O . ASN A 1 333 ? 13.792 -4.277 -30.700 1.00 97.75 333 ASN A O 1
ATOM 2545 N N . LYS A 1 334 ? 12.271 -2.636 -30.482 1.00 97.69 334 LYS A N 1
ATOM 2546 C CA . LYS A 1 334 ? 11.268 -3.240 -31.360 1.00 97.69 334 LYS A CA 1
ATOM 2547 C C . LYS A 1 334 ? 11.802 -3.429 -32.773 1.00 97.69 334 LYS A C 1
ATOM 2549 O O . LYS A 1 334 ? 11.539 -4.461 -33.369 1.00 97.69 334 LYS A O 1
ATOM 2554 N N . THR A 1 335 ? 12.581 -2.478 -33.286 1.00 97.25 335 THR A N 1
ATOM 2555 C CA . THR A 1 335 ? 13.180 -2.593 -34.623 1.00 97.25 335 THR A CA 1
ATOM 2556 C C . THR A 1 335 ? 14.054 -3.841 -34.743 1.00 97.25 335 THR A C 1
ATOM 2558 O O . THR A 1 335 ? 13.892 -4.593 -35.696 1.00 97.25 335 THR A O 1
ATOM 2561 N N . VAL A 1 336 ? 14.914 -4.103 -33.754 1.00 97.56 336 VAL A N 1
ATOM 2562 C CA . VAL A 1 336 ? 15.758 -5.312 -33.738 1.00 97.56 336 VAL A CA 1
ATOM 2563 C C . VAL A 1 336 ? 14.921 -6.580 -33.570 1.00 97.56 336 VAL A C 1
ATOM 2565 O O . VAL A 1 336 ? 15.197 -7.589 -34.211 1.00 97.56 336 VAL A O 1
ATOM 2568 N N . PHE A 1 337 ? 13.892 -6.548 -32.722 1.00 98.50 337 PHE A N 1
ATOM 2569 C CA . PHE A 1 337 ? 13.003 -7.698 -32.545 1.00 98.50 337 PHE A CA 1
ATOM 2570 C C . PHE A 1 337 ? 12.235 -8.028 -33.830 1.00 98.50 337 PHE A C 1
ATOM 2572 O O . PHE A 1 337 ? 12.176 -9.195 -34.202 1.00 98.50 337 PHE A O 1
ATOM 2579 N N . ASP A 1 338 ? 11.719 -7.023 -34.540 1.00 98.38 338 ASP A N 1
ATOM 2580 C CA . ASP A 1 338 ? 11.046 -7.208 -35.828 1.00 98.38 338 ASP A CA 1
ATOM 2581 C C . ASP A 1 338 ? 12.014 -7.751 -36.897 1.00 98.38 338 ASP A C 1
ATOM 2583 O O . ASP A 1 338 ? 11.655 -8.667 -37.631 1.00 98.38 338 ASP A O 1
ATOM 2587 N N . GLU A 1 339 ? 13.244 -7.220 -36.973 1.00 97.94 339 GLU A N 1
ATOM 2588 C CA . GLU A 1 339 ? 14.279 -7.675 -37.920 1.00 97.94 339 GLU A CA 1
ATOM 2589 C C . GLU A 1 339 ? 14.655 -9.147 -37.710 1.00 97.94 339 GLU A C 1
ATOM 2591 O O . GLU A 1 339 ? 14.875 -9.883 -38.671 1.00 97.94 339 GLU A O 1
ATOM 2596 N N . LEU A 1 340 ? 14.714 -9.577 -36.451 1.00 98.25 340 LEU A N 1
ATOM 2597 C CA . LEU A 1 340 ? 15.053 -10.946 -36.068 1.00 98.25 340 LEU A CA 1
ATOM 2598 C C . LEU A 1 340 ? 13.830 -11.874 -35.992 1.00 98.25 340 LEU A C 1
ATOM 2600 O O . LEU A 1 340 ? 13.985 -13.028 -35.592 1.00 98.25 340 LEU A O 1
ATOM 2604 N N . GLU A 1 341 ? 12.636 -11.378 -36.335 1.00 98.25 341 GLU A N 1
ATOM 2605 C CA . GLU A 1 341 ? 11.358 -12.093 -36.216 1.00 98.25 341 GLU A CA 1
ATOM 2606 C C . GLU A 1 341 ? 11.115 -12.657 -34.796 1.00 98.25 341 GLU A C 1
ATOM 2608 O O . GLU A 1 341 ? 10.556 -13.739 -34.607 1.00 98.25 341 GLU A O 1
ATOM 2613 N N . LEU A 1 342 ? 11.553 -11.918 -33.770 1.00 98.12 342 LEU A N 1
ATOM 2614 C CA . LEU A 1 342 ? 11.434 -12.286 -32.361 1.00 98.12 342 LEU A CA 1
ATOM 2615 C C . LEU A 1 342 ? 10.185 -11.681 -31.723 1.00 98.12 342 LEU A C 1
ATOM 2617 O O . LEU A 1 342 ? 9.861 -10.507 -31.899 1.00 98.12 342 LEU A O 1
ATOM 2621 N N . THR A 1 343 ? 9.536 -12.463 -30.866 1.00 97.81 343 THR A N 1
ATOM 2622 C CA . THR A 1 343 ? 8.529 -11.950 -29.936 1.00 97.81 343 THR A CA 1
ATOM 2623 C C . THR A 1 343 ? 9.183 -11.499 -28.627 1.00 97.81 343 THR A C 1
ATOM 2625 O O . THR A 1 343 ? 10.152 -12.128 -28.190 1.00 97.81 343 THR A O 1
ATOM 2628 N N . PRO A 1 344 ? 8.650 -10.466 -27.947 1.00 97.69 344 PRO A N 1
ATOM 2629 C CA . PRO A 1 344 ? 9.098 -10.093 -26.605 1.00 97.69 344 PRO A CA 1
ATOM 2630 C C . PRO A 1 344 ? 9.062 -11.304 -25.651 1.00 97.69 344 PRO A C 1
ATOM 2632 O O . PRO A 1 344 ? 8.048 -12.009 -25.640 1.00 97.69 344 PRO A O 1
ATOM 2635 N N . PRO A 1 345 ? 10.130 -11.581 -24.874 1.00 98.19 345 PRO A N 1
ATOM 2636 C CA . PRO A 1 345 ? 10.169 -12.740 -23.985 1.00 98.19 345 PRO A CA 1
ATOM 2637 C C . PRO A 1 345 ? 9.115 -12.616 -22.885 1.00 98.19 345 PRO A C 1
ATOM 2639 O O . PRO A 1 345 ? 9.034 -11.591 -22.209 1.00 98.19 345 PRO A O 1
ATOM 2642 N N . ALA A 1 346 ? 8.333 -13.676 -22.678 1.00 98.12 346 ALA A N 1
ATOM 2643 C CA . ALA A 1 346 ? 7.389 -13.736 -21.568 1.00 98.12 346 ALA A CA 1
ATOM 2644 C C . ALA A 1 346 ? 8.086 -14.153 -20.264 1.00 98.12 346 ALA A C 1
ATOM 2646 O O . ALA A 1 346 ? 7.644 -13.771 -19.181 1.00 98.12 346 ALA A O 1
ATOM 2647 N N . THR A 1 347 ? 9.172 -14.927 -20.360 1.00 98.69 347 THR A N 1
ATOM 2648 C CA . THR A 1 347 ? 9.918 -15.443 -19.208 1.00 98.69 347 THR A CA 1
ATOM 2649 C C . THR A 1 347 ? 11.399 -15.081 -19.249 1.00 98.69 347 THR A C 1
ATOM 2651 O O . THR A 1 347 ? 11.972 -14.814 -20.309 1.00 98.69 347 THR A O 1
ATOM 2654 N N . TRP A 1 348 ? 12.056 -15.090 -18.086 1.00 98.50 348 TRP A N 1
ATOM 2655 C CA . TRP A 1 348 ? 13.511 -14.909 -18.024 1.00 98.50 348 TRP A CA 1
ATOM 2656 C C . TRP A 1 348 ? 14.255 -16.008 -18.787 1.00 98.50 348 TRP A C 1
ATOM 2658 O O . TRP A 1 348 ? 15.285 -15.746 -19.404 1.00 98.50 348 TRP A O 1
ATOM 2668 N N . GLN A 1 349 ? 13.716 -17.227 -18.782 1.00 98.50 349 GLN A N 1
ATOM 2669 C CA . GLN A 1 349 ? 14.226 -18.364 -19.536 1.00 98.50 349 GLN A CA 1
ATOM 2670 C C . GLN A 1 349 ? 14.147 -18.116 -21.052 1.00 98.50 349 GLN A C 1
ATOM 2672 O O . GLN A 1 349 ? 15.122 -18.402 -21.747 1.00 98.50 349 GLN A O 1
ATOM 2677 N N . ASP A 1 350 ? 13.065 -17.509 -21.558 1.00 98.62 350 ASP A N 1
ATOM 2678 C CA . ASP A 1 350 ? 12.965 -17.099 -22.970 1.00 98.62 350 ASP A CA 1
ATOM 2679 C C . ASP A 1 350 ? 14.057 -16.083 -23.326 1.00 98.62 350 ASP A C 1
ATOM 2681 O O . ASP A 1 350 ? 14.732 -16.216 -24.349 1.00 98.62 350 ASP A O 1
ATOM 2685 N N . LEU A 1 351 ? 14.272 -15.087 -22.457 1.00 98.62 351 LEU A N 1
ATOM 2686 C CA . LEU A 1 351 ? 15.309 -14.069 -22.642 1.00 98.62 351 LEU A CA 1
ATOM 2687 C C . LEU A 1 351 ? 16.720 -14.684 -22.667 1.00 98.62 351 LEU A C 1
ATOM 2689 O O . LEU A 1 351 ? 17.543 -14.328 -23.513 1.00 98.62 351 LEU A O 1
ATOM 2693 N N . ILE A 1 352 ? 17.001 -15.634 -21.772 1.00 98.69 352 ILE A N 1
ATOM 2694 C CA . ILE A 1 352 ? 18.271 -16.375 -21.747 1.00 98.69 352 ILE A CA 1
ATOM 2695 C C . ILE A 1 352 ? 18.436 -17.207 -23.023 1.00 98.69 352 ILE A C 1
ATOM 2697 O O . ILE A 1 352 ? 19.517 -17.203 -23.616 1.00 98.69 352 ILE A O 1
ATOM 2701 N N . ALA A 1 353 ? 17.374 -17.872 -23.482 1.00 98.56 353 ALA A N 1
ATOM 2702 C CA . ALA A 1 353 ? 17.402 -18.688 -24.691 1.00 98.56 353 ALA A CA 1
ATOM 2703 C C . ALA A 1 353 ? 17.671 -17.857 -25.960 1.00 98.56 353 ALA A C 1
ATOM 2705 O O . ALA A 1 353 ? 18.412 -18.310 -26.833 1.00 98.56 353 ALA A O 1
ATOM 2706 N N . MET A 1 354 ? 17.138 -16.631 -26.056 1.00 98.25 354 MET A N 1
ATOM 2707 C CA . MET A 1 354 ? 17.369 -15.743 -27.210 1.00 98.25 354 MET A CA 1
ATOM 2708 C C . MET A 1 354 ? 18.668 -14.926 -27.132 1.00 98.25 354 MET A C 1
ATOM 2710 O O . MET A 1 354 ? 19.080 -14.327 -28.129 1.00 98.25 354 MET A O 1
ATOM 2714 N N . ALA A 1 355 ? 19.348 -14.905 -25.981 1.00 98.50 355 ALA A N 1
ATOM 2715 C CA . ALA A 1 355 ? 20.563 -14.118 -25.773 1.00 98.50 355 ALA A CA 1
ATOM 2716 C C . ALA A 1 355 ? 21.659 -14.327 -26.843 1.00 98.50 355 ALA A C 1
ATOM 2718 O O . ALA A 1 355 ? 22.265 -13.330 -27.251 1.00 98.50 355 ALA A O 1
ATOM 2719 N N . PRO A 1 356 ? 21.935 -15.552 -27.347 1.00 98.62 356 PRO A N 1
ATOM 2720 C CA . PRO A 1 356 ? 22.907 -15.746 -28.424 1.00 98.62 356 PRO A CA 1
ATOM 2721 C C . PRO A 1 356 ? 22.518 -15.024 -29.722 1.00 98.62 356 PRO A C 1
ATOM 2723 O O . PRO A 1 356 ? 23.374 -14.405 -30.352 1.00 98.62 356 PRO A O 1
ATOM 2726 N N . THR A 1 357 ? 21.234 -15.047 -30.093 1.00 98.75 357 THR A N 1
ATOM 2727 C CA . THR A 1 357 ? 20.713 -14.360 -31.285 1.00 98.75 357 THR A CA 1
ATOM 2728 C C . THR A 1 357 ? 20.897 -12.850 -31.165 1.00 98.75 357 THR A C 1
ATOM 2730 O O . THR A 1 357 ? 21.447 -12.222 -32.071 1.00 98.75 357 THR A O 1
ATOM 2733 N N . LEU A 1 358 ? 20.535 -12.277 -30.010 1.00 98.62 358 LEU A N 1
ATOM 2734 C CA . LEU A 1 358 ? 20.690 -10.843 -29.745 1.00 98.62 358 LEU A CA 1
ATOM 2735 C C . LEU A 1 358 ? 22.161 -10.403 -29.795 1.00 98.62 358 LEU A C 1
ATOM 2737 O O . LEU A 1 358 ? 22.476 -9.373 -30.391 1.00 98.62 358 LEU A O 1
ATOM 2741 N N . ARG A 1 359 ? 23.083 -11.199 -29.232 1.00 98.50 359 ARG A N 1
ATOM 2742 C CA . ARG A 1 359 ? 24.528 -10.916 -29.306 1.00 98.50 359 ARG A CA 1
ATOM 2743 C C . ARG A 1 359 ? 25.054 -10.948 -30.731 1.00 98.50 359 ARG A C 1
ATOM 2745 O O . ARG A 1 359 ? 25.793 -10.049 -31.110 1.00 98.50 359 ARG A O 1
ATOM 2752 N N . ASN A 1 360 ? 24.688 -11.965 -31.510 1.00 98.50 360 ASN A N 1
ATOM 2753 C CA . ASN A 1 360 ? 25.149 -12.086 -32.892 1.00 98.50 360 ASN A CA 1
ATOM 2754 C C . ASN A 1 360 ? 24.731 -10.864 -33.715 1.00 98.50 360 ASN A C 1
ATOM 2756 O O . ASN A 1 360 ? 25.560 -10.303 -34.433 1.00 98.50 360 ASN A O 1
ATOM 2760 N N . HIS A 1 361 ? 23.486 -10.410 -33.544 1.00 98.19 361 HIS A N 1
ATOM 2761 C CA . HIS A 1 361 ? 23.005 -9.178 -34.159 1.00 98.19 361 HIS A CA 1
ATOM 2762 C C . HIS A 1 361 ? 23.808 -7.954 -33.694 1.00 98.19 361 HIS A C 1
ATOM 2764 O O . HIS A 1 361 ? 24.299 -7.185 -34.519 1.00 98.19 361 HIS A O 1
ATOM 2770 N N . ALA A 1 362 ? 24.000 -7.784 -32.383 1.00 97.50 362 ALA A N 1
ATOM 2771 C CA . ALA A 1 362 ? 24.746 -6.650 -31.844 1.00 97.50 362 ALA A CA 1
ATOM 2772 C C . ALA A 1 362 ? 26.199 -6.613 -32.348 1.00 97.50 362 ALA A C 1
ATOM 2774 O O . ALA A 1 362 ? 26.700 -5.554 -32.728 1.00 97.50 362 ALA A O 1
ATOM 2775 N N . TYR A 1 363 ? 26.872 -7.764 -32.406 1.00 97.88 363 TYR A N 1
ATOM 2776 C CA . TYR A 1 363 ? 28.261 -7.861 -32.859 1.00 97.88 363 TYR A CA 1
ATOM 2777 C C . TYR A 1 363 ? 28.406 -7.605 -34.359 1.00 97.88 363 TYR A C 1
ATOM 2779 O O . TYR A 1 363 ? 29.359 -6.947 -34.777 1.00 97.88 363 TYR A O 1
ATOM 2787 N N . ALA A 1 364 ? 27.440 -8.053 -35.166 1.00 97.44 364 ALA A N 1
ATOM 2788 C CA . ALA A 1 364 ? 27.377 -7.699 -36.584 1.00 97.44 364 ALA A CA 1
ATOM 2789 C C . ALA A 1 364 ? 27.200 -6.183 -36.798 1.00 97.44 364 ALA A C 1
ATOM 2791 O O . ALA A 1 364 ? 27.640 -5.649 -37.813 1.00 97.44 364 ALA A O 1
ATOM 2792 N N . ASN A 1 365 ? 26.626 -5.488 -35.811 1.00 94.44 365 ASN A N 1
ATOM 2793 C CA . ASN A 1 365 ? 26.379 -4.048 -35.815 1.00 94.44 365 ASN A CA 1
ATOM 2794 C C . ASN A 1 365 ? 27.386 -3.249 -34.960 1.00 94.44 365 ASN A C 1
ATOM 2796 O O . ASN A 1 365 ? 27.088 -2.150 -34.495 1.00 94.44 365 ASN A O 1
ATOM 2800 N N . GLY A 1 366 ? 28.599 -3.780 -34.765 1.00 94.12 366 GLY A N 1
ATOM 2801 C CA . GLY A 1 366 ? 29.731 -3.032 -34.202 1.00 94.12 366 GLY A CA 1
ATOM 2802 C C . GLY A 1 366 ? 29.841 -3.032 -32.676 1.00 94.12 366 GLY A C 1
ATOM 2803 O O . GLY A 1 366 ? 30.762 -2.411 -32.144 1.00 94.12 366 GLY A O 1
ATOM 2804 N N . GLN A 1 367 ? 28.960 -3.740 -31.964 1.00 95.69 367 GLN A N 1
ATOM 2805 C CA . GLN A 1 367 ? 29.143 -4.001 -30.537 1.00 95.69 367 GLN A CA 1
ATOM 2806 C C . GLN A 1 367 ? 30.139 -5.145 -30.293 1.00 95.69 367 GLN A C 1
ATOM 2808 O O . GLN A 1 367 ? 30.499 -5.909 -31.186 1.00 95.69 367 GLN A O 1
ATOM 2813 N N . THR A 1 368 ? 30.573 -5.298 -29.047 1.00 96.12 368 THR A N 1
ATOM 2814 C CA . THR A 1 368 ? 31.482 -6.361 -28.606 1.00 96.12 368 THR A CA 1
ATOM 2815 C C . THR A 1 368 ? 30.994 -6.971 -27.297 1.00 96.12 368 THR A C 1
ATOM 2817 O O . THR A 1 368 ? 30.122 -6.417 -26.629 1.00 96.12 368 THR A O 1
ATOM 2820 N N . ALA A 1 369 ? 31.594 -8.087 -26.879 1.00 92.19 369 ALA A N 1
ATOM 2821 C CA . ALA A 1 369 ? 31.271 -8.714 -25.597 1.00 92.19 369 ALA A CA 1
ATOM 2822 C C . ALA A 1 369 ? 31.511 -7.798 -24.381 1.00 92.19 369 ALA A C 1
ATOM 2824 O O . ALA A 1 369 ? 30.895 -8.006 -23.342 1.00 92.19 369 ALA A O 1
ATOM 2825 N N . SER A 1 370 ? 32.386 -6.792 -24.498 1.00 93.88 370 SER A N 1
ATOM 2826 C CA . SER A 1 370 ? 32.641 -5.805 -23.442 1.00 93.88 370 SER A CA 1
ATOM 2827 C C . SER A 1 370 ? 31.742 -4.571 -23.519 1.00 93.88 370 SER A C 1
ATOM 2829 O O . SER A 1 370 ? 31.771 -3.761 -22.603 1.00 93.88 370 SER A O 1
ATOM 2831 N N . THR A 1 371 ? 30.977 -4.390 -24.598 1.00 94.56 371 THR A N 1
ATOM 2832 C CA . THR A 1 371 ? 30.132 -3.200 -24.788 1.00 94.56 371 THR A CA 1
ATOM 2833 C C . THR A 1 371 ? 28.647 -3.519 -24.879 1.00 94.56 371 THR A C 1
ATOM 2835 O O . THR A 1 371 ? 27.849 -2.596 -24.739 1.00 94.56 371 THR A O 1
ATOM 2838 N N . PHE A 1 372 ? 28.269 -4.789 -25.067 1.00 98.12 372 PHE A N 1
ATOM 2839 C CA . PHE A 1 372 ? 26.876 -5.207 -25.199 1.00 98.12 372 PHE A CA 1
ATOM 2840 C C . PHE A 1 372 ? 26.474 -6.330 -24.246 1.00 98.12 372 PHE A C 1
ATOM 2842 O O . PHE A 1 372 ? 27.146 -7.362 -24.166 1.00 98.12 372 PHE A O 1
ATOM 2849 N N . MET A 1 373 ? 25.304 -6.160 -23.626 1.00 98.25 373 MET A N 1
ATOM 2850 C CA . MET A 1 373 ? 24.584 -7.203 -22.895 1.00 98.25 373 MET A CA 1
ATOM 2851 C C . MET A 1 373 ? 23.152 -7.328 -23.429 1.00 98.25 373 MET A C 1
ATOM 2853 O O . MET A 1 373 ? 22.565 -6.319 -23.808 1.00 98.25 373 MET A O 1
ATOM 2857 N N . PRO A 1 374 ? 22.561 -8.538 -23.468 1.00 98.56 374 PRO A N 1
ATOM 2858 C CA . PRO A 1 374 ? 21.188 -8.724 -23.938 1.00 98.56 374 PRO A CA 1
ATOM 2859 C C . PRO A 1 374 ? 20.161 -7.893 -23.164 1.00 98.56 374 PRO A C 1
ATOM 2861 O O . PRO A 1 374 ? 19.304 -7.262 -23.789 1.00 98.56 374 PRO A O 1
ATOM 2864 N N . ALA A 1 375 ? 20.272 -7.873 -21.831 1.00 98.56 375 ALA A N 1
ATOM 2865 C CA . ALA A 1 375 ? 19.352 -7.160 -20.964 1.00 98.56 375 ALA A CA 1
ATOM 2866 C C . ALA A 1 375 ? 20.018 -6.433 -19.791 1.00 98.56 375 ALA A C 1
ATOM 2868 O O . ALA A 1 375 ? 21.046 -6.870 -19.270 1.00 98.56 375 ALA A O 1
ATOM 2869 N N . ALA A 1 376 ? 19.383 -5.351 -19.344 1.00 98.31 376 ALA A N 1
ATOM 2870 C CA . ALA A 1 376 ? 19.774 -4.584 -18.168 1.00 98.31 376 ALA A CA 1
ATOM 2871 C C . ALA A 1 376 ? 18.560 -4.314 -17.272 1.00 98.31 376 ALA A C 1
ATOM 2873 O O . ALA A 1 376 ? 17.484 -3.974 -17.757 1.00 98.31 376 ALA A O 1
ATOM 2874 N N . TYR A 1 377 ? 18.733 -4.462 -15.965 1.00 97.81 377 TYR A N 1
ATOM 2875 C CA . TYR A 1 377 ? 17.731 -4.101 -14.968 1.00 97.81 377 TYR A CA 1
ATOM 2876 C C . TYR A 1 377 ? 18.133 -2.758 -14.353 1.00 97.81 377 TYR A C 1
ATOM 2878 O O . TYR A 1 377 ? 19.262 -2.624 -13.900 1.00 97.81 377 TYR A O 1
ATOM 2886 N N . ASP A 1 378 ? 17.254 -1.760 -14.372 1.00 96.19 378 ASP A N 1
ATOM 2887 C CA . ASP A 1 378 ? 17.586 -0.366 -14.042 1.00 96.19 378 ASP A CA 1
ATOM 2888 C C . ASP A 1 378 ? 18.021 -0.184 -12.580 1.00 96.19 378 ASP A C 1
ATOM 2890 O O . ASP A 1 378 ? 18.988 0.520 -12.310 1.00 96.19 378 ASP A O 1
ATOM 2894 N N . SER A 1 379 ? 17.359 -0.874 -11.645 1.00 93.19 379 SER A N 1
ATOM 2895 C CA . SER A 1 379 ? 17.652 -0.816 -10.209 1.00 93.19 379 SER A CA 1
ATOM 2896 C C . SER A 1 379 ? 17.988 -2.195 -9.642 1.00 93.19 379 SER A C 1
ATOM 2898 O O . SER A 1 379 ? 17.252 -3.164 -9.831 1.00 93.19 379 SER A O 1
ATOM 2900 N N . ASP A 1 380 ? 19.081 -2.266 -8.886 1.00 93.50 380 ASP A N 1
ATOM 2901 C CA . ASP A 1 380 ? 19.538 -3.461 -8.175 1.00 93.50 380 ASP A CA 1
ATOM 2902 C C . ASP A 1 380 ? 18.586 -3.884 -7.043 1.00 93.50 380 ASP A C 1
ATOM 2904 O O . ASP A 1 380 ? 18.245 -5.063 -6.931 1.00 93.50 380 ASP A O 1
ATOM 2908 N N . GLY A 1 381 ? 18.099 -2.932 -6.244 1.00 93.00 381 GLY A N 1
ATOM 2909 C CA . GLY A 1 381 ? 17.109 -3.175 -5.192 1.00 93.00 381 GLY A CA 1
ATOM 2910 C C . GLY A 1 381 ? 15.777 -3.684 -5.746 1.00 93.00 381 GLY A C 1
ATOM 2911 O O . GLY A 1 381 ? 15.210 -4.646 -5.220 1.00 93.00 381 GLY A O 1
ATOM 2912 N N . ASN A 1 382 ? 15.304 -3.104 -6.851 1.00 93.62 382 ASN A N 1
ATOM 2913 C CA . ASN A 1 382 ? 14.083 -3.567 -7.508 1.00 93.62 382 ASN A CA 1
ATOM 2914 C C . ASN A 1 382 ? 14.257 -4.949 -8.134 1.00 93.62 382 ASN A C 1
ATOM 2916 O O . ASN A 1 382 ? 13.389 -5.805 -7.959 1.00 93.62 382 ASN A O 1
ATOM 2920 N N . ALA A 1 383 ? 15.390 -5.194 -8.804 1.00 95.88 383 ALA A N 1
ATOM 2921 C CA . ALA A 1 383 ? 15.720 -6.514 -9.326 1.00 95.88 383 ALA A CA 1
ATOM 2922 C C . ALA A 1 383 ? 15.705 -7.549 -8.194 1.00 95.88 383 ALA A C 1
ATOM 2924 O O . ALA A 1 383 ? 15.050 -8.585 -8.305 1.00 95.88 383 ALA A O 1
ATOM 2925 N N . PHE A 1 384 ? 16.347 -7.247 -7.063 1.00 96.44 384 PHE A N 1
ATOM 2926 C CA . PHE A 1 384 ? 16.336 -8.119 -5.894 1.00 96.44 384 PHE A CA 1
ATOM 2927 C C . PHE A 1 384 ? 14.909 -8.458 -5.436 1.00 96.44 384 PHE A C 1
ATOM 2929 O O . PHE A 1 384 ? 14.598 -9.637 -5.247 1.00 96.44 384 PHE A O 1
ATOM 2936 N N . ILE A 1 385 ? 14.028 -7.462 -5.306 1.00 95.69 385 ILE A N 1
ATOM 2937 C CA . ILE A 1 385 ? 12.638 -7.659 -4.864 1.00 95.69 385 ILE A CA 1
ATOM 2938 C C . ILE A 1 385 ? 11.837 -8.473 -5.888 1.00 95.69 385 ILE A C 1
ATOM 2940 O O . ILE A 1 385 ? 11.233 -9.485 -5.520 1.00 95.69 385 ILE A O 1
ATOM 2944 N N . THR A 1 386 ? 11.857 -8.073 -7.162 1.00 96.88 386 THR A N 1
ATOM 2945 C CA . THR A 1 386 ? 11.092 -8.721 -8.237 1.00 96.88 386 THR A CA 1
ATOM 2946 C C . THR A 1 386 ? 11.512 -10.180 -8.407 1.00 96.88 386 THR A C 1
ATOM 2948 O O . THR A 1 386 ? 10.662 -11.069 -8.345 1.00 96.88 386 THR A O 1
ATOM 2951 N N . PHE A 1 387 ? 12.815 -10.464 -8.520 1.00 97.94 387 PHE A N 1
ATOM 2952 C CA . PHE A 1 387 ? 13.302 -11.843 -8.637 1.00 97.94 387 PHE A CA 1
ATOM 2953 C C . PHE A 1 387 ? 13.010 -12.664 -7.381 1.00 97.94 387 PHE A C 1
ATOM 2955 O O . PHE A 1 387 ? 12.597 -13.816 -7.495 1.00 97.94 387 PHE A O 1
ATOM 2962 N N . THR A 1 388 ? 13.162 -12.087 -6.185 1.00 97.88 388 THR A N 1
ATOM 2963 C CA . THR A 1 388 ? 12.820 -12.788 -4.939 1.00 97.88 388 THR A CA 1
ATOM 2964 C C . THR A 1 388 ? 11.361 -13.237 -4.950 1.00 97.88 388 THR A C 1
ATOM 2966 O O . THR A 1 388 ? 11.087 -14.412 -4.712 1.00 97.88 388 THR A O 1
ATOM 2969 N N . ARG A 1 389 ? 10.424 -12.343 -5.287 1.00 97.06 389 ARG A N 1
ATOM 2970 C CA . ARG A 1 389 ? 8.991 -12.673 -5.328 1.00 97.06 389 ARG A CA 1
ATOM 2971 C C . ARG A 1 389 ? 8.657 -13.682 -6.425 1.00 97.06 389 ARG A C 1
ATOM 2973 O O . ARG A 1 389 ? 7.954 -14.644 -6.142 1.00 97.06 389 ARG A O 1
ATOM 2980 N N . GLN A 1 390 ? 9.241 -13.543 -7.614 1.00 98.06 390 GLN A N 1
ATOM 2981 C CA . GLN A 1 390 ? 9.033 -14.488 -8.719 1.00 98.06 390 GLN A CA 1
ATOM 2982 C C . GLN A 1 390 ? 9.613 -15.888 -8.483 1.00 98.06 390 GLN A C 1
ATOM 2984 O O . GLN A 1 390 ? 9.278 -16.841 -9.188 1.00 98.06 390 GLN A O 1
ATOM 2989 N N . PHE A 1 391 ? 10.492 -16.035 -7.495 1.00 97.94 391 PHE A N 1
ATOM 2990 C CA . PHE A 1 391 ? 10.995 -17.329 -7.042 1.00 97.94 391 PHE A CA 1
ATOM 2991 C C . PHE A 1 391 ? 10.209 -17.884 -5.842 1.00 97.94 391 PHE A C 1
ATOM 2993 O O . PHE A 1 391 ? 10.560 -18.947 -5.332 1.00 97.94 391 PHE A O 1
ATOM 3000 N N . GLY A 1 392 ? 9.154 -17.198 -5.386 1.00 96.56 392 GLY A N 1
ATOM 3001 C CA . GLY A 1 392 ? 8.413 -17.549 -4.170 1.00 96.56 392 GLY A CA 1
ATOM 3002 C C . GLY A 1 392 ? 9.219 -17.295 -2.889 1.00 96.56 392 GLY A C 1
ATOM 3003 O O . GLY A 1 392 ? 9.039 -17.983 -1.883 1.00 96.56 392 GLY A O 1
ATOM 3004 N N . GLY A 1 393 ? 10.187 -16.380 -2.946 1.00 96.62 393 GLY A N 1
ATOM 3005 C CA . GLY A 1 393 ? 11.045 -15.992 -1.834 1.00 96.62 393 GLY A CA 1
ATOM 3006 C C . GLY A 1 393 ? 10.485 -14.838 -1.006 1.00 96.62 393 GLY A C 1
ATOM 3007 O O . GLY A 1 393 ? 9.544 -14.140 -1.387 1.00 96.62 393 GLY A O 1
ATOM 3008 N N . GLN A 1 394 ? 11.111 -14.624 0.147 1.00 95.38 394 GLN A N 1
ATOM 3009 C CA . GLN A 1 394 ? 10.813 -13.541 1.084 1.00 95.38 394 GLN A CA 1
ATOM 3010 C C . GLN A 1 394 ? 12.110 -12.817 1.459 1.00 95.38 394 GLN A C 1
ATOM 3012 O O . GLN A 1 394 ? 13.171 -13.440 1.544 1.00 95.38 394 GLN A O 1
ATOM 3017 N N . TYR A 1 395 ? 12.038 -11.507 1.700 1.00 94.81 395 TYR A N 1
ATOM 3018 C CA . TYR A 1 395 ? 13.222 -10.695 1.999 1.00 94.81 395 TYR A CA 1
ATOM 3019 C C . TYR A 1 395 ? 13.154 -9.983 3.348 1.00 94.81 395 TYR A C 1
ATOM 3021 O O . TYR A 1 395 ? 14.115 -10.057 4.115 1.00 94.81 395 TYR A O 1
ATOM 3029 N N . THR A 1 396 ? 12.029 -9.357 3.675 1.00 92.50 396 THR A N 1
ATOM 3030 C CA . THR A 1 396 ? 11.777 -8.740 4.979 1.00 92.50 396 THR A CA 1
ATOM 3031 C C . THR A 1 396 ? 10.340 -8.990 5.422 1.00 92.50 396 THR A C 1
ATOM 3033 O O . THR A 1 396 ? 9.478 -9.319 4.607 1.00 92.50 396 THR A O 1
ATOM 3036 N N . ALA A 1 397 ? 10.100 -8.853 6.723 1.00 88.00 397 ALA A N 1
ATOM 3037 C CA . ALA A 1 397 ? 8.771 -8.827 7.328 1.00 88.00 397 ALA A CA 1
ATOM 3038 C C . ALA A 1 397 ? 8.792 -7.956 8.589 1.00 88.00 397 ALA A C 1
ATOM 3040 O O . ALA A 1 397 ? 9.866 -7.574 9.063 1.00 88.00 397 ALA A O 1
ATOM 3041 N N . ILE A 1 398 ? 7.620 -7.673 9.150 1.00 82.75 398 ILE A N 1
ATOM 3042 C CA . ILE A 1 398 ? 7.479 -7.112 10.492 1.00 82.75 398 ILE A CA 1
ATOM 3043 C C . ILE A 1 398 ? 6.939 -8.193 11.427 1.00 82.75 398 ILE A C 1
ATOM 3045 O O . ILE A 1 398 ? 6.016 -8.932 11.089 1.00 82.75 398 ILE A O 1
ATOM 3049 N N . ASN A 1 399 ? 7.537 -8.318 12.608 1.00 81.62 399 ASN A N 1
ATOM 3050 C CA . ASN A 1 399 ? 6.952 -9.098 13.685 1.00 81.62 399 ASN A CA 1
ATOM 3051 C C . ASN A 1 399 ? 5.914 -8.219 14.381 1.00 81.62 399 ASN A C 1
ATOM 3053 O O . ASN A 1 399 ? 6.288 -7.348 15.157 1.00 81.62 399 ASN A O 1
ATOM 3057 N N . PHE A 1 400 ? 4.629 -8.443 14.125 1.00 72.25 400 PHE A N 1
ATOM 3058 C CA . PHE A 1 400 ? 3.573 -7.617 14.713 1.00 72.25 400 PHE A CA 1
ATOM 3059 C C . PHE A 1 400 ? 3.415 -7.778 16.235 1.00 72.25 400 PHE A C 1
ATOM 3061 O O . PHE A 1 400 ? 2.843 -6.910 16.881 1.00 72.25 400 PHE A 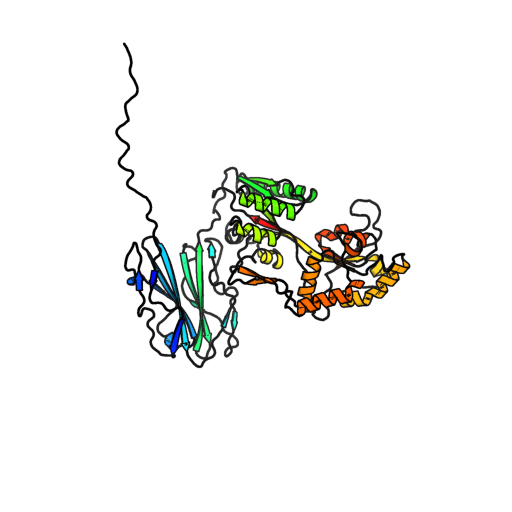O 1
ATOM 3068 N N . THR A 1 401 ? 3.975 -8.829 16.847 1.00 76.06 401 THR A N 1
ATOM 3069 C CA . THR A 1 401 ? 3.970 -8.993 18.311 1.00 76.06 401 THR A CA 1
ATOM 3070 C C . THR A 1 401 ? 4.880 -7.978 19.006 1.00 76.06 401 THR A C 1
ATOM 3072 O O . THR A 1 401 ? 4.598 -7.556 20.122 1.00 76.06 401 THR A O 1
ATOM 3075 N N . ASN A 1 402 ? 5.997 -7.594 18.381 1.00 80.88 402 ASN A N 1
ATOM 3076 C CA . ASN A 1 402 ? 6.973 -6.670 18.978 1.00 80.88 402 ASN A CA 1
ATOM 3077 C C . ASN A 1 402 ? 7.364 -5.489 18.076 1.00 80.88 402 ASN A C 1
ATOM 3079 O O . ASN A 1 402 ? 8.275 -4.733 18.417 1.00 80.88 402 ASN A O 1
ATOM 3083 N N . MET A 1 403 ? 6.701 -5.360 16.928 1.00 75.88 403 MET A N 1
ATOM 3084 C CA . MET A 1 403 ? 6.916 -4.368 15.874 1.00 75.88 403 MET A CA 1
ATOM 3085 C C . MET A 1 403 ? 8.369 -4.263 15.382 1.00 75.88 403 MET A C 1
ATOM 3087 O O . MET A 1 403 ? 8.806 -3.208 14.923 1.00 75.88 403 MET A O 1
ATOM 3091 N N . ARG A 1 404 ? 9.155 -5.349 15.463 1.00 84.69 404 ARG A N 1
ATOM 3092 C CA . ARG A 1 404 ? 10.532 -5.377 14.941 1.00 84.69 404 ARG A CA 1
ATOM 3093 C C . ARG A 1 404 ? 10.587 -5.920 13.520 1.00 84.69 404 ARG A C 1
ATOM 3095 O O . ARG A 1 404 ? 9.989 -6.949 13.210 1.00 84.69 404 ARG A O 1
ATOM 3102 N N . GLY A 1 405 ? 11.390 -5.265 12.684 1.00 86.19 405 GLY A N 1
ATOM 3103 C CA . GLY A 1 405 ? 11.735 -5.762 11.356 1.00 86.19 405 GLY A CA 1
ATOM 3104 C C . GLY A 1 405 ? 12.514 -7.081 11.419 1.00 86.19 405 GLY A C 1
ATOM 3105 O O . GLY A 1 405 ? 13.376 -7.277 12.278 1.00 86.19 405 GLY A O 1
ATOM 3106 N N . GLN A 1 406 ? 12.209 -7.980 10.491 1.00 90.62 406 GLN A N 1
ATOM 3107 C CA . GLN A 1 406 ? 12.849 -9.278 10.315 1.00 90.62 406 GLN A CA 1
ATOM 3108 C C . GLN A 1 406 ? 13.582 -9.322 8.975 1.00 90.62 406 GLN A C 1
ATOM 3110 O O . GLN A 1 406 ? 13.038 -8.913 7.949 1.00 90.62 406 GLN A O 1
ATOM 3115 N N . TYR A 1 407 ? 14.797 -9.871 8.974 1.00 94.25 407 TYR A N 1
ATOM 3116 C CA . TYR A 1 407 ? 15.547 -10.166 7.756 1.00 94.25 407 TYR A CA 1
ATOM 3117 C C . TYR A 1 407 ? 15.297 -11.623 7.364 1.00 94.25 407 TYR A C 1
ATOM 3119 O O . TYR A 1 407 ? 15.731 -12.537 8.056 1.00 94.25 407 TYR A O 1
ATOM 3127 N N . LEU A 1 408 ? 14.578 -11.842 6.266 1.00 94.75 408 LEU A N 1
ATOM 3128 C CA . LEU A 1 408 ? 14.209 -13.182 5.791 1.00 94.75 408 LEU A CA 1
ATOM 3129 C C . LEU A 1 408 ? 15.104 -13.653 4.639 1.00 94.75 408 LEU A C 1
ATOM 3131 O O . LEU A 1 408 ? 15.266 -14.851 4.413 1.00 94.75 408 LEU A O 1
ATOM 3135 N N . TRP A 1 409 ? 15.725 -12.712 3.925 1.00 93.25 409 TRP A N 1
ATOM 3136 C CA . TRP A 1 409 ? 16.508 -12.996 2.723 1.00 93.25 409 TRP A CA 1
ATOM 3137 C C . TRP A 1 409 ? 17.697 -13.936 2.958 1.00 93.25 409 TRP A C 1
ATOM 3139 O O . TRP A 1 409 ? 18.089 -14.654 2.043 1.00 93.25 409 TRP A O 1
ATOM 3149 N N . HIS A 1 410 ? 18.270 -13.949 4.166 1.00 89.31 410 HIS A N 1
ATOM 3150 C CA . HIS A 1 410 ? 19.478 -14.721 4.472 1.00 89.31 410 HIS A CA 1
ATOM 3151 C C . HIS A 1 410 ? 19.203 -16.183 4.868 1.00 89.31 410 HIS A C 1
ATOM 3153 O O . HIS A 1 410 ? 20.138 -16.977 4.951 1.00 89.31 410 HIS A O 1
ATOM 3159 N N . THR A 1 411 ? 17.947 -16.550 5.140 1.00 93.25 411 THR A N 1
ATOM 3160 C CA . THR A 1 411 ? 17.527 -17.920 5.502 1.00 93.25 411 THR A CA 1
ATOM 3161 C C . THR A 1 411 ? 16.538 -18.523 4.510 1.00 93.25 411 THR A C 1
ATOM 3163 O O . THR A 1 411 ? 16.351 -19.739 4.504 1.00 93.25 411 THR A O 1
ATOM 3166 N N . ASN A 1 412 ? 15.910 -17.712 3.655 1.00 96.94 412 ASN A N 1
ATOM 3167 C CA . ASN A 1 412 ? 14.928 -18.189 2.691 1.00 96.94 412 ASN A CA 1
ATOM 3168 C C . ASN A 1 412 ? 15.603 -18.828 1.456 1.00 96.94 412 ASN A C 1
ATOM 3170 O O . ASN A 1 412 ? 16.277 -18.161 0.668 1.00 96.94 412 ASN A O 1
ATOM 3174 N N . ALA A 1 413 ? 15.394 -20.136 1.265 1.00 97.50 413 ALA A N 1
ATOM 3175 C CA . ALA A 1 413 ? 16.003 -20.908 0.177 1.00 97.50 413 ALA A CA 1
ATOM 3176 C C . ALA A 1 413 ? 15.565 -20.452 -1.230 1.00 97.50 413 ALA A C 1
ATOM 3178 O O . ALA A 1 413 ? 16.356 -20.517 -2.175 1.00 97.50 413 ALA A O 1
ATOM 3179 N N . ASN A 1 414 ? 14.335 -19.952 -1.377 1.00 97.81 414 ASN A N 1
ATOM 3180 C CA . ASN A 1 414 ? 13.833 -19.423 -2.645 1.00 97.81 414 ASN A CA 1
ATOM 3181 C C . ASN A 1 414 ? 14.489 -18.078 -2.980 1.00 97.81 414 ASN A C 1
ATOM 3183 O O . ASN A 1 414 ? 14.892 -17.861 -4.121 1.00 97.81 414 ASN A O 1
ATOM 3187 N N . THR A 1 415 ? 14.695 -17.216 -1.980 1.00 97.75 415 THR A N 1
ATOM 3188 C CA . THR A 1 415 ? 15.464 -15.972 -2.137 1.00 97.75 415 THR A CA 1
ATOM 3189 C C . THR A 1 415 ? 16.904 -16.263 -2.556 1.00 97.75 415 THR A C 1
ATOM 3191 O O . THR A 1 415 ? 17.414 -15.656 -3.498 1.00 97.75 415 THR A O 1
ATOM 3194 N N . PHE A 1 416 ? 17.550 -17.256 -1.936 1.00 97.31 416 PHE A N 1
ATOM 3195 C CA . PHE A 1 416 ? 18.879 -17.699 -2.365 1.00 97.31 416 PHE A CA 1
ATOM 3196 C C . PHE A 1 416 ? 18.874 -18.239 -3.804 1.00 97.31 416 PHE A C 1
ATOM 3198 O O . PHE A 1 416 ? 19.767 -17.916 -4.588 1.00 97.31 416 PHE A O 1
ATOM 3205 N N . SER A 1 417 ? 17.851 -19.011 -4.177 1.00 97.62 417 SER A N 1
ATOM 3206 C CA . SER A 1 417 ? 17.692 -19.545 -5.537 1.00 97.62 417 SER A CA 1
ATOM 3207 C C . SER A 1 417 ? 17.538 -18.432 -6.578 1.00 97.62 417 SER A C 1
ATOM 3209 O O . SER A 1 417 ? 18.168 -18.501 -7.632 1.00 97.62 417 SER A O 1
ATOM 3211 N N . ALA A 1 418 ? 16.794 -17.370 -6.257 1.00 97.94 418 ALA A N 1
ATOM 3212 C CA . ALA A 1 418 ? 16.676 -16.179 -7.098 1.00 97.94 418 ALA A CA 1
ATOM 3213 C C . ALA A 1 418 ? 18.039 -15.502 -7.319 1.00 97.94 418 ALA A C 1
ATOM 3215 O O . ALA A 1 418 ? 18.423 -15.191 -8.448 1.00 97.94 418 ALA A O 1
ATOM 3216 N N . MET A 1 419 ? 18.818 -15.325 -6.246 1.00 97.25 419 MET A N 1
ATOM 3217 C CA . MET A 1 419 ? 20.151 -14.720 -6.336 1.00 97.25 419 MET A CA 1
ATOM 3218 C C . MET A 1 419 ? 21.138 -15.607 -7.098 1.00 97.25 419 MET A C 1
ATOM 3220 O O . MET A 1 419 ? 21.954 -15.107 -7.873 1.00 97.25 419 MET A O 1
ATOM 3224 N N . GLN A 1 420 ? 21.045 -16.928 -6.938 1.00 97.69 420 GLN A N 1
ATOM 3225 C CA . GLN A 1 420 ? 21.844 -17.876 -7.708 1.00 97.69 420 GLN A CA 1
ATOM 3226 C C . GLN A 1 420 ? 21.462 -17.857 -9.196 1.00 97.69 420 GLN A C 1
ATOM 3228 O O . GLN A 1 420 ? 22.355 -17.943 -10.043 1.00 97.69 420 GLN A O 1
ATOM 3233 N N . PHE A 1 421 ? 20.179 -17.697 -9.531 1.00 98.19 421 PHE A N 1
ATOM 3234 C CA . PHE A 1 421 ? 19.723 -17.523 -10.911 1.00 98.19 421 PHE A CA 1
ATOM 3235 C C . PHE A 1 421 ? 20.334 -16.269 -11.547 1.00 98.19 421 PHE A C 1
ATOM 3237 O O . PHE A 1 421 ? 20.943 -16.370 -12.614 1.00 98.19 421 PHE A O 1
ATOM 3244 N N . LEU A 1 422 ? 20.258 -15.118 -10.869 1.00 97.31 422 LEU A N 1
ATOM 3245 C CA . LEU A 1 422 ? 20.872 -13.870 -11.338 1.00 97.31 422 LEU A CA 1
ATOM 3246 C C . LEU A 1 422 ? 22.389 -14.005 -11.494 1.00 97.31 422 LEU A C 1
ATOM 3248 O O . LEU A 1 422 ? 22.939 -13.649 -12.531 1.00 97.31 422 LEU A O 1
ATOM 3252 N N . LYS A 1 423 ? 23.069 -14.594 -10.505 1.00 97.06 423 LYS A N 1
ATOM 3253 C CA . LYS A 1 423 ? 24.517 -14.835 -10.558 1.00 97.06 423 LYS A CA 1
ATOM 3254 C C . LYS A 1 423 ? 24.918 -15.718 -11.740 1.00 97.06 423 LYS A C 1
ATOM 3256 O O . LYS A 1 423 ? 25.938 -15.460 -12.369 1.00 97.06 423 LYS A O 1
ATOM 3261 N N . THR A 1 424 ? 24.142 -16.763 -12.021 1.00 98.12 424 THR A N 1
ATOM 3262 C CA . THR A 1 424 ? 24.421 -17.713 -13.112 1.00 98.12 424 THR A CA 1
ATOM 3263 C C . THR A 1 424 ? 24.212 -17.074 -14.484 1.00 98.12 424 THR A C 1
ATOM 3265 O O . THR A 1 424 ? 24.933 -17.400 -15.423 1.00 98.12 424 THR A O 1
ATOM 3268 N N . ASN A 1 425 ? 23.260 -16.145 -14.588 1.00 97.81 425 ASN A N 1
ATOM 3269 C CA . ASN A 1 425 ? 22.861 -15.497 -15.837 1.00 97.81 425 ASN A CA 1
ATOM 3270 C C . ASN A 1 425 ? 23.319 -14.031 -15.929 1.00 97.81 425 ASN A C 1
ATOM 3272 O O . ASN A 1 425 ? 22.779 -13.266 -16.728 1.00 97.81 425 ASN A O 1
ATOM 3276 N N . ASN A 1 426 ? 24.326 -13.631 -15.144 1.00 95.50 426 ASN A N 1
ATOM 3277 C CA . ASN A 1 426 ? 24.809 -12.246 -15.079 1.00 95.50 426 ASN A CA 1
ATOM 3278 C C . ASN A 1 426 ? 25.467 -11.760 -16.382 1.00 95.50 426 ASN A C 1
ATOM 3280 O O . ASN A 1 426 ? 25.686 -10.569 -16.580 1.00 95.50 426 ASN A O 1
ATOM 3284 N N . ASN A 1 427 ? 25.792 -12.685 -17.284 1.00 95.38 427 ASN A N 1
ATOM 3285 C CA . ASN A 1 427 ? 26.233 -12.373 -18.631 1.00 95.38 427 ASN A CA 1
ATOM 3286 C C . ASN A 1 427 ? 25.058 -12.009 -19.554 1.00 95.38 427 ASN A C 1
ATOM 3288 O O . ASN A 1 427 ? 25.299 -11.427 -20.605 1.00 95.38 427 ASN A O 1
ATOM 3292 N N . VAL A 1 428 ? 23.815 -12.371 -19.231 1.00 98.19 428 VAL A N 1
ATOM 3293 C CA . VAL A 1 428 ? 22.614 -12.040 -20.017 1.00 98.19 428 VAL A CA 1
ATOM 3294 C C . VAL A 1 428 ? 21.896 -10.832 -19.428 1.00 98.19 428 VAL A C 1
ATOM 3296 O O . VAL A 1 428 ? 21.545 -9.920 -20.174 1.00 98.19 428 VAL A O 1
ATOM 3299 N N . ILE A 1 429 ? 21.684 -10.847 -18.112 1.00 97.81 429 ILE A N 1
ATOM 3300 C CA . ILE A 1 429 ? 20.958 -9.822 -17.362 1.00 97.81 429 ILE A CA 1
ATOM 3301 C C . ILE A 1 429 ? 21.970 -9.119 -16.464 1.00 97.81 429 ILE A C 1
ATOM 3303 O O . ILE A 1 429 ? 22.543 -9.741 -15.570 1.00 97.81 429 ILE A O 1
ATOM 3307 N N . THR A 1 430 ? 22.198 -7.834 -16.711 1.00 96.69 430 THR A N 1
ATOM 3308 C CA . THR A 1 430 ? 23.160 -7.025 -15.952 1.00 96.69 430 THR A CA 1
ATOM 3309 C C . THR A 1 430 ? 22.497 -5.796 -15.326 1.00 96.69 430 THR A C 1
ATOM 3311 O O . THR A 1 430 ? 21.286 -5.607 -15.422 1.00 96.69 430 THR A O 1
ATOM 3314 N N . LEU A 1 431 ? 23.301 -4.960 -14.680 1.00 97.31 431 LEU A N 1
ATOM 3315 C CA . LEU A 1 431 ? 22.921 -3.663 -14.133 1.00 97.31 431 LEU A CA 1
ATOM 3316 C C . LEU A 1 431 ? 23.626 -2.533 -14.916 1.00 97.31 431 LEU A C 1
ATOM 3318 O O . LEU A 1 431 ? 24.610 -2.792 -15.620 1.00 97.31 431 LEU A O 1
ATOM 3322 N N . PRO A 1 432 ? 23.163 -1.272 -14.817 1.00 96.38 432 PRO A N 1
ATOM 3323 C CA . PRO A 1 432 ? 23.690 -0.156 -15.609 1.00 96.38 432 PRO A CA 1
ATOM 3324 C C . PRO A 1 432 ? 25.147 0.185 -15.278 1.00 96.38 432 PRO A C 1
ATOM 3326 O O . PRO A 1 432 ? 25.881 0.689 -16.130 1.00 96.38 432 PRO A O 1
ATOM 3329 N N . ASN A 1 433 ? 25.595 -0.176 -14.073 1.00 95.56 433 ASN A N 1
ATOM 3330 C CA . ASN A 1 433 ? 26.976 -0.031 -13.621 1.00 95.56 433 ASN A CA 1
ATOM 3331 C C . ASN A 1 433 ? 27.991 -0.808 -14.480 1.00 95.56 433 ASN A C 1
ATOM 3333 O O . ASN A 1 433 ? 29.168 -0.468 -14.459 1.00 95.56 433 ASN A O 1
ATOM 3337 N N . PHE A 1 434 ? 27.565 -1.796 -15.277 1.00 95.56 434 PHE A N 1
ATOM 3338 C CA . PHE A 1 434 ? 28.427 -2.422 -16.284 1.00 95.56 434 PHE A CA 1
ATOM 3339 C C . PHE A 1 434 ? 28.980 -1.397 -17.295 1.00 95.56 434 PHE A C 1
ATOM 3341 O O . PHE A 1 434 ? 30.083 -1.580 -17.808 1.00 95.56 434 PHE A O 1
ATOM 3348 N N . TRP A 1 435 ? 28.238 -0.315 -17.558 1.00 96.75 435 TRP A N 1
ATOM 3349 C CA . TRP A 1 435 ? 28.628 0.787 -18.447 1.00 96.75 435 TRP A CA 1
ATOM 3350 C C . TRP A 1 435 ? 28.970 2.084 -17.694 1.00 96.75 435 TRP A C 1
ATOM 3352 O O . TRP A 1 435 ? 28.934 3.160 -18.297 1.00 96.75 435 TRP A O 1
ATOM 3362 N N . ASP A 1 436 ? 29.245 2.007 -16.387 1.00 96.00 436 ASP A N 1
ATOM 3363 C CA . ASP A 1 436 ? 29.430 3.178 -15.518 1.00 96.00 436 ASP A CA 1
ATOM 3364 C C . ASP A 1 436 ? 28.256 4.178 -15.622 1.00 96.00 436 ASP A C 1
ATOM 3366 O O . ASP A 1 436 ? 28.447 5.394 -15.671 1.00 96.00 436 ASP A O 1
ATOM 3370 N N . GLN A 1 437 ? 27.028 3.657 -15.727 1.00 95.25 437 GLN A N 1
ATOM 3371 C CA . GLN A 1 437 ? 25.799 4.449 -15.782 1.00 95.25 437 GLN A CA 1
ATOM 3372 C C . GLN A 1 437 ? 24.951 4.236 -14.533 1.00 95.25 437 GLN A C 1
ATOM 3374 O O . GLN A 1 437 ? 24.956 3.155 -13.946 1.00 95.25 437 GLN A O 1
ATOM 3379 N N . ASP A 1 438 ? 24.161 5.254 -14.196 1.00 90.50 438 ASP A N 1
ATOM 3380 C CA . ASP A 1 438 ? 23.166 5.183 -13.121 1.00 90.50 438 ASP A CA 1
ATOM 3381 C C . ASP A 1 438 ? 21.831 4.586 -13.592 1.00 90.50 438 ASP A C 1
ATOM 3383 O O . ASP A 1 438 ? 21.071 4.065 -12.784 1.00 90.50 438 ASP A O 1
ATOM 3387 N N . TYR A 1 439 ? 21.542 4.652 -14.898 1.00 93.12 439 TYR A N 1
ATOM 3388 C CA . TYR A 1 439 ? 20.268 4.225 -15.484 1.00 93.12 439 TYR A CA 1
ATOM 3389 C C . TYR A 1 439 ? 20.489 3.331 -16.703 1.00 93.12 439 TYR A C 1
ATOM 3391 O O . TYR A 1 439 ? 21.344 3.616 -17.546 1.00 93.12 439 TYR A O 1
ATOM 3399 N N . ALA A 1 440 ? 19.665 2.293 -16.849 1.00 96.25 440 ALA A N 1
ATOM 3400 C CA . ALA A 1 440 ? 19.659 1.374 -17.988 1.00 96.25 440 ALA A CA 1
ATOM 3401 C C . ALA A 1 440 ? 19.152 2.035 -19.281 1.00 96.25 440 ALA A C 1
ATOM 3403 O O . ALA A 1 440 ? 19.400 1.529 -20.376 1.00 96.25 440 ALA A O 1
ATOM 3404 N N . SER A 1 441 ? 18.472 3.180 -19.177 1.00 94.88 441 SER A N 1
ATOM 3405 C CA . SER A 1 441 ? 17.996 3.932 -20.342 1.00 94.88 441 SER A CA 1
ATOM 3406 C C . SER A 1 441 ? 19.137 4.464 -21.210 1.00 94.88 441 SER A C 1
ATOM 3408 O O . SER A 1 441 ? 19.053 4.375 -22.434 1.00 94.88 441 SER A O 1
ATOM 3410 N N . THR A 1 442 ? 20.237 4.926 -20.607 1.00 94.06 442 THR A N 1
ATOM 3411 C CA . THR A 1 442 ? 21.424 5.400 -21.335 1.00 94.06 442 THR A CA 1
ATOM 3412 C C . THR A 1 442 ? 22.054 4.317 -22.224 1.00 94.06 442 THR A C 1
ATOM 3414 O O . THR A 1 442 ? 22.179 4.541 -23.430 1.00 94.06 442 THR A O 1
ATOM 3417 N N . PRO A 1 443 ? 22.436 3.127 -21.714 1.00 95.50 443 PRO A N 1
ATOM 3418 C CA . PRO A 1 443 ? 22.970 2.078 -22.576 1.00 95.50 443 PRO A CA 1
ATOM 3419 C C . PRO A 1 443 ? 21.928 1.563 -23.579 1.00 95.50 443 PRO A C 1
ATOM 3421 O O . PRO A 1 443 ? 22.294 1.169 -24.688 1.00 95.50 443 PRO A O 1
ATOM 3424 N N . PHE A 1 444 ? 20.632 1.608 -23.248 1.00 96.44 444 PHE A N 1
ATOM 3425 C CA . PHE A 1 444 ? 19.573 1.204 -24.172 1.00 96.44 444 PHE A CA 1
ATOM 3426 C C . PHE A 1 444 ? 19.500 2.124 -25.396 1.00 96.44 444 PHE A C 1
ATOM 3428 O O . PHE A 1 444 ? 19.586 1.637 -26.525 1.00 96.44 444 PHE A O 1
ATOM 3435 N N . VAL A 1 445 ? 19.443 3.450 -25.207 1.00 93.94 445 VAL A N 1
ATOM 3436 C CA . VAL A 1 445 ? 19.423 4.402 -26.338 1.00 93.94 445 VAL A CA 1
ATOM 3437 C C . VAL A 1 445 ? 20.704 4.352 -27.175 1.00 93.94 445 VAL A C 1
ATOM 3439 O O . VAL A 1 445 ? 20.664 4.634 -28.372 1.00 93.94 445 VAL A O 1
ATOM 3442 N N . ASN A 1 446 ? 21.820 3.930 -26.574 1.00 92.19 446 ASN A N 1
ATOM 3443 C CA . ASN A 1 446 ? 23.100 3.725 -27.253 1.00 92.19 446 ASN A CA 1
ATOM 3444 C C . ASN A 1 446 ? 23.202 2.369 -27.984 1.00 92.19 446 ASN A C 1
ATOM 3446 O O . ASN A 1 446 ? 24.244 2.067 -28.569 1.00 92.19 446 ASN A O 1
ATOM 3450 N N . GLY A 1 447 ? 22.165 1.524 -27.935 1.00 93.44 447 GLY A N 1
ATOM 3451 C CA . GLY A 1 447 ? 22.176 0.188 -28.542 1.00 93.44 447 GLY A CA 1
ATOM 3452 C C . GLY A 1 447 ? 23.159 -0.787 -27.883 1.00 93.44 447 GLY A C 1
ATOM 3453 O O . GLY A 1 447 ? 23.551 -1.777 -28.501 1.00 93.44 447 GLY A O 1
ATOM 3454 N N . GLN A 1 448 ? 23.581 -0.502 -26.649 1.00 96.44 448 GLN A N 1
ATOM 3455 C CA . GLN A 1 448 ? 24.452 -1.357 -25.834 1.00 96.44 448 GLN A CA 1
ATOM 3456 C C . GLN A 1 448 ? 23.656 -2.447 -25.102 1.00 96.44 448 GLN A C 1
ATOM 3458 O O . GLN A 1 448 ? 24.222 -3.412 -24.595 1.00 96.44 448 GLN A O 1
ATOM 3463 N N . VAL A 1 449 ? 22.332 -2.318 -25.082 1.00 97.94 449 VAL A N 1
ATOM 3464 C CA . VAL A 1 449 ? 21.399 -3.321 -24.585 1.00 97.94 449 VAL A CA 1
ATOM 3465 C C . VAL A 1 449 ? 20.118 -3.275 -25.413 1.00 97.94 449 VAL A C 1
ATOM 3467 O O . VAL A 1 449 ? 19.729 -2.210 -25.892 1.00 97.94 449 VAL A O 1
ATOM 3470 N N . TYR A 1 450 ? 19.472 -4.425 -25.622 1.00 98.50 450 TYR A N 1
ATOM 3471 C CA . TYR A 1 450 ? 18.236 -4.513 -26.415 1.00 98.50 450 TYR A CA 1
ATOM 3472 C C . TYR A 1 450 ? 16.975 -4.735 -25.589 1.00 98.50 450 TYR A C 1
ATOM 3474 O O . TYR A 1 450 ? 15.881 -4.540 -26.118 1.00 98.50 450 TYR A O 1
ATOM 3482 N N . VAL A 1 451 ? 17.114 -5.102 -24.317 1.00 98.69 451 VAL A N 1
ATOM 3483 C CA . VAL A 1 451 ? 16.010 -5.236 -23.367 1.00 98.69 451 VAL A CA 1
ATOM 3484 C C . VAL A 1 451 ? 16.377 -4.520 -22.073 1.00 98.69 451 VAL A C 1
ATOM 3486 O O . VAL A 1 451 ? 17.427 -4.759 -21.494 1.00 98.69 451 VAL A O 1
ATOM 3489 N N . THR A 1 452 ? 15.515 -3.653 -21.579 1.00 98.00 452 THR A N 1
ATOM 3490 C CA . THR A 1 452 ? 15.699 -3.007 -20.283 1.00 98.00 452 THR A CA 1
ATOM 3491 C C . THR A 1 452 ? 14.453 -3.159 -19.435 1.00 98.00 452 THR A C 1
ATOM 3493 O O . THR A 1 452 ? 13.338 -3.158 -19.956 1.00 98.00 452 THR A O 1
ATOM 3496 N N . ILE A 1 453 ? 14.643 -3.339 -18.134 1.00 98.12 453 ILE A N 1
ATOM 3497 C CA . ILE A 1 453 ? 13.563 -3.384 -17.159 1.00 98.12 453 ILE A CA 1
ATOM 3498 C C . ILE A 1 453 ? 13.721 -2.180 -16.251 1.00 98.12 453 ILE A C 1
ATOM 3500 O O . ILE A 1 453 ? 14.758 -2.019 -15.617 1.00 98.12 453 ILE A O 1
ATOM 3504 N N . GLY A 1 454 ? 12.696 -1.338 -16.195 1.00 95.62 454 GLY A N 1
ATOM 3505 C CA . GLY A 1 454 ? 12.708 -0.139 -15.368 1.00 95.62 454 GLY A CA 1
ATOM 3506 C C . GLY A 1 454 ? 11.315 0.442 -15.187 1.00 95.62 454 GLY A C 1
ATOM 3507 O O . GLY A 1 454 ? 10.326 -0.101 -15.682 1.00 95.62 454 GLY A O 1
ATOM 3508 N N . SER A 1 455 ? 11.229 1.559 -14.466 1.00 93.75 455 SER A N 1
ATOM 3509 C CA . SER A 1 455 ? 9.949 2.195 -14.139 1.00 93.75 455 SER A CA 1
ATOM 3510 C C . SER A 1 455 ? 9.155 2.597 -15.390 1.00 93.75 455 SER A C 1
ATOM 3512 O O . SER A 1 455 ? 9.695 3.179 -16.335 1.00 93.75 455 SER A O 1
ATOM 3514 N N . SER A 1 456 ? 7.838 2.391 -15.356 1.00 93.94 456 SER A N 1
ATOM 3515 C CA . SER A 1 456 ? 6.892 2.877 -16.364 1.00 93.94 456 SER A CA 1
ATOM 3516 C C . SER A 1 456 ? 6.947 4.402 -16.527 1.00 93.94 456 SER A C 1
ATOM 3518 O O . SER A 1 456 ? 6.797 4.913 -17.637 1.00 93.94 456 SER A O 1
ATOM 3520 N N . ALA A 1 457 ? 7.269 5.139 -15.458 1.00 89.25 457 ALA A N 1
ATOM 3521 C CA . ALA A 1 457 ? 7.499 6.584 -15.512 1.00 89.25 457 ALA A CA 1
ATOM 3522 C C . ALA A 1 457 ? 8.775 6.953 -16.298 1.00 89.25 457 ALA A C 1
ATOM 3524 O O . ALA A 1 457 ? 8.913 8.077 -16.790 1.00 89.25 457 ALA A O 1
ATOM 3525 N N . GLY A 1 458 ? 9.704 6.002 -16.430 1.00 88.75 458 GLY A N 1
ATOM 3526 C CA . GLY A 1 458 ? 10.981 6.148 -17.118 1.00 88.75 458 GLY A CA 1
ATOM 3527 C C . GLY A 1 458 ? 10.969 5.750 -18.597 1.00 88.75 458 GLY A C 1
ATOM 3528 O O . GLY A 1 458 ? 11.964 5.978 -19.286 1.00 88.75 458 GLY A O 1
ATOM 3529 N N . VAL A 1 459 ? 9.862 5.211 -19.127 1.00 92.62 459 VAL A N 1
ATOM 3530 C CA . VAL A 1 459 ? 9.769 4.732 -20.526 1.00 92.62 459 VAL A CA 1
ATOM 3531 C C . VAL A 1 459 ? 10.229 5.793 -21.523 1.00 92.62 459 VAL A C 1
ATOM 3533 O O . VAL A 1 459 ? 10.985 5.505 -22.447 1.00 92.62 459 VAL A O 1
ATOM 3536 N N . ARG A 1 460 ? 9.850 7.051 -21.293 1.00 88.81 460 ARG A N 1
ATOM 3537 C CA . ARG A 1 460 ? 10.193 8.178 -22.168 1.00 88.81 460 ARG A CA 1
ATOM 3538 C C . ARG A 1 460 ? 11.702 8.421 -22.327 1.00 88.81 460 ARG A C 1
ATOM 3540 O O . ARG A 1 460 ? 12.114 8.959 -23.349 1.00 88.81 460 ARG A O 1
ATOM 3547 N N . TYR A 1 461 ? 12.518 8.027 -21.346 1.00 90.50 461 TYR A N 1
ATOM 3548 C CA . TYR A 1 461 ? 13.979 8.169 -21.398 1.00 90.50 461 TYR A CA 1
ATOM 3549 C C . TYR A 1 461 ? 14.648 7.091 -22.254 1.00 90.50 461 TYR A C 1
ATOM 3551 O O . TYR A 1 461 ? 15.804 7.240 -22.629 1.00 90.50 461 TYR A O 1
ATOM 3559 N N . ASN A 1 462 ? 13.915 6.032 -22.598 1.00 93.06 462 ASN A N 1
ATOM 3560 C CA . ASN A 1 462 ? 14.395 4.955 -23.454 1.00 93.06 462 ASN A CA 1
ATOM 3561 C C . ASN A 1 462 ? 14.163 5.242 -24.943 1.00 93.06 462 ASN A C 1
ATOM 3563 O O . ASN A 1 462 ? 14.547 4.428 -25.773 1.00 93.06 462 ASN A O 1
ATOM 3567 N N . ILE A 1 463 ? 13.542 6.374 -25.299 1.00 90.50 463 ILE A N 1
ATOM 3568 C CA . ILE A 1 463 ? 13.297 6.764 -26.692 1.00 90.50 463 ILE A CA 1
ATOM 3569 C C . ILE A 1 463 ? 14.590 7.358 -27.279 1.00 90.50 463 ILE A C 1
ATOM 3571 O O . ILE A 1 463 ? 15.004 8.446 -26.859 1.00 90.50 463 ILE A O 1
ATOM 3575 N N . PRO A 1 464 ? 15.225 6.705 -28.270 1.00 83.94 464 PRO A N 1
ATOM 3576 C CA . PRO A 1 464 ? 16.438 7.225 -28.895 1.00 83.94 464 PRO A CA 1
ATOM 3577 C C . PRO A 1 464 ? 16.180 8.559 -29.590 1.00 83.94 464 PRO A C 1
ATOM 3579 O O . PRO A 1 464 ? 15.159 8.721 -30.260 1.00 83.94 464 PRO A O 1
ATOM 3582 N N . GLY A 1 465 ? 17.108 9.506 -29.438 1.00 74.00 465 GLY A N 1
ATOM 3583 C CA . GLY A 1 465 ? 16.943 10.887 -29.904 1.00 74.00 465 GLY A CA 1
ATOM 3584 C C . GLY A 1 465 ? 16.176 11.786 -28.925 1.00 74.00 465 GLY A C 1
ATOM 3585 O O . GLY A 1 465 ? 16.167 12.998 -29.105 1.00 74.00 465 GLY A O 1
ATOM 3586 N N . GLY A 1 466 ? 15.598 11.244 -27.850 1.00 65.75 466 GLY A N 1
ATOM 3587 C CA . GLY A 1 466 ? 14.847 12.015 -26.859 1.00 65.75 466 GLY A CA 1
ATOM 3588 C C . GLY A 1 466 ? 13.485 12.515 -27.360 1.00 65.75 466 GLY A C 1
ATOM 3589 O O . GLY A 1 466 ? 13.109 12.346 -28.515 1.00 65.75 466 GLY A O 1
ATOM 3590 N N . ILE A 1 467 ? 12.724 13.151 -26.463 1.00 57.25 467 ILE A N 1
ATOM 3591 C CA . ILE A 1 467 ? 11.326 13.558 -26.711 1.00 57.25 467 ILE A CA 1
ATOM 3592 C C . ILE A 1 467 ? 11.232 14.821 -27.598 1.00 57.25 467 ILE A C 1
ATOM 3594 O O . ILE A 1 467 ? 10.194 15.055 -28.210 1.00 57.25 467 ILE A O 1
ATOM 3598 N N . SER A 1 468 ? 12.291 15.645 -27.687 1.00 49.59 468 SER A N 1
ATOM 3599 C CA . SER A 1 468 ? 12.215 16.998 -28.277 1.00 49.59 468 SER A CA 1
ATOM 3600 C C . SER A 1 468 ? 13.150 17.304 -29.453 1.00 49.59 468 SER A C 1
ATOM 3602 O O . SER A 1 468 ? 13.115 18.428 -29.953 1.00 49.59 468 SER A O 1
ATOM 3604 N N . THR A 1 469 ? 13.994 16.382 -29.926 1.00 44.44 469 THR A N 1
ATOM 3605 C CA . THR A 1 469 ? 15.102 16.799 -30.813 1.00 44.44 469 THR A CA 1
ATOM 3606 C C . THR A 1 469 ? 14.733 17.006 -32.280 1.00 44.44 469 THR A C 1
ATOM 3608 O O . THR A 1 469 ? 15.570 17.495 -33.033 1.00 44.44 469 THR A O 1
ATOM 3611 N N . GLY A 1 470 ? 13.520 16.663 -32.731 1.00 44.88 470 GLY A N 1
ATOM 3612 C CA . GLY A 1 470 ? 13.150 16.787 -34.153 1.00 44.88 470 GLY A CA 1
ATOM 3613 C C . GLY A 1 470 ? 14.023 15.949 -35.107 1.00 44.88 470 GLY A C 1
ATOM 3614 O O . GLY A 1 470 ? 13.859 16.027 -36.323 1.00 44.88 470 GLY A O 1
ATOM 3615 N N . LEU A 1 471 ? 14.929 15.136 -34.560 1.00 44.56 471 LEU A N 1
ATOM 3616 C CA . LEU A 1 471 ? 15.708 14.116 -35.238 1.00 44.56 471 LEU A CA 1
ATOM 3617 C C . LEU A 1 471 ? 14.954 12.807 -35.013 1.00 44.56 471 LEU A C 1
ATOM 3619 O O . LEU A 1 471 ? 14.640 12.459 -33.877 1.00 44.56 471 LEU A O 1
ATOM 3623 N N . GLY A 1 472 ? 14.584 12.123 -36.096 1.00 53.44 472 GLY A N 1
ATOM 3624 C CA . GLY A 1 472 ? 13.847 10.864 -36.009 1.00 53.44 472 GLY A CA 1
ATOM 3625 C C . GLY A 1 472 ? 14.544 9.871 -35.079 1.00 53.44 472 GLY A C 1
ATOM 3626 O O . GLY A 1 472 ? 15.772 9.815 -35.027 1.00 53.44 472 GLY A O 1
ATOM 3627 N N . SER A 1 473 ? 13.753 9.101 -34.334 1.00 62.66 473 SER A N 1
ATOM 3628 C CA . SER A 1 473 ? 14.287 8.065 -33.457 1.00 62.66 473 SER A CA 1
ATOM 3629 C C . SER A 1 473 ? 15.128 7.064 -34.254 1.00 62.66 473 SER A C 1
ATOM 3631 O O . SER A 1 473 ? 14.709 6.632 -35.329 1.00 62.66 473 SER A O 1
ATOM 3633 N N . THR A 1 474 ? 16.311 6.702 -33.749 1.00 78.69 474 THR A N 1
ATOM 3634 C CA . THR A 1 474 ? 17.215 5.760 -34.433 1.00 78.69 474 THR A CA 1
ATOM 3635 C C . THR A 1 474 ? 16.667 4.331 -34.460 1.00 78.69 474 THR A C 1
ATOM 3637 O O . THR A 1 474 ? 17.071 3.557 -35.323 1.00 78.69 474 THR A O 1
ATOM 3640 N N . PHE A 1 475 ? 15.731 3.987 -33.568 1.00 90.25 475 PHE A N 1
ATOM 3641 C CA . PHE A 1 475 ? 14.957 2.744 -33.602 1.00 90.25 475 PHE A CA 1
ATOM 3642 C C . PHE A 1 475 ? 13.634 2.891 -32.836 1.00 90.25 475 PHE A C 1
ATOM 3644 O O . PHE A 1 475 ? 13.495 3.741 -31.960 1.00 90.25 475 PHE A O 1
ATOM 3651 N N . GLN A 1 476 ? 12.652 2.043 -33.147 1.00 93.25 476 GLN A N 1
ATOM 3652 C CA . GLN A 1 476 ? 11.390 1.989 -32.407 1.00 93.25 476 GLN A CA 1
ATOM 3653 C C . GLN A 1 476 ? 11.546 1.177 -31.122 1.00 93.25 476 GLN A C 1
ATOM 3655 O O . GLN A 1 476 ? 12.199 0.133 -31.114 1.00 93.25 476 GLN A O 1
ATOM 3660 N N . ILE A 1 477 ? 10.889 1.622 -30.052 1.00 95.94 477 ILE A N 1
ATOM 3661 C CA . ILE A 1 477 ? 10.805 0.873 -28.796 1.00 95.94 477 ILE A CA 1
ATOM 3662 C C . ILE A 1 477 ? 9.458 0.164 -28.692 1.00 95.94 477 ILE A C 1
ATOM 3664 O O . ILE A 1 477 ? 8.448 0.646 -29.207 1.00 95.94 477 ILE A O 1
ATOM 3668 N N . GLY A 1 478 ? 9.440 -0.964 -27.998 1.00 97.19 478 GLY A N 1
ATOM 3669 C CA . GLY A 1 478 ? 8.220 -1.604 -27.532 1.00 97.19 478 GLY A CA 1
ATOM 3670 C C . GLY A 1 478 ? 8.214 -1.683 -26.012 1.00 97.19 478 GLY A C 1
ATOM 3671 O O . GLY A 1 478 ? 9.268 -1.640 -25.380 1.00 97.19 478 GLY A O 1
ATOM 3672 N N . VAL A 1 479 ? 7.021 -1.790 -25.434 1.00 98.12 479 VAL A N 1
ATOM 3673 C CA . VAL A 1 479 ? 6.814 -1.967 -23.993 1.00 98.12 479 VAL A CA 1
ATOM 3674 C C . VAL A 1 479 ? 5.987 -3.230 -23.782 1.00 98.12 479 VAL A C 1
ATOM 3676 O O . VAL A 1 479 ? 5.023 -3.460 -24.512 1.00 98.12 479 VAL A O 1
ATOM 3679 N N . ALA A 1 480 ? 6.368 -4.054 -22.813 1.00 98.12 480 ALA A N 1
ATOM 3680 C CA . ALA A 1 480 ? 5.664 -5.274 -22.435 1.00 98.12 480 ALA A CA 1
ATOM 3681 C C . ALA A 1 480 ? 5.768 -5.509 -20.912 1.00 98.12 480 ALA A C 1
ATOM 3683 O O . ALA A 1 480 ? 6.553 -4.832 -20.239 1.00 98.12 480 ALA A O 1
ATOM 3684 N N . PRO A 1 481 ? 4.995 -6.452 -20.345 1.00 97.62 481 PRO A N 1
ATOM 3685 C CA . PRO A 1 481 ? 5.174 -6.877 -18.960 1.00 97.62 481 PRO A CA 1
ATOM 3686 C C . PRO A 1 481 ? 6.605 -7.357 -18.683 1.00 97.62 481 PRO A C 1
ATOM 3688 O O . PRO A 1 481 ? 7.275 -7.877 -19.576 1.00 97.62 481 PRO A O 1
ATOM 3691 N N . VAL A 1 482 ? 7.061 -7.200 -17.440 1.00 98.19 482 VAL A N 1
ATOM 3692 C CA . VAL A 1 482 ? 8.342 -7.766 -16.990 1.00 98.19 482 VAL A CA 1
ATOM 3693 C C . VAL A 1 482 ? 8.300 -9.293 -17.136 1.00 98.19 482 VAL A C 1
ATOM 3695 O O . VAL A 1 482 ? 7.284 -9.894 -16.765 1.00 98.19 482 VAL A O 1
ATOM 3698 N N . PRO A 1 483 ? 9.365 -9.940 -17.653 1.00 98.44 483 PRO A N 1
ATOM 3699 C CA . PRO A 1 483 ? 9.402 -11.391 -17.739 1.00 98.44 483 PRO A CA 1
ATOM 3700 C C . PRO A 1 483 ? 9.212 -12.045 -16.366 1.00 98.44 483 PRO A C 1
ATOM 3702 O O . PRO A 1 483 ? 9.662 -11.520 -15.346 1.00 98.44 483 PRO A O 1
ATOM 3705 N N . TYR A 1 484 ? 8.537 -13.193 -16.331 1.00 98.12 484 TYR A N 1
ATOM 3706 C CA . TYR A 1 484 ? 8.356 -13.974 -15.104 1.00 98.12 484 TYR A CA 1
ATOM 3707 C C . TYR A 1 484 ? 9.230 -15.233 -15.093 1.00 98.12 484 TYR A C 1
ATOM 3709 O O . TYR A 1 484 ? 9.864 -15.594 -16.085 1.00 98.12 484 TYR A O 1
ATOM 3717 N N . ASN A 1 485 ? 9.282 -15.919 -13.954 1.00 98.25 485 ASN A N 1
ATOM 3718 C CA . ASN A 1 485 ? 9.975 -17.197 -13.846 1.00 98.25 485 ASN A CA 1
ATOM 3719 C C . ASN A 1 485 ? 9.132 -18.330 -14.462 1.00 98.25 485 ASN A C 1
ATOM 3721 O O . ASN A 1 485 ? 8.082 -18.679 -13.919 1.00 98.25 485 ASN A O 1
ATOM 3725 N N . ALA A 1 486 ? 9.603 -18.934 -15.558 1.00 97.94 486 ALA A N 1
ATOM 3726 C CA . ALA A 1 486 ? 8.891 -20.014 -16.252 1.00 97.94 486 ALA A CA 1
ATOM 3727 C C . ALA A 1 486 ? 8.591 -21.223 -15.347 1.00 97.94 486 ALA A C 1
ATOM 3729 O O . ALA A 1 486 ? 7.551 -21.862 -15.492 1.00 97.94 486 ALA A O 1
ATOM 3730 N N . ASP A 1 487 ? 9.475 -21.500 -14.385 1.00 97.12 487 ASP A N 1
ATOM 3731 C CA . ASP A 1 487 ? 9.348 -22.631 -13.462 1.00 97.12 487 ASP A CA 1
ATOM 3732 C C . ASP A 1 487 ? 8.317 -22.369 -12.347 1.00 97.12 487 ASP A C 1
ATOM 3734 O O . ASP A 1 487 ? 7.971 -23.274 -11.586 1.00 97.12 487 ASP A O 1
ATOM 3738 N N . ARG A 1 488 ? 7.827 -21.125 -12.230 1.00 96.31 488 ARG A N 1
ATOM 3739 C CA . ARG A 1 488 ? 6.875 -20.676 -11.202 1.00 96.31 488 ARG A CA 1
ATOM 3740 C C . ARG A 1 488 ? 5.815 -19.739 -11.803 1.00 96.31 488 ARG A C 1
ATOM 3742 O O . ARG A 1 488 ? 5.732 -18.567 -11.438 1.00 96.31 488 ARG A O 1
ATOM 3749 N N . PRO A 1 489 ? 4.965 -20.235 -12.722 1.00 94.94 489 PRO A N 1
ATOM 3750 C CA . PRO A 1 489 ? 4.039 -19.402 -13.495 1.00 94.94 489 PRO A CA 1
ATOM 3751 C C . PRO A 1 489 ? 2.932 -18.738 -12.668 1.00 94.94 489 PRO A C 1
ATOM 3753 O O . PRO A 1 489 ? 2.310 -17.802 -13.171 1.00 94.94 489 PRO A O 1
ATOM 3756 N N . ASN A 1 490 ? 2.703 -19.204 -11.436 1.00 94.94 490 ASN A N 1
ATOM 3757 C CA . ASN A 1 490 ? 1.739 -18.633 -10.493 1.00 94.94 490 ASN A CA 1
ATOM 3758 C C . ASN A 1 490 ? 2.352 -17.534 -9.608 1.00 94.94 490 ASN A C 1
ATOM 3760 O O . ASN A 1 490 ? 1.610 -16.748 -9.033 1.00 94.94 490 ASN A O 1
ATOM 3764 N N . ASP A 1 491 ? 3.684 -17.423 -9.551 1.00 95.31 491 ASP A N 1
ATOM 3765 C CA . ASP A 1 491 ? 4.392 -16.451 -8.706 1.00 95.31 491 ASP A CA 1
ATOM 3766 C C . ASP A 1 491 ? 4.749 -15.181 -9.504 1.00 95.31 491 ASP A C 1
ATOM 3768 O O . ASP A 1 491 ? 5.784 -14.554 -9.294 1.00 95.31 491 ASP A O 1
ATOM 3772 N N . ARG A 1 492 ? 3.922 -14.787 -10.481 1.00 95.19 492 ARG A N 1
ATOM 3773 C CA . ARG A 1 492 ? 4.187 -13.579 -11.279 1.00 95.19 492 ARG A CA 1
ATOM 3774 C C . ARG A 1 492 ? 4.116 -12.356 -10.379 1.00 95.19 492 ARG A C 1
ATOM 3776 O O . ARG A 1 492 ? 3.076 -12.059 -9.805 1.00 95.19 492 ARG A O 1
ATOM 3783 N N . ALA A 1 493 ? 5.219 -11.630 -10.302 1.00 94.69 493 ALA A N 1
ATOM 3784 C CA . ALA A 1 493 ? 5.327 -10.441 -9.483 1.00 94.69 493 ALA A CA 1
ATOM 3785 C C . ALA A 1 493 ? 6.186 -9.399 -10.189 1.00 94.69 493 ALA A C 1
ATOM 3787 O O . ALA A 1 493 ? 7.114 -9.735 -10.926 1.00 94.69 493 ALA A O 1
ATOM 3788 N N . VAL A 1 494 ? 5.882 -8.136 -9.931 1.00 93.44 494 VAL A N 1
ATOM 3789 C CA . VAL A 1 494 ? 6.699 -6.992 -10.315 1.00 93.44 494 VAL A CA 1
ATOM 3790 C C . VAL A 1 494 ? 6.581 -5.959 -9.210 1.00 93.44 494 VAL A C 1
ATOM 3792 O O . VAL A 1 494 ? 5.515 -5.811 -8.609 1.00 93.44 494 VAL A O 1
ATOM 3795 N N . ILE A 1 495 ? 7.675 -5.269 -8.904 1.00 90.19 495 ILE A N 1
ATOM 3796 C CA . ILE A 1 495 ? 7.617 -4.208 -7.910 1.00 90.19 495 ILE A CA 1
ATOM 3797 C C . ILE A 1 495 ? 6.756 -3.043 -8.417 1.00 90.19 495 ILE A C 1
ATOM 3799 O O . ILE A 1 495 ? 6.818 -2.602 -9.571 1.00 90.19 495 ILE A O 1
ATOM 3803 N N . GLN A 1 496 ? 5.938 -2.537 -7.511 1.00 87.44 496 GLN A N 1
ATOM 3804 C CA . GLN A 1 496 ? 5.262 -1.262 -7.635 1.00 87.44 496 GLN A CA 1
ATOM 3805 C C . GLN A 1 496 ? 6.080 -0.200 -6.910 1.00 87.44 496 GLN A C 1
ATOM 3807 O O . GLN A 1 496 ? 6.646 -0.437 -5.848 1.00 87.44 496 GLN A O 1
ATOM 3812 N N . GLN A 1 497 ? 6.115 0.990 -7.486 1.00 83.00 497 GLN A N 1
ATOM 3813 C CA . GLN A 1 497 ? 6.798 2.145 -6.934 1.00 83.00 497 GLN A CA 1
ATOM 3814 C C . GLN A 1 497 ? 5.918 3.388 -7.036 1.00 83.00 497 GLN A C 1
ATOM 3816 O O . GLN A 1 497 ? 4.775 3.361 -7.499 1.00 83.00 497 GLN A O 1
ATOM 3821 N N . GLY A 1 498 ? 6.495 4.506 -6.624 1.00 88.81 498 GLY A N 1
ATOM 3822 C CA . GLY A 1 498 ? 5.855 5.804 -6.647 1.00 88.81 498 GLY A CA 1
ATOM 3823 C C . GLY A 1 498 ? 5.374 6.209 -5.267 1.00 88.81 498 GLY A C 1
ATOM 3824 O O . GLY A 1 498 ? 5.245 5.386 -4.361 1.00 88.81 498 GLY A O 1
ATOM 3825 N N . THR A 1 499 ? 5.169 7.505 -5.110 1.00 94.31 499 THR A N 1
ATOM 3826 C CA . THR A 1 499 ? 4.910 8.112 -3.812 1.00 94.31 499 THR A CA 1
ATOM 3827 C C . THR A 1 499 ? 3.425 8.228 -3.525 1.00 94.31 499 THR A C 1
ATOM 3829 O O . THR A 1 499 ? 2.591 8.315 -4.432 1.00 94.31 499 THR A O 1
ATOM 3832 N N . ASN A 1 500 ? 3.150 8.316 -2.237 1.00 96.44 500 ASN A N 1
ATOM 3833 C CA . ASN A 1 500 ? 1.863 8.603 -1.648 1.00 96.44 500 ASN A CA 1
ATOM 3834 C C . ASN A 1 500 ? 1.902 10.016 -1.054 1.00 96.44 500 ASN A C 1
ATOM 3836 O O . ASN A 1 500 ? 2.953 10.671 -1.025 1.00 96.44 500 ASN A O 1
ATOM 3840 N N . VAL A 1 501 ? 0.755 10.496 -0.593 1.00 97.50 501 VAL A N 1
ATOM 3841 C CA . VAL A 1 501 ? 0.654 11.745 0.166 1.00 97.50 501 VAL A CA 1
ATOM 3842 C C . VAL A 1 501 ? 0.096 11.438 1.545 1.00 97.50 501 VAL A C 1
ATOM 3844 O O . VAL A 1 501 ? -0.927 10.768 1.667 1.00 97.50 501 VAL A O 1
ATOM 3847 N N . SER A 1 502 ? 0.776 11.936 2.574 1.00 97.75 502 SER A N 1
ATOM 3848 C CA . SER A 1 502 ? 0.331 11.860 3.966 1.00 97.75 502 SER A CA 1
ATOM 3849 C C . SER A 1 502 ? -0.203 13.206 4.432 1.00 97.75 502 SER A C 1
ATOM 3851 O O . SER A 1 502 ? 0.382 14.251 4.124 1.00 97.75 502 SER A O 1
ATOM 3853 N N . LEU A 1 503 ? -1.274 13.162 5.226 1.00 96.88 503 LEU A N 1
ATOM 3854 C CA . LEU A 1 503 ? -1.754 14.294 6.012 1.00 96.88 503 LEU A CA 1
ATOM 3855 C C . LEU A 1 503 ? -1.056 14.307 7.373 1.00 96.88 503 LEU A C 1
ATOM 3857 O O . LEU A 1 503 ? -0.826 13.263 7.987 1.00 96.88 503 LEU A O 1
ATOM 3861 N N . LEU A 1 504 ? -0.722 15.502 7.842 1.00 96.44 504 LEU A N 1
ATOM 3862 C CA . LEU A 1 504 ? -0.033 15.731 9.102 1.00 96.44 504 LEU A CA 1
ATOM 3863 C C . LEU A 1 504 ? -0.931 16.518 10.053 1.00 96.44 504 LEU A C 1
ATOM 3865 O O . LEU A 1 504 ? -1.734 17.342 9.619 1.00 96.44 504 LEU A O 1
ATOM 3869 N N . ASN A 1 505 ? -0.753 16.326 11.358 1.00 93.31 505 ASN A N 1
ATOM 3870 C CA . ASN A 1 505 ? -1.524 16.982 12.421 1.00 93.31 505 ASN A CA 1
ATOM 3871 C C . ASN A 1 505 ? -1.131 18.461 12.639 1.00 93.31 505 ASN A C 1
ATOM 3873 O O . ASN A 1 505 ? -1.084 18.961 13.765 1.00 93.31 505 ASN A O 1
ATOM 3877 N N . LYS A 1 506 ? -0.846 19.172 11.543 1.00 88.94 506 LYS A N 1
ATOM 3878 C CA . LYS A 1 506 ? -0.535 20.598 11.494 1.00 88.94 506 LYS A CA 1
ATOM 3879 C C . LYS A 1 506 ? -1.807 21.380 11.165 1.00 88.94 506 LYS A C 1
ATOM 3881 O O . LYS A 1 506 ? -2.333 21.257 10.064 1.00 88.94 506 LYS A O 1
ATOM 3886 N N . GLY A 1 507 ? -2.242 22.232 12.084 1.00 75.06 507 GLY A N 1
ATOM 3887 C CA . GLY A 1 507 ? -3.423 23.082 11.915 1.00 75.06 507 GLY A CA 1
ATOM 3888 C C . GLY A 1 507 ? -4.108 23.344 13.252 1.00 75.06 507 GLY A C 1
ATOM 3889 O O . GLY A 1 507 ? -3.681 22.822 14.285 1.00 75.06 507 GLY A O 1
ATOM 3890 N N . ASP A 1 508 ? -5.138 24.177 13.244 1.00 64.62 508 ASP A N 1
ATOM 3891 C CA . ASP A 1 508 ? -6.141 24.206 14.302 1.00 64.62 508 ASP A CA 1
ATOM 3892 C C . ASP A 1 508 ? -7.167 23.079 14.101 1.00 64.62 508 ASP A C 1
ATOM 3894 O O . ASP A 1 508 ? -7.245 22.452 13.051 1.00 64.62 508 ASP A O 1
ATOM 3898 N N . ARG A 1 509 ? -7.924 22.766 15.159 1.00 53.22 509 ARG A N 1
ATOM 3899 C CA . ARG A 1 509 ? -8.995 21.751 15.132 1.00 53.22 509 ARG A CA 1
ATOM 3900 C C . ARG A 1 509 ? -10.252 22.246 14.385 1.00 53.22 509 ARG A C 1
ATOM 3902 O O . ARG A 1 509 ? -11.226 21.506 14.328 1.00 53.22 509 ARG A O 1
ATOM 3909 N N . GLN A 1 510 ? -10.268 23.508 13.945 1.00 39.28 510 GLN A N 1
ATOM 3910 C CA . GLN A 1 510 ? -11.456 24.195 13.424 1.00 39.28 510 GLN A CA 1
ATOM 3911 C C . GLN A 1 510 ? -11.702 23.933 11.944 1.00 39.28 510 GLN A C 1
ATOM 3913 O O . GLN A 1 510 ? -10.715 23.766 11.198 1.00 39.28 510 GLN A O 1
#

Sequence (510 aa):
MKKILSVVFVLLAVLTLSACAQRRDHAPQILGVDATKTIQVGEAFDPMDGVTAEDREDGDLTDSITVDGWEEGDENSPGSYDIIYSVTDSNGQTTRVTLVLTVEGDVPLPSITGFNATPTFYIGSGTYDPLQGVTVTDQIDDELTAEVLGTYNLEVPGTYTIRLRATNSAGGRTTVTIILTVMESPVPFELTTAPVTITLWHAMGQDNTALLNKYARSFEAKMAADHGANVTVVIAESAGNYNTLRSNMINAITAGSYPNLVQGYPDHVAEYLNGKVVVNLDPYINSDNWGLNGDDAFEDIIEAYREENSQYDLNGTFYSLPFNKSTEVMIYNKTVFDELELTPPATWQDLIAMAPTLRNHAYANGQTASTFMPAAYDSDGNAFITFTRQFGGQYTAINFTNMRGQYLWHTNANTFSAMQFLKTNNNVITLPNFWDQDYASTPFVNGQVYVTIGSSAGVRYNIPGGISTGLGSTFQIGVAPVPYNADRPNDRAVIQQGTNVSLLNKGDRQ

Foldseek 3Di:
DDDDDDDDPDDPDPPPPPDPPPPPFDAKDKDDADQEEEDEQPDDDDNLVRIWIATPVQGTQRVQWDWPFDDPPVSNFFEWTWIKIWHADPVGHIDIDTYTYGHDDDDWAKDKDQFDQEAEAEQQLDDDDRCVRIDIGTPQDPDWAWDKDFDDDLHDFDWTKIKTWTADPVRHIYIDIHTYGRDHQLDDPADDQPAEEAEEAAQDDDVVLVVVVVVQVVVQVCCCVVRVHNYHYHYDDHLNDQVSQLVVQLVCLVVVNHGQKYKHWLVSLLVVVVSVWQDQCSSQQSRNRRHCDDPSHPPVPDPVQQQSQQQNAPNSTGRWHRDDKWWKWKKFQVQVCVVLVHDDAQAPVSLLVCFVVLQVVLVVVPDDLLQAAAEEELDPVQLLVQLCLLLVHDAWDADNVVRDIDGRLVPTPSSVVSVVVCVVCCSHYHYCVSVPDNGPLVSLLVSRYGMYMDIPVCNQSNFRPGDPNPPDTPTDMDIGHDHGHPVRVPSRDTDMDGITMTGTPPDDSD

Radius of gyration: 31.66 Å; chains: 1; bounding box: 57×106×88 Å

Secondary structure (DSSP, 8-state):
---------SSSSSS---------PPPPEEES--SEEEEETT----TTTT-EEEETTTEE-GGG-EEES--TTGGGS-EEEEEEEEEE-TTS-EEEEEEEEEEE-SSPPPEEES--SS-EEETTS----TTTT-EEE-SS-SS--PEEES---TTS-EEEEEEEEEE-TTS-EEEEEEEEEEE--SS-SS---S-EEEEEE----HHHHHHHHHHHHHHHHHHHHHH---EEEEEPPP-SSHHHHHHHHHHHHHHT---SEEEE-HHHHHHHHTTT-BPP-HHHHT-TTTSS-GGG-GGGS-HHHHHTTTTTSTT-----EEEEEEEEEEEEEHHHHHHTTPPPPSBHHHHHHHHHHHHHHHHHTT--TTT-EEEEES-HHHHHHHHHHHTT---EEEETTTTEEEE-TTT-HHHHHHHHHHHHTTTTEE-GGGGT-S-THHHHHTTSEEEEEEEGGGGGGGSTTTTT--SPPSS-EEEEPPPB-TT-TT-----EEEEEEEEBS-S---